Protein AF-A0A9W8AUU7-F1 (afdb_monomer)

Solvent-accessible surface area (backbone atoms only — not comparable to full-atom values): 25308 Å² total; per-residue (Å²): 134,84,80,78,79,75,76,74,76,64,77,56,66,84,78,35,48,76,50,93,86,50,81,85,31,72,42,48,84,41,70,71,51,47,53,54,48,45,44,41,57,58,44,52,44,33,52,52,49,55,52,49,29,63,77,68,70,48,90,59,62,90,70,55,75,66,54,53,50,50,42,45,54,51,42,51,56,50,45,54,54,47,34,32,55,14,23,34,55,66,25,66,43,73,52,14,54,52,19,18,53,49,17,28,51,51,48,50,58,51,54,68,36,79,66,50,70,65,59,78,93,51,56,92,74,55,48,72,69,32,50,53,52,53,52,50,51,50,53,52,54,52,54,51,48,52,54,42,51,52,52,30,49,74,72,62,41,34,69,64,58,48,51,49,50,50,50,60,57,49,39,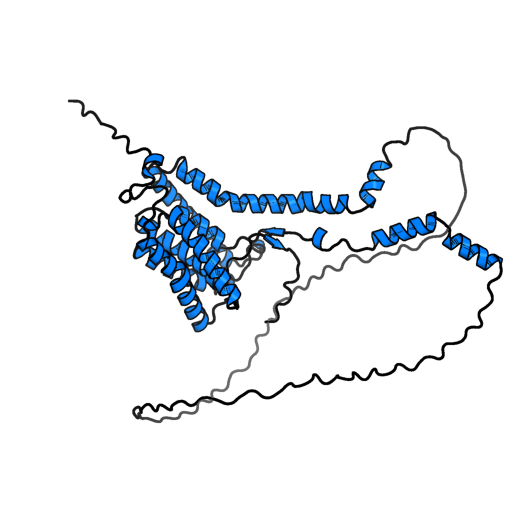61,61,53,50,48,51,50,50,36,49,45,39,67,71,48,47,38,58,47,52,51,46,72,69,39,73,61,59,63,55,63,73,69,65,75,83,78,73,75,91,74,87,78,82,91,84,78,85,88,77,92,80,80,90,75,78,81,82,75,77,80,76,83,80,79,86,74,84,77,80,74,82,85,85,77,90,86,78,82,85,82,84,90,80,82,82,91,78,87,83,89,86,89,84,86,90,80,84,88,85,88,80,82,88,85,83,90,80,85,86,83,73,93,78,76,84,77,81,78,76,73,79,74,79,74,73,77,80,70,78,79,75,79,68,75,78,74,77,67,50,74,67,54,53,51,51,52,50,48,64,71,62,36,64,65,60,53,48,51,47,55,46,53,53,62,71,66,53,75,76,62,66,81,64,70,61,40,56,40,76,47,84,53,66,34,63,56,28,53,46,53,27,46,63,25,34,44,83,44,70,69,32,14,26,50,24,11,24,32,49,12,40,23,36,37,32,43,54,33,76,35,82,73,68,55,66,39,68,58,76,66,69,75,68,74,71,84,123

Radius of gyration: 36.73 Å; Cα contacts (8 Å, |Δi|>4): 303; chains: 1; bounding box: 95×96×99 Å

Mean predicted aligned error: 15.59 Å

pLDDT: mean 75.3, std 21.4, range [33.34, 98.44]

Sequence (409 aa):
MATENTVTVGPDFPNACYFPNQDNVLVSFQLARFFLFVALVVVVGPLSYRFVSWVYDWERDHKSLVEHLQDTADGLVYSFVVFVLGNYSHTLSGWTVLGYFVGLFGWALLGELPYLKVSLPTWRTWTKGAWITHLLAVVIVVGLAVVHFVWASQEGILWPWYIVGLVLGTAFIWVGAVISTVERRYVIPWRIRKEHPLYRTQCRGNGRRGVHEGYLSSASEDGPSTSLVTYPPPIADRKRIDPLQGSDLPPAEDNTPVVNGNSPVKPGTLDTHSLNPESEPPSTVSPHESTTHLVGTPLQPMEILDEVNPSPWQKGRTMWQAIDPWRQFQHRRKVAYTKPLHPCLKQRYGVHLHHWQIFYILAFFTRFPNVVSQICGGLVLGIFTHGGAAYGFDSLLEVDGEPALDSGE

Organism: NCBI:txid1520584

Structure (mmCIF, N/CA/C/O backbone):
data_AF-A0A9W8AUU7-F1
#
_entry.id   AF-A0A9W8AUU7-F1
#
loop_
_atom_site.group_PDB
_atom_site.id
_atom_site.type_symbol
_atom_site.label_atom_id
_atom_site.label_alt_id
_atom_site.label_comp_id
_atom_site.label_asym_id
_atom_site.label_entity_id
_atom_site.label_seq_id
_atom_site.pdbx_PDB_ins_code
_atom_site.Cartn_x
_atom_site.Cartn_y
_atom_site.Cartn_z
_atom_site.occupancy
_atom_site.B_iso_or_equiv
_atom_site.auth_seq_id
_atom_site.auth_comp_id
_atom_site.auth_asym_id
_atom_site.auth_atom_id
_atom_site.pdbx_PDB_model_num
ATOM 1 N N . MET A 1 1 ? -26.532 27.852 44.168 1.00 54.97 1 MET A N 1
ATOM 2 C CA . MET A 1 1 ? -25.635 26.679 44.203 1.00 54.97 1 MET A CA 1
ATOM 3 C C . MET A 1 1 ? -24.994 26.568 42.836 1.00 54.97 1 MET A C 1
ATOM 5 O O . MET A 1 1 ? -25.667 26.171 41.898 1.00 54.97 1 MET A O 1
ATOM 9 N N . ALA A 1 2 ? -23.759 27.048 42.700 1.00 49.53 2 ALA A N 1
ATOM 10 C CA . ALA A 1 2 ? -22.983 26.865 41.482 1.00 49.53 2 ALA A CA 1
ATOM 11 C C . ALA A 1 2 ? -22.406 25.447 41.530 1.00 49.53 2 ALA A C 1
ATOM 13 O O . ALA A 1 2 ? -21.659 25.126 42.450 1.00 49.53 2 ALA A O 1
ATOM 14 N N . THR A 1 3 ? -22.817 24.584 40.605 1.00 60.31 3 THR A N 1
ATOM 15 C CA . THR A 1 3 ? -22.169 23.292 40.390 1.00 60.31 3 THR A CA 1
ATOM 16 C C . THR A 1 3 ? -20.786 23.572 39.827 1.00 60.31 3 THR A C 1
ATOM 18 O O . THR A 1 3 ? -20.642 24.025 38.693 1.00 60.31 3 THR A O 1
ATOM 21 N N . GLU A 1 4 ? -19.781 23.380 40.671 1.00 63.59 4 GLU A N 1
ATOM 22 C CA . GLU A 1 4 ? -18.378 23.395 40.300 1.00 63.59 4 GLU A CA 1
ATOM 23 C C . GLU A 1 4 ? -18.167 22.279 39.273 1.00 63.59 4 GLU A C 1
ATOM 25 O O . GLU A 1 4 ? -18.102 21.099 39.614 1.00 63.59 4 GLU A O 1
ATOM 30 N N . ASN A 1 5 ? -18.158 22.652 37.991 1.00 58.62 5 ASN A N 1
ATOM 31 C CA . ASN A 1 5 ? -17.772 21.765 36.905 1.00 58.62 5 ASN A CA 1
ATOM 32 C C . ASN A 1 5 ? -16.286 21.478 37.087 1.00 58.62 5 ASN A C 1
ATOM 34 O O . ASN A 1 5 ? -15.429 22.187 36.560 1.00 58.62 5 ASN A O 1
ATOM 38 N N . THR A 1 6 ? -15.988 20.461 37.889 1.00 63.28 6 THR A N 1
ATOM 39 C CA . THR A 1 6 ? -14.664 19.871 37.983 1.00 63.28 6 THR A CA 1
ATOM 40 C C . THR A 1 6 ? -14.376 19.310 36.602 1.00 63.28 6 THR A C 1
ATOM 42 O O . THR A 1 6 ? -14.836 18.231 36.234 1.00 63.28 6 THR A O 1
ATOM 45 N N . VAL A 1 7 ? -13.675 20.098 35.789 1.00 64.25 7 VAL A N 1
ATOM 46 C CA . VAL A 1 7 ? -13.058 19.618 34.562 1.00 64.25 7 VAL A CA 1
ATOM 47 C C . VAL A 1 7 ? -12.033 18.597 35.029 1.00 64.25 7 VAL A C 1
ATOM 49 O O . VAL A 1 7 ? -10.926 18.947 35.430 1.00 64.25 7 VAL A O 1
ATOM 52 N N . THR A 1 8 ? -12.435 17.329 35.071 1.00 57.00 8 THR A N 1
ATOM 53 C CA . THR A 1 8 ? -11.507 16.213 35.183 1.00 57.00 8 THR A CA 1
ATOM 54 C C . THR A 1 8 ? -10.644 16.286 33.942 1.00 57.00 8 THR A C 1
ATOM 56 O O . THR A 1 8 ? -11.054 15.852 32.865 1.00 57.00 8 THR A O 1
ATOM 59 N N . VAL A 1 9 ? -9.482 16.920 34.080 1.00 61.66 9 VAL A N 1
ATOM 60 C CA . VAL A 1 9 ? -8.405 16.827 33.106 1.00 61.66 9 VAL A CA 1
ATOM 61 C C . VAL A 1 9 ? -8.093 15.339 33.041 1.00 61.66 9 VAL A C 1
ATOM 63 O O . VAL A 1 9 ? -7.524 14.773 33.975 1.00 61.66 9 VAL A O 1
ATOM 66 N N . GLY A 1 10 ? -8.612 14.678 32.003 1.00 59.47 10 GLY A N 1
ATOM 67 C CA . GLY A 1 10 ? -8.289 13.288 31.729 1.00 59.47 10 GLY A CA 1
ATOM 68 C C . GLY A 1 10 ? -6.767 13.145 31.678 1.00 59.47 10 GLY A C 1
ATOM 69 O O . GLY A 1 10 ? -6.085 14.124 31.369 1.00 59.47 10 GLY A O 1
ATOM 70 N N . PRO A 1 11 ? -6.220 11.970 32.025 1.00 57.50 11 PRO A N 1
ATOM 71 C CA . PRO A 1 11 ? -4.779 11.764 32.007 1.00 57.50 11 PRO A CA 1
ATOM 72 C C . PRO A 1 11 ? -4.213 12.239 30.667 1.00 57.50 11 PRO A C 1
ATOM 74 O O . PRO A 1 11 ? -4.723 11.849 29.616 1.00 57.50 11 PRO A O 1
ATOM 77 N N . ASP A 1 12 ? -3.198 13.109 30.721 1.00 64.56 12 ASP A N 1
ATOM 78 C CA . ASP A 1 12 ? -2.539 13.648 29.533 1.00 64.56 12 ASP A CA 1
ATOM 79 C C . ASP A 1 12 ? -2.243 12.502 28.560 1.00 64.56 12 ASP A C 1
ATOM 81 O O . ASP A 1 12 ? -1.599 11.523 28.931 1.00 64.56 12 ASP A O 1
ATOM 85 N N . PHE A 1 13 ? -2.706 12.616 27.313 1.00 58.78 13 PHE A N 1
ATOM 86 C CA . PHE A 1 13 ? -2.539 11.605 26.263 1.00 58.78 13 PHE A CA 1
ATOM 87 C C . PHE A 1 13 ? -1.141 10.935 26.196 1.00 58.78 13 PHE A C 1
ATOM 89 O O . PHE A 1 13 ? -1.088 9.715 26.037 1.00 58.78 13 PHE A O 1
ATOM 96 N N . PRO A 1 14 ? 0.004 11.637 26.365 1.00 60.53 14 PRO A N 1
ATOM 97 C CA . PRO A 1 14 ? 1.313 10.971 26.423 1.00 60.53 14 PRO A CA 1
ATOM 98 C C . PRO A 1 14 ? 1.504 10.048 27.641 1.00 60.53 14 PRO A C 1
ATOM 100 O O . PRO A 1 14 ? 2.201 9.042 27.534 1.00 60.53 14 PRO A O 1
ATOM 103 N N . ASN A 1 15 ? 0.859 10.325 28.773 1.00 56.81 15 ASN A N 1
ATOM 104 C CA . ASN A 1 15 ? 0.895 9.475 29.968 1.00 56.81 15 ASN A CA 1
ATOM 105 C C . ASN A 1 15 ? -0.065 8.279 29.864 1.00 56.81 15 ASN A C 1
ATOM 107 O O . ASN A 1 15 ? 0.042 7.337 30.646 1.00 56.81 15 ASN A O 1
ATOM 111 N N . ALA A 1 16 ? -0.972 8.287 28.881 1.00 55.84 16 ALA A N 1
ATOM 112 C CA . ALA A 1 16 ? -1.909 7.201 28.630 1.00 55.84 16 ALA A CA 1
ATOM 113 C C . ALA A 1 16 ? -1.279 5.989 27.915 1.00 55.84 16 ALA A C 1
ATOM 115 O O . ALA A 1 16 ? -1.920 4.949 27.815 1.00 55.84 16 ALA A O 1
ATOM 116 N N . CYS A 1 17 ? -0.024 6.079 27.451 1.00 54.09 17 CYS A N 1
ATOM 117 C CA . CYS A 1 17 ? 0.633 5.109 26.556 1.00 54.09 17 CYS A CA 1
ATOM 118 C C . CYS A 1 17 ? 0.763 3.658 27.070 1.00 54.09 17 CYS A C 1
ATOM 120 O O . CYS A 1 17 ? 1.390 2.841 26.401 1.00 54.09 17 CYS A O 1
ATOM 122 N N . TYR A 1 18 ? 0.212 3.314 28.235 1.00 55.47 18 TYR A N 1
ATOM 123 C CA . TYR A 1 18 ? 0.317 1.971 28.800 1.00 55.47 18 TYR A CA 1
ATOM 124 C C . TYR A 1 18 ? -0.899 1.514 29.614 1.00 55.47 18 TYR A C 1
ATOM 126 O O . TYR A 1 18 ? -0.780 0.582 30.408 1.00 55.47 18 TYR A O 1
ATOM 134 N N . PHE A 1 19 ? -2.071 2.138 29.454 1.00 61.09 19 PHE A N 1
ATOM 135 C CA . PHE A 1 19 ? -3.275 1.636 30.118 1.00 61.09 19 PHE A CA 1
ATOM 136 C C . PHE A 1 19 ? -3.985 0.615 29.221 1.00 61.09 19 PHE A C 1
ATOM 138 O O . PHE A 1 19 ? -4.639 1.016 28.260 1.00 61.09 19 PHE A O 1
ATOM 145 N N . PRO A 1 20 ? -3.931 -0.696 29.535 1.00 62.09 20 PRO A N 1
ATOM 146 C CA . PRO A 1 20 ? -4.549 -1.741 28.709 1.00 62.09 20 PRO A CA 1
ATOM 147 C C . PRO A 1 20 ? -6.077 -1.622 28.608 1.00 62.09 20 PRO A C 1
ATOM 149 O O . PRO A 1 20 ? -6.684 -2.276 27.767 1.00 62.09 20 PRO A O 1
ATOM 152 N N . ASN A 1 21 ? -6.688 -0.791 29.456 1.00 71.75 21 ASN A N 1
ATOM 153 C CA . ASN A 1 21 ? -8.131 -0.583 29.532 1.00 71.75 21 ASN A CA 1
ATOM 154 C C . ASN A 1 21 ? -8.585 0.751 28.917 1.00 71.75 21 ASN A C 1
ATOM 156 O O . ASN A 1 21 ? -9.759 1.088 29.027 1.00 71.75 21 ASN A O 1
ATOM 160 N N . GLN A 1 22 ? -7.678 1.542 28.336 1.00 76.44 22 GLN A N 1
ATOM 161 C CA . GLN A 1 22 ? -8.043 2.770 27.634 1.00 76.44 22 GLN A CA 1
ATOM 162 C C . GLN A 1 22 ? -8.021 2.517 26.130 1.00 76.44 22 GLN A C 1
ATOM 164 O O . GLN A 1 22 ? -6.993 2.163 25.563 1.00 76.44 22 GLN A O 1
ATOM 169 N N . ASP A 1 23 ? -9.156 2.732 25.473 1.00 70.31 23 ASP A N 1
ATOM 170 C CA . ASP A 1 23 ? -9.287 2.428 24.046 1.00 70.31 23 ASP A CA 1
ATOM 171 C C . ASP A 1 23 ? -8.558 3.438 23.141 1.00 70.31 23 ASP A C 1
ATOM 173 O O . ASP A 1 23 ? -8.264 3.138 21.983 1.00 70.31 23 ASP A O 1
ATOM 177 N N . ASN A 1 24 ? -8.198 4.608 23.682 1.00 68.00 24 ASN A N 1
ATOM 178 C CA . ASN A 1 24 ? -7.621 5.736 22.943 1.00 68.00 24 ASN A CA 1
ATOM 179 C C . ASN A 1 24 ? -6.141 5.986 23.265 1.00 68.00 24 ASN A C 1
ATOM 181 O O . ASN A 1 24 ? -5.684 7.127 23.278 1.00 68.00 24 ASN A O 1
ATOM 185 N N . VAL A 1 25 ? -5.370 4.934 23.524 1.00 75.31 25 VAL A N 1
ATOM 186 C CA . VAL A 1 25 ? -3.920 5.053 23.738 1.00 75.31 25 VAL A CA 1
ATOM 187 C C . VAL A 1 25 ? -3.182 5.047 22.406 1.00 75.31 25 VAL A C 1
ATOM 189 O O . VAL A 1 25 ? -3.529 4.279 21.510 1.00 75.31 25 VAL A O 1
ATOM 192 N N . LEU A 1 26 ? -2.157 5.893 22.241 1.00 72.06 26 LEU A N 1
ATOM 193 C CA . LEU A 1 26 ? -1.415 6.004 20.975 1.00 72.06 26 LEU A CA 1
ATOM 194 C C . LEU A 1 26 ? -0.871 4.648 20.509 1.00 72.06 26 LEU A C 1
ATOM 196 O O . LEU A 1 26 ? -0.982 4.330 19.325 1.00 72.06 26 LEU A O 1
ATOM 200 N N . VAL A 1 27 ? -0.340 3.885 21.465 1.00 79.31 27 VAL A N 1
ATOM 201 C CA . VAL A 1 27 ? 0.263 2.564 21.309 1.00 79.31 27 VAL A CA 1
ATOM 202 C C . VAL A 1 27 ? -0.319 1.641 22.378 1.00 79.31 27 VAL A C 1
ATOM 204 O O . VAL A 1 27 ? -0.254 1.945 23.565 1.00 79.31 27 VAL A O 1
ATOM 207 N N . SER A 1 28 ? -0.868 0.507 21.953 1.00 83.56 28 SER A N 1
ATOM 208 C CA . SER A 1 28 ? -1.325 -0.585 22.814 1.00 83.56 28 SER A CA 1
ATOM 209 C C . SER A 1 28 ? -0.821 -1.906 22.247 1.00 83.56 28 SER A C 1
ATOM 211 O O . SER A 1 28 ? -0.779 -2.100 21.028 1.00 83.56 28 SER A O 1
ATOM 213 N N . PHE A 1 29 ? -0.460 -2.845 23.120 1.00 89.62 29 PHE A N 1
ATOM 214 C CA . PHE A 1 29 ? 0.012 -4.151 22.678 1.00 89.62 29 PHE A CA 1
ATOM 215 C C . PHE A 1 29 ? -0.581 -5.278 23.520 1.00 89.62 29 PHE A C 1
ATOM 217 O O . PHE A 1 29 ? -0.241 -5.449 24.689 1.00 89.62 29 PHE A O 1
ATOM 224 N N . GLN A 1 30 ? -1.457 -6.073 22.907 1.00 92.56 30 GLN A N 1
ATOM 225 C CA . GLN A 1 30 ? -1.968 -7.316 23.481 1.00 92.56 30 GLN A CA 1
ATOM 226 C C . GLN A 1 30 ? -1.427 -8.508 22.692 1.00 92.56 30 GLN A C 1
ATOM 228 O O . GLN A 1 30 ? -1.843 -8.749 21.560 1.00 92.56 30 GLN A O 1
ATOM 233 N N . LEU A 1 31 ? -0.534 -9.286 23.308 1.00 94.31 31 LEU A N 1
ATOM 234 C CA . LEU A 1 31 ? 0.204 -10.361 22.634 1.00 94.31 31 LEU A CA 1
ATOM 235 C C . LEU A 1 31 ? -0.708 -11.406 21.965 1.00 94.31 31 LEU A C 1
ATOM 237 O O . LEU A 1 31 ? -0.464 -11.803 20.831 1.00 94.31 31 LEU A O 1
ATOM 241 N N . ALA A 1 32 ? -1.788 -11.823 22.632 1.00 96.50 32 ALA A N 1
ATOM 242 C CA . ALA A 1 32 ? -2.728 -12.794 22.066 1.00 96.50 32 ALA A CA 1
ATOM 243 C C . ALA A 1 32 ? -3.438 -12.256 20.809 1.00 96.50 32 ALA A C 1
ATOM 245 O O . ALA A 1 32 ? -3.561 -12.965 19.811 1.00 96.50 32 ALA A O 1
ATOM 246 N N . ARG A 1 33 ? -3.858 -10.981 20.829 1.00 96.56 33 ARG A N 1
ATOM 247 C CA . ARG A 1 33 ? -4.455 -10.321 19.658 1.00 96.56 33 ARG A CA 1
ATOM 248 C C . ARG A 1 33 ? -3.431 -10.098 18.555 1.00 96.56 33 ARG A C 1
ATOM 250 O O . ARG A 1 33 ? -3.788 -10.221 17.391 1.00 96.56 33 ARG A O 1
ATOM 257 N N . PHE A 1 34 ? -2.176 -9.833 18.905 1.00 96.56 34 PHE A N 1
ATOM 258 C CA . PHE A 1 34 ? -1.094 -9.731 17.933 1.00 96.56 34 PHE A CA 1
ATOM 259 C C . PHE A 1 34 ? -0.870 -11.055 17.193 1.00 96.56 34 PHE A C 1
ATOM 261 O O . PHE A 1 34 ? -0.813 -11.057 15.968 1.00 96.56 34 PHE A O 1
ATOM 268 N N . PHE A 1 35 ? -0.832 -12.194 17.895 1.00 97.94 35 PHE A N 1
ATOM 269 C CA . PHE A 1 35 ? -0.724 -13.497 17.229 1.00 97.94 35 PHE A CA 1
ATOM 270 C C . PHE A 1 35 ? -1.924 -13.798 16.329 1.00 97.94 35 PHE A C 1
ATOM 272 O O . PHE A 1 35 ? -1.735 -14.284 15.217 1.00 97.94 35 PHE A O 1
ATOM 279 N N . LEU A 1 36 ? -3.144 -13.468 16.768 1.00 98.06 36 LEU A N 1
ATOM 280 C CA . LEU A 1 36 ? -4.338 -13.599 15.929 1.00 98.06 36 LEU A CA 1
ATOM 281 C C . LEU A 1 36 ? -4.253 -12.707 14.681 1.00 98.06 36 LEU A C 1
ATOM 283 O O . LEU A 1 36 ? -4.578 -13.149 13.584 1.00 98.06 36 LEU A O 1
ATOM 287 N N . PHE A 1 37 ? -3.793 -11.467 14.848 1.00 97.69 37 PHE A N 1
ATOM 288 C CA . PHE A 1 37 ? -3.593 -10.514 13.763 1.00 97.69 37 PHE A CA 1
ATOM 289 C C . PHE A 1 37 ? -2.568 -11.020 12.744 1.00 97.69 37 PHE A C 1
ATOM 291 O O . PHE A 1 37 ? -2.849 -11.039 11.551 1.00 97.69 37 PHE A O 1
ATOM 298 N N . VAL A 1 38 ? -1.404 -11.482 13.205 1.00 97.94 38 VAL A N 1
ATOM 299 C CA . VAL A 1 38 ? -0.358 -12.045 12.342 1.00 97.94 38 VAL A CA 1
ATOM 300 C C . VAL A 1 38 ? -0.862 -13.292 11.623 1.00 97.94 38 VAL A C 1
ATOM 302 O O . VAL A 1 38 ? -0.692 -13.402 10.412 1.00 97.94 38 VAL A O 1
ATOM 305 N N . ALA A 1 39 ? -1.530 -14.206 12.331 1.00 98.25 39 ALA A N 1
ATOM 306 C CA . ALA A 1 39 ? -2.120 -15.387 11.711 1.00 98.25 39 ALA A CA 1
ATOM 307 C C . ALA A 1 39 ? -3.122 -15.000 10.613 1.00 98.25 39 ALA A C 1
ATOM 309 O O . ALA A 1 39 ? -3.102 -15.592 9.539 1.00 98.25 39 ALA A O 1
ATOM 310 N N . LEU A 1 40 ? -3.950 -13.976 10.844 1.00 98.12 40 LEU A N 1
ATOM 311 C CA . LEU A 1 40 ? -4.886 -13.466 9.845 1.00 98.12 40 LEU A CA 1
ATOM 312 C C . LEU A 1 40 ? -4.163 -12.875 8.623 1.00 98.12 40 LEU A C 1
ATOM 314 O O . LEU A 1 40 ? -4.456 -13.274 7.503 1.00 98.12 40 LEU A O 1
ATOM 318 N N . VAL A 1 41 ? -3.230 -11.944 8.832 1.00 97.19 41 VAL A N 1
ATOM 319 C CA . VAL A 1 41 ? -2.647 -11.102 7.768 1.00 97.19 41 VAL A CA 1
ATOM 320 C C . VAL A 1 41 ? -1.530 -11.796 6.992 1.00 97.19 41 VAL A C 1
ATOM 322 O O . VAL A 1 41 ? -1.383 -11.546 5.799 1.00 97.19 41 VAL A O 1
ATOM 325 N N . VAL A 1 42 ? -0.747 -12.651 7.651 1.00 97.25 42 VAL A N 1
ATOM 326 C CA . VAL A 1 42 ? 0.451 -13.286 7.073 1.00 97.25 42 VAL A CA 1
ATOM 327 C C . VAL A 1 42 ? 0.171 -14.715 6.610 1.00 97.25 42 VAL A C 1
ATOM 329 O O . VAL A 1 42 ? 0.800 -15.182 5.667 1.00 97.25 42 VAL A O 1
ATOM 332 N N . VAL A 1 43 ? -0.782 -15.414 7.235 1.00 97.19 43 VAL A N 1
ATOM 333 C CA . VAL A 1 43 ? -1.052 -16.828 6.930 1.00 97.19 43 VAL A CA 1
ATOM 334 C C . VAL A 1 43 ? -2.416 -17.001 6.270 1.00 97.19 43 VAL A C 1
ATOM 336 O O . VAL A 1 43 ? -2.496 -17.314 5.085 1.00 97.19 43 VAL A O 1
ATOM 339 N N . VAL A 1 44 ? -3.503 -16.784 7.011 1.00 98.19 44 VAL A N 1
ATOM 340 C CA . VAL A 1 44 ? -4.867 -17.105 6.564 1.00 98.19 44 VAL A CA 1
ATOM 341 C C . VAL A 1 44 ? -5.252 -16.292 5.331 1.00 98.19 44 VAL A C 1
ATOM 343 O O . VAL A 1 44 ? -5.720 -16.858 4.348 1.00 98.19 44 VAL A O 1
ATOM 346 N N . GLY A 1 45 ? -5.030 -14.981 5.359 1.00 97.75 45 GLY A N 1
ATOM 347 C CA . GLY A 1 45 ? -5.337 -14.068 4.268 1.00 97.75 45 GLY A CA 1
ATOM 348 C C . GLY A 1 45 ? -4.628 -14.425 2.966 1.00 97.75 45 GLY A C 1
ATOM 349 O O . GLY A 1 45 ? -5.315 -14.779 2.007 1.00 97.75 45 GLY A O 1
ATOM 350 N N . PRO A 1 46 ? -3.282 -14.406 2.916 1.00 97.25 46 PRO A N 1
ATOM 351 C CA . PRO A 1 46 ? -2.534 -14.725 1.703 1.00 97.25 46 PRO A CA 1
ATOM 352 C C . PRO A 1 46 ? -2.853 -16.113 1.147 1.00 97.25 46 PRO A C 1
ATOM 354 O O . PRO A 1 46 ? -3.048 -16.244 -0.060 1.00 97.25 46 PRO A O 1
ATOM 357 N N . LEU A 1 47 ? -2.981 -17.134 2.007 1.00 97.06 47 LEU A N 1
ATOM 358 C CA . LEU A 1 47 ? -3.353 -18.485 1.574 1.00 97.06 47 LEU A CA 1
ATOM 359 C C . LEU A 1 47 ? -4.776 -18.535 1.016 1.00 97.06 47 LEU A C 1
ATOM 361 O O . LEU A 1 47 ? -4.998 -19.147 -0.026 1.00 97.06 47 LEU A O 1
ATOM 365 N N . SER A 1 48 ? -5.735 -17.870 1.667 1.00 98.19 48 SER A N 1
ATOM 366 C CA . SER A 1 48 ? -7.116 -17.807 1.180 1.00 98.19 48 SER A CA 1
ATOM 367 C C . SER A 1 48 ? -7.208 -17.092 -0.168 1.00 98.19 48 SER A C 1
ATOM 369 O O . SER A 1 48 ? -7.869 -17.594 -1.073 1.00 98.19 48 SER A O 1
ATOM 371 N N . TYR A 1 49 ? -6.489 -15.979 -0.340 1.00 97.75 49 TYR A N 1
ATOM 372 C CA . TYR A 1 49 ? -6.410 -15.275 -1.613 1.00 97.75 49 TYR A CA 1
ATOM 373 C C . TYR A 1 49 ? -5.773 -16.150 -2.690 1.00 97.75 49 TYR A C 1
ATOM 375 O O . TYR A 1 49 ? -6.373 -16.308 -3.742 1.00 97.75 49 TYR A O 1
ATOM 383 N N . ARG A 1 50 ? -4.612 -16.766 -2.424 1.00 95.94 50 ARG A N 1
ATOM 384 C CA . ARG A 1 50 ? -3.907 -17.643 -3.378 1.00 95.94 50 ARG A CA 1
ATOM 385 C C . ARG A 1 50 ? -4.752 -18.849 -3.793 1.00 95.94 50 ARG A C 1
ATOM 387 O O . ARG A 1 50 ? -4.728 -19.240 -4.954 1.00 95.94 50 ARG A O 1
ATOM 394 N N . PHE A 1 51 ? -5.508 -19.428 -2.863 1.00 97.44 51 PHE A N 1
ATOM 395 C CA . PHE A 1 51 ? -6.433 -20.516 -3.168 1.00 97.44 51 PHE A CA 1
ATOM 396 C C . PHE A 1 51 ? -7.577 -20.047 -4.073 1.00 97.44 51 PHE A C 1
ATOM 398 O O . PHE A 1 51 ? -7.847 -20.670 -5.094 1.00 97.44 51 PHE A O 1
ATOM 405 N N . VAL A 1 52 ? -8.232 -18.935 -3.729 1.00 98.06 52 VAL A N 1
ATOM 406 C CA . VAL A 1 52 ? -9.343 -18.392 -4.522 1.00 98.06 52 VAL A CA 1
ATOM 407 C C . VAL A 1 52 ? -8.861 -17.927 -5.898 1.00 98.06 52 VAL A C 1
ATOM 409 O O . VAL A 1 52 ? -9.489 -18.268 -6.894 1.00 98.06 52 VAL A O 1
ATOM 412 N N . SER A 1 53 ? -7.729 -17.228 -5.986 1.00 97.31 53 SER A N 1
ATOM 413 C CA . SER A 1 53 ? -7.159 -16.799 -7.266 1.00 97.31 53 SER A CA 1
ATOM 414 C C . SER A 1 53 ? -6.754 -17.976 -8.143 1.00 97.31 53 SER A C 1
ATOM 416 O O . SER A 1 53 ? -6.930 -17.906 -9.350 1.00 97.31 53 SER A O 1
ATOM 418 N N . TRP A 1 54 ? -6.295 -19.088 -7.564 1.00 96.81 54 TRP A N 1
ATOM 419 C CA . TRP A 1 54 ? -6.084 -20.328 -8.311 1.00 96.81 54 TRP A CA 1
ATOM 420 C C . TRP A 1 54 ? -7.395 -20.939 -8.832 1.00 96.81 54 TRP A C 1
ATOM 422 O O . TRP A 1 54 ? -7.443 -21.369 -9.979 1.00 96.81 54 TRP A O 1
ATOM 432 N N . VAL A 1 55 ? -8.464 -20.955 -8.027 1.00 97.81 55 VAL A N 1
ATOM 433 C CA . VAL A 1 55 ? -9.773 -21.500 -8.440 1.00 97.81 55 VAL A CA 1
ATOM 434 C C . VAL A 1 55 ? -10.414 -20.682 -9.567 1.00 97.81 55 VAL A C 1
ATOM 436 O O . VAL A 1 55 ? -11.044 -21.259 -10.450 1.00 97.81 55 VAL A O 1
ATOM 439 N N . TYR A 1 56 ? -10.281 -19.356 -9.528 1.00 97.19 56 TYR A N 1
ATOM 440 C CA . TYR A 1 56 ? -10.919 -18.442 -10.483 1.00 97.19 56 TYR A CA 1
ATOM 441 C C . TYR A 1 56 ? -9.974 -17.895 -11.559 1.00 97.19 56 TYR A C 1
ATOM 443 O O . TYR A 1 56 ? -10.395 -17.036 -12.329 1.00 97.19 56 TYR A O 1
ATOM 451 N N . ASP A 1 57 ? -8.732 -18.380 -11.601 1.00 96.56 57 ASP A N 1
ATOM 452 C CA . ASP A 1 57 ? -7.682 -17.921 -12.518 1.00 96.56 57 ASP A CA 1
ATOM 453 C C . ASP A 1 57 ? -7.498 -16.390 -12.506 1.00 96.56 57 ASP A C 1
ATOM 455 O O . ASP A 1 57 ? -7.446 -15.729 -13.541 1.00 96.56 57 ASP A O 1
ATOM 459 N N . TRP A 1 58 ? -7.469 -15.804 -11.303 1.00 96.94 58 TRP A N 1
ATOM 460 C CA . TRP A 1 58 ? -7.180 -14.377 -11.136 1.00 96.94 58 TRP A CA 1
ATOM 461 C C . TRP A 1 58 ? -5.700 -14.090 -11.377 1.00 96.94 58 TRP A C 1
ATOM 463 O O . TRP A 1 58 ? -4.828 -14.908 -11.062 1.00 96.94 58 TRP A O 1
ATOM 473 N N . GLU A 1 59 ? -5.428 -12.887 -11.869 1.00 92.88 59 GLU A N 1
ATOM 474 C CA . GLU A 1 59 ? -4.093 -12.379 -12.138 1.00 92.88 59 GLU A CA 1
ATOM 475 C C . GLU A 1 59 ? -3.264 -12.353 -10.848 1.00 92.88 59 GLU A C 1
ATOM 477 O O . GLU A 1 59 ? -3.659 -11.783 -9.826 1.00 92.88 59 GLU A O 1
ATOM 482 N N . ARG A 1 60 ? -2.112 -13.023 -10.885 1.00 93.62 60 ARG A N 1
ATOM 483 C CA . ARG A 1 60 ? -1.192 -13.154 -9.755 1.00 93.62 60 ARG A CA 1
ATOM 484 C C . ARG A 1 60 ? 0.205 -13.467 -10.260 1.00 93.62 60 ARG A C 1
ATOM 486 O O . ARG A 1 60 ? 0.351 -14.259 -11.190 1.00 93.62 60 ARG A O 1
ATOM 493 N N . ASP A 1 61 ? 1.210 -12.978 -9.549 1.00 93.25 61 ASP A N 1
ATOM 494 C CA . ASP A 1 61 ? 2.590 -13.284 -9.902 1.00 93.25 61 ASP A CA 1
ATOM 495 C C . ASP A 1 61 ? 2.943 -14.705 -9.456 1.00 93.25 61 ASP A C 1
ATOM 497 O O . ASP A 1 61 ? 2.606 -15.159 -8.337 1.00 93.25 61 ASP A O 1
ATOM 501 N N . HIS A 1 62 ? 3.623 -15.432 -10.345 1.00 93.50 62 HIS A N 1
ATOM 502 C CA . HIS A 1 62 ? 4.263 -16.678 -9.977 1.00 93.50 62 HIS A CA 1
ATOM 503 C C . HIS A 1 62 ? 5.430 -16.357 -9.044 1.00 93.50 62 HIS A C 1
ATOM 505 O O . HIS A 1 62 ? 6.253 -15.496 -9.326 1.00 93.50 62 HIS A O 1
ATOM 511 N N . LYS A 1 63 ? 5.487 -17.040 -7.901 1.00 93.19 63 LYS A N 1
ATOM 512 C CA . LYS A 1 63 ? 6.502 -16.781 -6.881 1.00 93.19 63 LYS A CA 1
ATOM 513 C C . LYS A 1 63 ? 7.218 -18.063 -6.529 1.00 93.19 63 LYS A C 1
ATOM 515 O O . LYS A 1 63 ? 6.600 -19.106 -6.301 1.00 93.19 63 LYS A O 1
ATOM 520 N N . SER A 1 64 ? 8.535 -17.982 -6.481 1.00 93.56 64 SER A N 1
ATOM 521 C CA . SER A 1 64 ? 9.380 -19.015 -5.910 1.00 93.56 64 SER A CA 1
ATOM 522 C C . SER A 1 64 ? 9.145 -19.133 -4.399 1.00 93.56 64 SER A C 1
ATOM 524 O O . SER A 1 64 ? 8.632 -18.231 -3.734 1.00 93.56 64 SER A O 1
ATOM 526 N N . LEU A 1 65 ? 9.564 -20.257 -3.815 1.00 92.94 65 LEU A N 1
ATOM 527 C CA . LEU A 1 65 ? 9.478 -20.459 -2.365 1.00 92.94 65 LEU A CA 1
ATOM 528 C C . LEU A 1 65 ? 10.318 -19.432 -1.584 1.00 92.94 65 LEU A C 1
ATOM 530 O O . LEU A 1 65 ? 9.951 -19.053 -0.474 1.00 92.94 65 LEU A O 1
ATOM 534 N N . VAL A 1 66 ? 11.428 -18.972 -2.170 1.00 94.44 66 VAL A N 1
ATOM 535 C CA . VAL A 1 66 ? 12.301 -17.956 -1.568 1.00 94.44 66 VAL A CA 1
ATOM 536 C C . VAL A 1 66 ? 11.598 -16.601 -1.525 1.00 94.44 66 VAL A C 1
ATOM 538 O O . VAL A 1 66 ? 11.590 -15.965 -0.475 1.00 94.44 66 VAL A O 1
ATOM 541 N N . GLU A 1 67 ? 10.945 -16.193 -2.614 1.00 91.62 67 GLU A N 1
ATOM 542 C CA . GLU A 1 67 ? 10.145 -14.960 -2.652 1.00 91.62 67 GLU A CA 1
ATOM 543 C C . GLU A 1 67 ? 8.962 -15.030 -1.687 1.00 91.62 67 GLU A C 1
ATOM 545 O O . GLU A 1 67 ? 8.715 -14.082 -0.951 1.00 91.62 67 GLU A O 1
ATOM 550 N N . HIS A 1 68 ? 8.291 -16.181 -1.585 1.00 93.19 68 HIS A N 1
ATOM 551 C CA . HIS A 1 68 ? 7.243 -16.380 -0.584 1.00 93.19 68 HIS A CA 1
ATOM 552 C C . HIS A 1 68 ? 7.748 -16.227 0.856 1.00 93.19 68 HIS A C 1
ATOM 554 O O . HIS A 1 68 ? 7.050 -15.657 1.700 1.00 93.19 68 HIS A O 1
ATOM 560 N N . LEU A 1 69 ? 8.949 -16.729 1.159 1.00 94.56 69 LEU A N 1
ATOM 561 C CA . LEU A 1 69 ? 9.558 -16.562 2.476 1.00 94.56 69 LEU A CA 1
ATOM 562 C C . LEU A 1 69 ? 9.922 -15.095 2.742 1.00 94.56 69 LEU A C 1
ATOM 564 O O . LEU A 1 69 ? 9.685 -14.607 3.848 1.00 94.56 69 LEU A O 1
ATOM 568 N N . GLN A 1 70 ? 10.449 -14.396 1.734 1.00 94.62 70 GLN A N 1
ATOM 569 C CA . GLN A 1 70 ? 10.759 -12.969 1.802 1.00 94.62 70 GLN A CA 1
ATOM 570 C C . GLN A 1 70 ? 9.490 -12.140 2.053 1.00 94.62 70 GLN A C 1
ATOM 572 O O . GLN A 1 70 ? 9.435 -11.397 3.030 1.00 94.62 70 GLN A O 1
ATOM 577 N N . ASP A 1 71 ? 8.429 -12.362 1.273 1.00 93.75 71 ASP A N 1
ATOM 578 C CA . ASP A 1 71 ? 7.133 -11.700 1.455 1.00 93.75 71 ASP A CA 1
ATOM 579 C C . ASP A 1 71 ? 6.529 -11.978 2.838 1.00 93.75 71 ASP A C 1
ATOM 581 O O . ASP A 1 71 ? 5.891 -11.113 3.436 1.00 93.75 71 ASP A O 1
ATOM 585 N N . THR A 1 72 ? 6.728 -13.187 3.370 1.00 95.00 72 THR A N 1
ATOM 586 C CA . THR A 1 72 ? 6.282 -13.551 4.722 1.00 95.00 72 THR A CA 1
ATOM 587 C C . THR A 1 72 ? 7.046 -12.756 5.780 1.00 95.00 72 THR A C 1
ATOM 589 O O . THR A 1 72 ? 6.441 -12.251 6.728 1.00 95.00 72 THR A O 1
ATOM 592 N N . ALA A 1 73 ? 8.367 -12.623 5.631 1.00 95.50 73 ALA A N 1
ATOM 593 C CA . ALA A 1 73 ? 9.204 -11.849 6.543 1.00 95.50 73 ALA A CA 1
ATOM 594 C C . ALA A 1 73 ? 8.846 -10.355 6.507 1.00 95.50 73 ALA A C 1
ATOM 596 O O . ALA A 1 73 ? 8.628 -9.749 7.559 1.00 95.50 73 ALA A O 1
ATOM 597 N N . ASP A 1 74 ? 8.697 -9.785 5.313 1.00 93.31 74 ASP A N 1
ATOM 598 C CA . ASP A 1 74 ? 8.278 -8.395 5.124 1.00 93.31 74 ASP A CA 1
ATOM 599 C C . ASP A 1 74 ? 6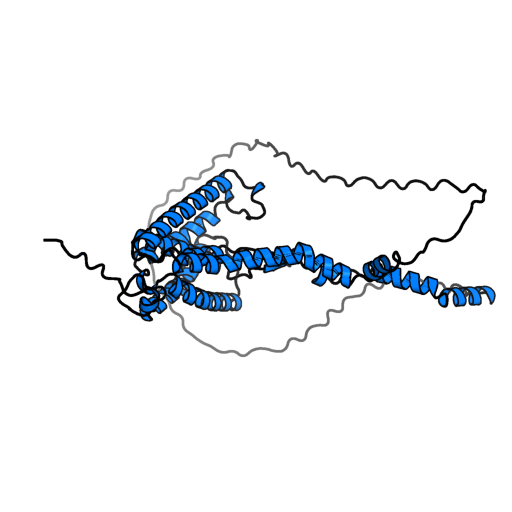.857 -8.179 5.666 1.00 93.31 74 ASP A C 1
ATOM 601 O O . ASP A 1 74 ? 6.605 -7.253 6.443 1.00 93.31 74 ASP A O 1
ATOM 605 N N . GLY A 1 75 ? 5.943 -9.109 5.383 1.00 94.00 75 GLY A N 1
ATOM 606 C CA . GLY A 1 75 ? 4.589 -9.136 5.925 1.00 94.00 75 GLY A CA 1
ATOM 607 C C . GLY A 1 75 ? 4.550 -9.154 7.454 1.00 94.00 75 GLY A C 1
ATOM 608 O O . GLY A 1 75 ? 3.715 -8.463 8.040 1.00 94.00 75 GLY A O 1
ATOM 609 N N . LEU A 1 76 ? 5.460 -9.869 8.126 1.00 95.56 76 LEU A N 1
ATOM 610 C CA . LEU A 1 76 ? 5.590 -9.857 9.590 1.00 95.56 76 LEU A CA 1
ATOM 611 C C . LEU A 1 76 ? 6.041 -8.491 10.118 1.00 95.56 76 LEU A C 1
ATOM 613 O O . LEU A 1 76 ? 5.455 -7.987 11.082 1.00 95.56 76 LEU A O 1
ATOM 617 N N . VAL A 1 77 ? 7.046 -7.878 9.485 1.00 93.38 77 VAL A N 1
ATOM 618 C CA . VAL A 1 77 ? 7.548 -6.547 9.861 1.00 93.38 77 VAL A CA 1
ATOM 619 C C . VAL A 1 77 ? 6.442 -5.506 9.708 1.00 93.38 77 VAL A C 1
ATOM 621 O O . VAL A 1 77 ? 6.146 -4.774 10.657 1.00 93.38 77 VAL A O 1
ATOM 624 N N . TYR A 1 78 ? 5.764 -5.475 8.560 1.00 91.69 78 TYR A N 1
ATOM 625 C CA . TYR A 1 78 ? 4.653 -4.552 8.338 1.00 91.69 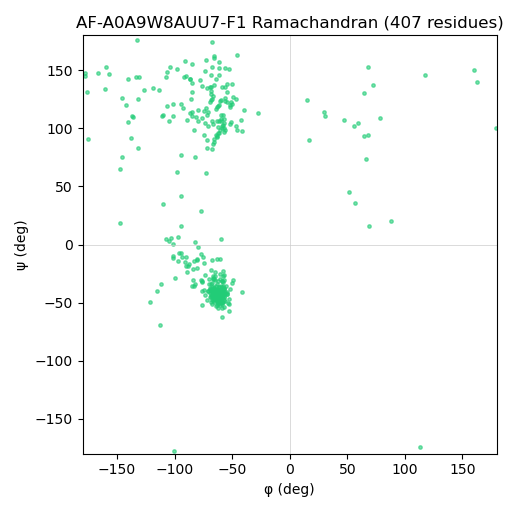78 TYR A CA 1
ATOM 626 C C . TYR A 1 78 ? 3.483 -4.832 9.278 1.00 91.69 78 TYR A C 1
ATOM 628 O O . TYR A 1 78 ? 2.920 -3.887 9.828 1.00 91.69 78 TYR A O 1
ATOM 636 N N . SER A 1 79 ? 3.160 -6.103 9.534 1.00 94.00 79 SER A N 1
ATOM 637 C CA . SER A 1 79 ? 2.091 -6.482 10.463 1.00 94.00 79 SER A CA 1
ATOM 638 C C . SER A 1 79 ? 2.340 -5.949 11.867 1.00 94.00 79 SER A C 1
ATOM 640 O O . SER A 1 79 ? 1.411 -5.448 12.493 1.00 94.00 79 SER A O 1
ATOM 642 N N . PHE A 1 80 ? 3.581 -5.995 12.358 1.00 93.81 80 PHE A N 1
ATOM 643 C CA . PHE A 1 80 ? 3.925 -5.400 13.649 1.00 93.81 80 PHE A CA 1
ATOM 644 C C . PHE A 1 80 ? 3.632 -3.900 13.676 1.00 93.81 80 PHE A C 1
ATOM 646 O O . PHE A 1 80 ? 2.956 -3.419 14.590 1.00 93.81 80 PHE A O 1
ATOM 653 N N . VAL A 1 81 ? 4.083 -3.159 12.661 1.00 90.62 81 VAL A N 1
ATOM 654 C CA . VAL A 1 81 ? 3.892 -1.708 12.651 1.00 90.62 81 VAL A CA 1
ATOM 655 C C . VAL A 1 81 ? 2.418 -1.334 12.475 1.00 90.62 81 VAL A C 1
ATOM 657 O O . VAL A 1 81 ? 1.923 -0.481 13.210 1.00 90.62 81 VAL A O 1
ATOM 660 N N . VAL A 1 82 ? 1.691 -2.001 11.573 1.00 91.69 82 VAL A N 1
ATOM 661 C CA . VAL A 1 82 ? 0.248 -1.783 11.380 1.00 91.69 82 VAL A CA 1
ATOM 662 C C . VAL A 1 82 ? -0.526 -2.119 12.650 1.00 91.69 82 VAL A C 1
ATOM 664 O O . VAL A 1 82 ? -1.388 -1.341 13.048 1.00 91.69 82 VAL A O 1
ATOM 667 N N . PHE A 1 83 ? -0.209 -3.232 13.316 1.00 94.00 83 PHE A N 1
ATOM 668 C CA . PHE A 1 83 ? -0.883 -3.644 14.545 1.00 94.00 83 PHE A CA 1
ATOM 669 C C . PHE A 1 83 ? -0.765 -2.579 15.640 1.00 94.00 83 PHE A C 1
ATOM 671 O O . PHE A 1 83 ? -1.769 -2.182 16.238 1.00 94.00 83 PHE A O 1
ATOM 678 N N . VAL A 1 84 ? 0.462 -2.099 15.863 1.00 90.19 84 VAL A N 1
ATOM 679 C CA . VAL A 1 84 ? 0.783 -1.099 16.884 1.00 90.19 84 VAL A CA 1
ATOM 680 C C . VAL A 1 84 ? 0.163 0.256 16.548 1.00 90.19 84 VAL A C 1
ATOM 682 O O . VAL A 1 84 ? -0.528 0.840 17.381 1.00 90.19 84 VAL A O 1
ATOM 685 N N . LEU A 1 85 ? 0.383 0.758 15.331 1.00 87.06 85 LEU A N 1
ATOM 686 C CA . LEU A 1 85 ? -0.039 2.104 14.940 1.00 87.06 85 LEU A CA 1
ATOM 687 C C . LEU A 1 85 ? -1.549 2.198 14.661 1.00 87.06 85 LEU A C 1
ATOM 689 O O . LEU A 1 85 ? -2.159 3.229 14.946 1.00 87.06 85 LEU A O 1
ATOM 693 N N . GLY A 1 86 ? -2.159 1.126 14.154 1.00 90.81 86 GLY A N 1
ATOM 694 C CA . GLY A 1 86 ? -3.599 1.016 13.894 1.00 90.81 86 GLY A CA 1
ATOM 695 C C . GLY A 1 86 ? -4.440 0.649 15.120 1.00 90.81 86 GLY A C 1
ATOM 696 O O . GLY A 1 86 ? -5.655 0.504 15.001 1.00 90.81 86 GLY A O 1
ATOM 697 N N . ASN A 1 87 ? -3.819 0.505 16.301 1.00 92.25 87 ASN A N 1
ATOM 698 C CA . ASN A 1 87 ? -4.491 0.156 17.557 1.00 92.25 87 ASN A CA 1
ATOM 699 C C . ASN A 1 87 ? -5.288 -1.165 17.476 1.00 92.25 87 ASN A C 1
ATOM 701 O O . ASN A 1 87 ? -6.344 -1.315 18.098 1.00 92.25 87 ASN A O 1
ATOM 705 N N . TYR A 1 88 ? -4.785 -2.154 16.728 1.00 94.69 88 TYR A N 1
ATOM 706 C CA . TYR A 1 88 ? -5.475 -3.438 16.533 1.00 94.69 88 TYR A CA 1
ATOM 707 C C . TYR A 1 88 ? -5.564 -4.279 17.809 1.00 94.69 88 TYR A C 1
ATOM 709 O O . TYR A 1 88 ? -6.400 -5.177 17.898 1.00 94.69 88 TYR A O 1
ATOM 717 N N . SER A 1 89 ? -4.818 -3.929 18.859 1.00 94.69 89 SER A N 1
ATOM 718 C CA . SER A 1 89 ? -5.080 -4.456 20.200 1.00 94.69 89 SER A CA 1
ATOM 719 C C . SER A 1 89 ? -6.495 -4.138 20.693 1.00 94.69 89 SER A C 1
ATOM 721 O O . SER A 1 89 ? -7.023 -4.919 21.470 1.00 94.69 89 SER A O 1
ATOM 723 N N . HIS A 1 90 ? -7.144 -3.064 20.233 1.00 92.38 90 HIS A N 1
ATOM 724 C CA . HIS A 1 90 ? -8.523 -2.712 20.604 1.00 92.38 90 HIS A CA 1
ATOM 725 C C . HIS A 1 90 ? -9.492 -2.856 19.430 1.00 92.38 90 HIS A C 1
ATOM 727 O O . HIS A 1 90 ? -10.630 -3.282 19.627 1.00 92.38 90 HIS A O 1
ATOM 733 N N . THR A 1 91 ? -9.037 -2.586 18.205 1.00 95.12 91 THR A N 1
ATOM 734 C CA . THR A 1 91 ? -9.892 -2.594 17.013 1.00 95.12 91 THR A CA 1
ATOM 735 C C . THR A 1 91 ? -9.980 -3.942 16.305 1.00 95.12 91 THR A C 1
ATOM 737 O O . THR A 1 91 ? -10.858 -4.102 15.465 1.00 95.12 91 THR A O 1
ATOM 740 N N . LEU A 1 92 ? -9.158 -4.949 16.628 1.00 96.62 92 LEU A N 1
ATOM 741 C CA . LEU A 1 92 ? -9.325 -6.290 16.055 1.00 96.62 92 LEU A CA 1
ATOM 742 C C . LEU A 1 92 ? -10.571 -6.975 16.640 1.00 96.62 92 LEU A C 1
ATOM 744 O O . LEU A 1 92 ? -10.557 -7.484 17.762 1.00 96.62 92 LEU A O 1
ATOM 748 N N . SER A 1 93 ? -11.650 -6.985 15.862 1.00 96.81 93 SER A N 1
ATOM 749 C CA . SER A 1 93 ? -12.942 -7.579 16.203 1.00 96.81 93 SER A CA 1
ATOM 750 C C . SER A 1 93 ? -13.468 -8.438 15.048 1.00 96.81 93 SER A C 1
ATOM 752 O O . SER A 1 93 ? -12.887 -8.464 13.962 1.00 96.81 93 SER A O 1
ATOM 754 N N . GLY A 1 94 ? -14.609 -9.107 15.245 1.00 98.06 94 GLY A N 1
ATOM 755 C CA . GLY A 1 94 ? -15.297 -9.806 14.154 1.00 98.06 94 GLY A CA 1
ATOM 756 C C . GLY A 1 94 ? -15.684 -8.885 12.986 1.00 98.06 94 GLY A C 1
ATOM 757 O O . GLY A 1 94 ? -15.634 -9.313 11.837 1.00 98.06 94 GLY A O 1
ATOM 758 N N . TRP A 1 95 ? -15.986 -7.608 13.251 1.00 98.19 95 TRP A N 1
ATOM 759 C CA . TRP A 1 95 ? -16.272 -6.616 12.205 1.00 98.19 95 TRP A CA 1
ATOM 760 C C . TRP A 1 95 ? -15.041 -6.292 11.365 1.00 98.19 95 TRP A C 1
ATOM 762 O O . TRP A 1 95 ? -15.142 -6.168 10.146 1.00 98.19 95 TRP A O 1
ATOM 772 N N . THR A 1 96 ? -13.877 -6.221 12.006 1.00 97.69 96 THR A N 1
ATOM 773 C CA . THR A 1 96 ? -12.590 -6.046 11.327 1.00 97.69 96 THR A CA 1
ATOM 774 C C . THR A 1 96 ? -12.269 -7.250 10.455 1.00 97.69 96 THR A C 1
ATOM 776 O O . THR A 1 96 ? -11.883 -7.072 9.308 1.00 97.69 96 THR A O 1
ATOM 779 N N . VAL A 1 97 ? -12.499 -8.475 10.943 1.00 98.25 97 VAL A N 1
ATOM 780 C CA . VAL A 1 97 ? -12.312 -9.706 10.149 1.00 98.25 97 VAL A CA 1
ATOM 781 C C . VAL A 1 97 ? -13.282 -9.765 8.961 1.00 98.25 97 VAL A C 1
ATOM 783 O O . VAL A 1 97 ? -12.888 -10.144 7.861 1.00 98.25 97 VAL A O 1
ATOM 786 N N . LEU A 1 98 ? -14.538 -9.351 9.144 1.00 98.12 98 LEU A N 1
ATOM 787 C CA . LEU A 1 98 ? -15.503 -9.262 8.047 1.00 98.12 98 LEU A CA 1
ATOM 788 C C . LEU A 1 98 ? -15.054 -8.241 6.993 1.00 98.12 98 LEU A C 1
ATOM 790 O O . LEU A 1 98 ? -14.970 -8.573 5.812 1.00 98.12 98 LEU A O 1
ATOM 794 N N . GLY A 1 99 ? -14.727 -7.017 7.421 1.00 98.00 99 GLY A N 1
ATOM 795 C CA . GLY A 1 99 ? -14.203 -5.974 6.539 1.00 98.00 99 GLY A CA 1
ATOM 796 C C . GLY 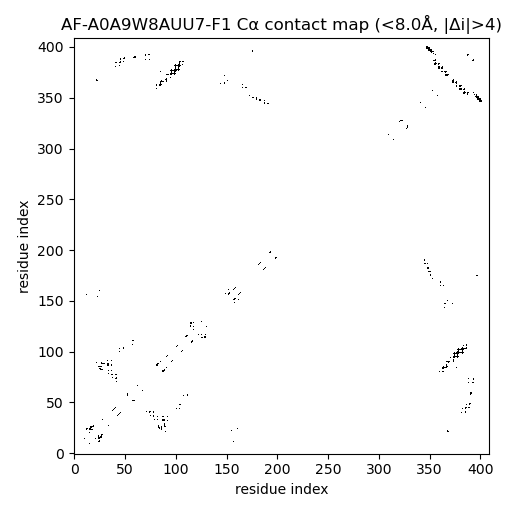A 1 99 ? -12.930 -6.422 5.822 1.00 98.00 99 GLY A C 1
ATOM 797 O O . GLY A 1 99 ? -12.773 -6.156 4.638 1.00 98.00 99 GLY A O 1
ATOM 798 N N . TYR A 1 100 ? -12.067 -7.174 6.505 1.00 98.12 100 TYR A N 1
ATOM 799 C CA . TYR A 1 100 ? -10.842 -7.743 5.954 1.00 98.12 100 TYR A CA 1
ATOM 800 C C . TYR A 1 100 ? -11.092 -8.632 4.742 1.00 98.12 100 TYR A C 1
ATOM 802 O O . TYR A 1 100 ? -10.537 -8.372 3.677 1.00 98.12 100 TYR A O 1
ATOM 810 N N . PHE A 1 101 ? -11.971 -9.627 4.849 1.00 98.44 101 PHE A N 1
ATOM 811 C CA . PHE A 1 101 ? -12.254 -10.501 3.710 1.00 98.44 101 PHE A CA 1
ATOM 812 C C . PHE A 1 101 ? -13.028 -9.792 2.594 1.00 98.44 101 PHE A C 1
ATOM 814 O O . PHE A 1 101 ? -12.771 -10.057 1.419 1.00 98.44 101 PHE A O 1
ATOM 821 N N . VAL A 1 102 ? -13.917 -8.849 2.930 1.00 98.19 102 VAL A N 1
ATOM 822 C CA . VAL A 1 102 ? -14.574 -8.001 1.920 1.00 98.19 102 VAL A CA 1
ATOM 823 C C . VAL A 1 102 ? -13.543 -7.160 1.166 1.00 98.19 102 VAL A C 1
ATOM 825 O O . VAL A 1 102 ? -13.630 -7.049 -0.051 1.00 98.19 102 VAL A O 1
ATOM 828 N N . GLY A 1 103 ? -12.548 -6.603 1.857 1.00 97.00 103 GLY A N 1
ATOM 829 C CA . GLY A 1 103 ? -11.475 -5.822 1.243 1.00 97.00 103 GLY A CA 1
ATOM 830 C C . GLY A 1 103 ? -10.571 -6.687 0.373 1.00 97.00 103 GLY A C 1
ATOM 831 O O . GLY A 1 103 ? -10.320 -6.338 -0.775 1.00 97.00 103 GLY A O 1
ATOM 832 N N . LEU A 1 104 ? -10.144 -7.840 0.896 1.00 97.62 104 LEU A N 1
ATOM 833 C CA . LEU A 1 104 ? -9.257 -8.783 0.215 1.00 97.62 104 LEU A CA 1
ATOM 834 C C . LEU A 1 104 ? -9.853 -9.270 -1.112 1.00 97.62 104 LEU A C 1
ATOM 836 O O . LEU A 1 104 ? -9.227 -9.131 -2.160 1.00 97.62 104 LEU A O 1
ATOM 840 N N . PHE A 1 105 ? -11.074 -9.810 -1.081 1.00 98.12 105 PHE A N 1
ATOM 841 C CA . PHE A 1 105 ? -11.707 -10.380 -2.273 1.00 98.12 105 PHE A CA 1
ATOM 842 C C . PHE A 1 105 ? -12.427 -9.337 -3.124 1.00 98.12 105 PHE A C 1
ATOM 844 O O . PHE A 1 105 ? -12.411 -9.430 -4.347 1.00 98.12 105 PHE A O 1
ATOM 851 N N . GLY A 1 106 ? -13.043 -8.328 -2.507 1.00 97.25 106 GLY A N 1
ATOM 852 C CA . GLY A 1 106 ? -13.717 -7.258 -3.239 1.00 97.25 106 GLY A CA 1
ATOM 853 C C . GLY A 1 106 ? -12.742 -6.450 -4.088 1.00 97.25 106 GLY A C 1
ATOM 854 O O . GLY A 1 106 ? -13.055 -6.119 -5.228 1.00 97.25 106 GLY A O 1
ATOM 855 N N . TRP A 1 107 ? -11.539 -6.182 -3.575 1.00 95.88 107 TRP A N 1
ATOM 856 C CA . TRP A 1 107 ? -10.504 -5.502 -4.349 1.00 95.88 107 TRP A CA 1
ATOM 857 C C . TRP A 1 107 ? -9.913 -6.378 -5.451 1.00 95.88 107 TRP A C 1
ATOM 859 O O . TRP A 1 107 ? -9.730 -5.885 -6.561 1.00 95.88 107 TRP A O 1
ATOM 869 N N . ALA A 1 108 ? -9.695 -7.670 -5.187 1.00 96.38 108 ALA A N 1
ATOM 870 C CA . ALA A 1 108 ? -9.278 -8.625 -6.215 1.00 96.38 108 ALA A CA 1
ATOM 871 C C . ALA A 1 108 ? -10.264 -8.657 -7.393 1.00 96.38 108 ALA A C 1
ATOM 873 O O . ALA A 1 108 ? -9.877 -8.489 -8.545 1.00 96.38 108 ALA A O 1
ATOM 874 N N . LEU A 1 109 ? -11.563 -8.759 -7.093 1.00 96.88 109 LEU A N 1
ATOM 875 C CA . LEU A 1 109 ? -12.625 -8.747 -8.100 1.00 96.88 109 LEU A CA 1
ATOM 876 C C . LEU A 1 109 ? -12.664 -7.447 -8.910 1.00 96.88 109 LEU A C 1
ATOM 878 O O . LEU A 1 109 ? -12.952 -7.483 -10.104 1.00 96.88 109 LEU A O 1
ATOM 882 N N . LEU A 1 110 ? -12.384 -6.299 -8.283 1.00 95.94 110 LEU A N 1
ATOM 883 C CA . LEU A 1 110 ? -12.252 -5.035 -9.009 1.00 95.94 110 LEU A CA 1
ATOM 884 C C . LEU A 1 110 ? -11.031 -5.051 -9.939 1.00 95.94 110 LEU A C 1
ATOM 886 O O . LEU A 1 110 ? -11.142 -4.592 -11.073 1.00 95.94 110 LEU A O 1
ATOM 890 N N . GLY A 1 111 ? -9.899 -5.603 -9.495 1.00 94.81 111 GLY A N 1
ATOM 891 C CA . GLY A 1 111 ? -8.687 -5.747 -10.309 1.00 94.81 111 GLY A CA 1
ATOM 892 C C . GLY A 1 111 ? -8.900 -6.570 -11.583 1.00 94.81 111 GLY A C 1
ATOM 893 O O . GLY A 1 111 ? -8.320 -6.256 -12.620 1.00 94.81 111 GLY A O 1
ATOM 894 N N . GLU A 1 112 ? -9.807 -7.548 -11.550 1.00 96.06 112 GLU A N 1
ATOM 895 C CA . GLU A 1 112 ? -10.116 -8.382 -12.717 1.00 96.06 112 GLU A CA 1
ATOM 896 C C . GLU A 1 112 ? -10.977 -7.703 -13.786 1.00 96.06 112 GLU A C 1
ATOM 898 O O . GLU A 1 112 ? -11.105 -8.210 -14.904 1.00 96.06 112 GLU A O 1
ATOM 903 N N . LEU A 1 113 ? -11.561 -6.536 -13.501 1.00 96.44 113 LEU A N 1
ATOM 904 C CA . LEU A 1 113 ? -12.368 -5.834 -14.493 1.00 96.44 113 LEU A CA 1
ATOM 905 C C . LEU A 1 113 ? -11.466 -5.313 -15.629 1.00 96.44 113 LEU A C 1
ATOM 907 O O . LEU A 1 113 ? -10.572 -4.507 -15.367 1.00 96.44 113 LEU A O 1
ATOM 911 N N . PRO A 1 114 ? -11.723 -5.658 -16.912 1.00 95.62 114 PRO A N 1
ATOM 912 C CA . PRO A 1 114 ? -10.816 -5.326 -18.019 1.00 95.62 114 PRO A CA 1
ATOM 913 C C . PRO A 1 114 ? -10.519 -3.831 -18.161 1.00 95.62 114 PRO A C 1
ATOM 915 O O . PRO A 1 114 ? -9.443 -3.434 -18.593 1.00 95.62 114 PRO A O 1
ATOM 918 N N . TYR A 1 115 ? -11.475 -2.979 -17.787 1.00 96.06 115 TYR A N 1
ATOM 919 C CA . TYR A 1 115 ? -11.306 -1.531 -17.854 1.00 96.06 115 TYR A CA 1
ATOM 920 C C . TYR A 1 115 ? -10.523 -0.948 -16.667 1.00 96.06 115 TYR A C 1
ATOM 922 O O . TYR A 1 115 ? -10.139 0.217 -16.743 1.00 96.06 115 TYR A O 1
ATOM 930 N N . LEU A 1 116 ? -10.308 -1.711 -15.589 1.00 95.50 116 LEU A N 1
ATOM 931 C CA . LEU A 1 116 ? -9.491 -1.337 -14.428 1.00 95.50 116 LEU A CA 1
ATOM 932 C C . LEU A 1 116 ? -8.061 -1.877 -14.497 1.00 95.50 116 LEU A C 1
ATOM 934 O O . LEU A 1 116 ? -7.234 -1.423 -13.709 1.00 95.50 116 LEU A O 1
ATOM 938 N N . LYS A 1 117 ? -7.739 -2.729 -15.481 1.00 93.81 117 LYS A N 1
ATOM 939 C CA . LYS A 1 117 ? -6.367 -3.147 -15.817 1.00 93.81 117 LYS A CA 1
ATOM 940 C C . LYS A 1 117 ? -5.592 -2.010 -16.497 1.00 93.81 117 LYS A C 1
ATOM 942 O O . LYS A 1 117 ? -5.221 -2.074 -17.667 1.00 93.81 117 LYS A O 1
ATOM 947 N N . VAL A 1 118 ? -5.424 -0.904 -15.778 1.00 92.62 118 VAL A N 1
ATOM 948 C CA . VAL A 1 118 ? -4.776 0.323 -16.247 1.00 92.62 118 VAL A CA 1
ATOM 949 C C . VAL A 1 118 ? -3.742 0.799 -15.235 1.00 92.62 118 VAL A C 1
ATOM 951 O O . VAL A 1 118 ? -3.942 0.714 -14.028 1.00 92.62 118 VAL A O 1
ATOM 954 N N . SER A 1 119 ? -2.635 1.353 -15.723 1.00 87.75 119 SER A N 1
ATOM 955 C CA . SER A 1 119 ? -1.570 1.869 -14.862 1.00 87.75 119 SER A CA 1
ATOM 956 C C . SER A 1 119 ? -1.786 3.348 -14.522 1.00 87.75 119 SER A C 1
ATOM 958 O O . SER A 1 119 ? -2.238 4.136 -15.358 1.00 87.75 119 SER A O 1
ATOM 960 N N . LEU A 1 120 ? -1.420 3.772 -13.308 1.00 86.31 120 LEU A N 1
ATOM 961 C CA . LEU A 1 120 ? -1.504 5.180 -12.883 1.00 86.31 120 LEU A CA 1
ATOM 962 C C . LEU A 1 120 ? -0.781 6.167 -13.823 1.00 86.31 120 LEU A C 1
ATOM 964 O O . LEU A 1 120 ? -1.352 7.219 -14.119 1.00 86.31 120 LEU A O 1
ATOM 968 N N . PRO A 1 121 ? 0.420 5.877 -14.366 1.00 84.44 121 PRO A N 1
ATOM 969 C CA . PRO A 1 121 ? 1.092 6.792 -15.293 1.00 84.44 121 PRO A CA 1
ATOM 970 C C . PRO A 1 121 ? 0.296 7.073 -16.576 1.00 84.44 121 PRO A C 1
ATOM 972 O O . PRO A 1 121 ? 0.453 8.134 -17.184 1.00 84.44 121 PRO A O 1
ATOM 975 N N . THR A 1 122 ? -0.587 6.154 -16.975 1.00 89.94 122 THR A N 1
ATOM 976 C CA . THR A 1 122 ? -1.398 6.249 -18.195 1.00 89.94 122 THR A CA 1
ATOM 977 C C . THR A 1 122 ? -2.785 6.851 -17.951 1.00 89.94 122 THR A C 1
ATOM 979 O O . THR A 1 122 ? -3.638 6.794 -18.837 1.00 89.94 122 THR A O 1
ATOM 982 N N . TRP A 1 123 ? -3.011 7.514 -16.806 1.00 95.12 123 TRP A N 1
ATOM 983 C CA . TRP A 1 123 ? -4.314 8.059 -16.382 1.00 95.12 123 TRP A CA 1
ATOM 984 C C . TRP A 1 123 ? -5.052 8.908 -17.425 1.00 95.12 123 TRP A C 1
ATOM 986 O O . TRP A 1 123 ? -6.278 8.912 -17.500 1.00 95.12 123 TRP A O 1
ATOM 996 N N . ARG A 1 124 ? -4.316 9.599 -18.300 1.00 96.31 124 ARG A N 1
ATOM 997 C CA . ARG A 1 124 ? -4.899 10.402 -19.390 1.00 96.31 124 ARG A CA 1
ATOM 998 C C . ARG A 1 124 ? -5.577 9.568 -20.477 1.00 96.31 124 ARG A C 1
ATOM 1000 O O . ARG A 1 124 ? -6.401 10.095 -21.214 1.00 96.31 124 ARG A O 1
ATOM 1007 N N . THR A 1 125 ? -5.203 8.300 -20.592 1.00 96.62 125 THR A N 1
ATOM 1008 C CA . THR A 1 125 ? -5.713 7.348 -21.590 1.00 96.62 125 THR A CA 1
ATOM 1009 C C . THR A 1 125 ? -6.754 6.389 -21.019 1.00 96.62 125 THR A C 1
ATOM 1011 O O . THR A 1 125 ? -7.274 5.545 -21.741 1.00 96.62 125 THR A O 1
ATOM 1014 N N . TRP A 1 126 ? -7.083 6.523 -19.733 1.00 97.62 126 TRP A N 1
ATOM 1015 C CA . TRP A 1 126 ? -8.064 5.676 -19.071 1.00 97.62 126 TRP A CA 1
ATOM 1016 C C . TRP A 1 126 ? -9.453 5.793 -19.697 1.00 97.62 126 TRP A C 1
ATOM 1018 O O . TRP A 1 126 ? -9.897 6.862 -20.125 1.00 97.62 126 TRP A O 1
ATOM 1028 N N . THR A 1 127 ? -10.173 4.674 -19.688 1.00 97.56 127 THR A N 1
ATOM 1029 C CA . THR A 1 127 ? -11.574 4.633 -20.106 1.00 97.56 127 THR A CA 1
ATOM 1030 C C . THR A 1 127 ? -12.457 5.442 -19.146 1.00 97.56 127 THR A C 1
ATOM 1032 O O . THR A 1 127 ? -12.106 5.684 -17.989 1.00 97.56 127 THR A O 1
ATOM 1035 N N . LYS A 1 128 ? -13.656 5.836 -19.595 1.00 98.06 128 LYS A N 1
ATOM 1036 C CA . LYS A 1 128 ? -14.629 6.534 -18.731 1.00 98.06 128 LYS A CA 1
ATOM 1037 C C . LYS A 1 128 ? -15.009 5.704 -17.495 1.00 98.06 128 LYS A C 1
ATOM 1039 O O . LYS A 1 128 ? -15.156 6.268 -16.417 1.00 98.06 128 LYS A O 1
ATOM 1044 N N . GLY A 1 129 ? -15.136 4.380 -17.644 1.00 97.00 129 GLY A N 1
ATOM 1045 C CA . GLY A 1 129 ? -15.445 3.469 -16.535 1.00 97.00 129 GLY A CA 1
ATOM 1046 C C . GLY A 1 129 ? -14.341 3.437 -15.476 1.00 97.00 129 GLY A C 1
ATOM 1047 O O . GLY A 1 129 ? -14.629 3.526 -14.280 1.00 97.00 129 GLY A O 1
ATOM 1048 N N . ALA A 1 130 ? -13.077 3.413 -15.910 1.00 96.38 130 ALA A N 1
ATOM 1049 C CA . ALA A 1 130 ? -11.929 3.494 -15.011 1.00 96.38 130 ALA A CA 1
ATOM 1050 C C . ALA A 1 130 ? -11.931 4.801 -14.215 1.00 96.38 130 ALA A C 1
ATOM 1052 O O . ALA A 1 130 ? -11.812 4.782 -12.990 1.00 96.38 130 ALA A O 1
ATOM 1053 N N . TRP A 1 131 ? -12.148 5.927 -14.898 1.00 97.56 131 TRP A N 1
ATOM 1054 C CA . TRP A 1 131 ? -12.251 7.241 -14.272 1.00 97.56 131 TRP A CA 1
ATOM 1055 C C . TRP A 1 131 ? -13.349 7.323 -13.218 1.00 97.56 131 TRP A C 1
ATOM 1057 O O . TRP A 1 131 ? -13.086 7.771 -12.106 1.00 97.56 131 TRP A O 1
ATOM 1067 N N . ILE A 1 132 ? -14.566 6.882 -13.548 1.00 97.25 132 ILE A N 1
ATOM 1068 C CA . ILE A 1 132 ? -15.700 6.903 -12.615 1.00 97.25 132 ILE A CA 1
ATOM 1069 C C . ILE A 1 132 ? -15.376 6.079 -11.368 1.00 97.25 132 ILE A C 1
ATOM 1071 O O . ILE A 1 132 ? -15.595 6.551 -10.255 1.00 97.25 132 ILE A O 1
ATOM 1075 N N . THR A 1 133 ? -14.808 4.885 -11.548 1.00 96.00 133 THR A N 1
ATOM 1076 C CA . THR A 1 133 ? -14.468 3.993 -10.433 1.00 96.00 133 THR A CA 1
ATOM 1077 C C . THR A 1 133 ? -13.426 4.623 -9.510 1.00 96.00 133 THR A C 1
ATOM 1079 O O . THR A 1 133 ? -13.622 4.665 -8.298 1.00 96.00 133 THR A O 1
ATOM 1082 N N . HIS A 1 134 ? -12.349 5.182 -10.069 1.00 95.12 134 HIS A N 1
ATOM 1083 C CA . HIS A 1 134 ? -11.299 5.820 -9.274 1.00 95.12 134 HIS A CA 1
ATOM 1084 C C . HIS A 1 134 ? -11.787 7.100 -8.586 1.00 95.12 134 HIS A C 1
ATOM 1086 O O . HIS A 1 134 ? -11.473 7.320 -7.420 1.00 95.12 134 HIS A O 1
ATOM 1092 N N . LEU A 1 135 ? -12.590 7.929 -9.262 1.00 96.44 135 LEU A N 1
ATOM 1093 C CA . LEU A 1 135 ? -13.185 9.120 -8.647 1.00 96.44 135 LEU A CA 1
ATOM 1094 C C . LEU A 1 135 ? -14.122 8.744 -7.498 1.00 96.44 135 LEU A C 1
ATOM 1096 O O . LEU A 1 135 ? -14.068 9.371 -6.442 1.00 96.44 135 LEU A O 1
ATOM 1100 N N . LEU A 1 136 ? -14.938 7.703 -7.673 1.00 97.00 136 LEU A N 1
ATOM 1101 C CA . LEU A 1 136 ? -15.799 7.188 -6.613 1.00 97.00 136 LEU A CA 1
ATOM 1102 C C . LEU A 1 136 ? -14.972 6.684 -5.423 1.00 97.00 136 LEU A C 1
ATOM 1104 O O . LEU A 1 136 ? -15.269 7.044 -4.286 1.00 97.00 136 LEU A O 1
ATOM 1108 N N . ALA A 1 137 ? -13.906 5.921 -5.676 1.00 93.31 137 ALA A N 1
ATOM 1109 C CA . ALA A 1 137 ? -12.995 5.459 -4.633 1.00 93.31 137 ALA A CA 1
ATOM 1110 C C . ALA A 1 137 ? -12.364 6.634 -3.866 1.00 93.31 137 ALA A C 1
ATOM 1112 O O . ALA A 1 137 ? -12.365 6.631 -2.636 1.00 93.31 137 ALA A O 1
ATOM 1113 N N . VAL A 1 138 ? -11.905 7.679 -4.566 1.00 94.00 138 VAL A N 1
ATOM 1114 C CA . VAL A 1 138 ? -11.363 8.900 -3.943 1.00 94.00 138 VAL A CA 1
ATOM 1115 C C . VAL A 1 138 ? -12.410 9.590 -3.069 1.00 94.00 138 VAL A C 1
ATOM 1117 O O . VAL A 1 138 ? -12.105 9.946 -1.933 1.00 94.00 138 VAL A O 1
ATOM 1120 N N . VAL A 1 139 ? -13.645 9.752 -3.552 1.00 96.75 139 VAL A N 1
ATOM 1121 C CA . VAL A 1 139 ? -14.734 10.368 -2.773 1.00 96.75 139 VAL A CA 1
ATOM 1122 C C . VAL A 1 139 ? -15.023 9.568 -1.501 1.00 96.75 139 VAL A C 1
ATOM 1124 O O . VAL A 1 139 ? -15.150 10.164 -0.431 1.00 96.75 139 VAL A O 1
ATOM 1127 N N . ILE A 1 140 ? -15.076 8.236 -1.591 1.00 94.56 140 ILE A N 1
ATOM 1128 C CA . ILE A 1 140 ? -15.297 7.355 -0.435 1.00 94.56 140 ILE A CA 1
ATOM 1129 C C . ILE A 1 140 ? -14.153 7.495 0.574 1.00 94.56 140 ILE A C 1
ATOM 1131 O O . ILE A 1 140 ? -14.408 7.731 1.754 1.00 94.56 140 ILE A O 1
ATOM 1135 N N . VAL A 1 141 ? -12.898 7.401 0.124 1.00 92.69 141 VAL A N 1
ATOM 1136 C CA . VAL A 1 141 ? -11.718 7.496 1.000 1.00 92.69 141 VAL A CA 1
ATOM 1137 C C . VAL A 1 141 ? -11.648 8.861 1.685 1.00 92.69 141 VAL A C 1
ATOM 1139 O O . VAL A 1 141 ? -11.443 8.921 2.894 1.00 92.69 141 VAL A O 1
ATOM 1142 N N . VAL A 1 142 ? -11.871 9.956 0.953 1.00 93.50 142 VAL A N 1
ATOM 1143 C CA . VAL A 1 142 ? -11.872 11.314 1.522 1.00 93.50 142 VAL A CA 1
ATOM 1144 C C . VAL A 1 142 ? -13.021 11.494 2.513 1.00 93.50 142 VAL A C 1
ATOM 1146 O O . VAL A 1 142 ? -12.804 12.018 3.605 1.00 93.50 142 VAL A O 1
ATOM 1149 N N . GLY A 1 143 ? -14.228 11.032 2.177 1.00 95.31 143 GLY A N 1
ATOM 1150 C CA . GLY A 1 143 ? -15.383 11.099 3.072 1.00 95.31 143 GLY A CA 1
ATOM 1151 C C . GLY A 1 143 ? -15.141 10.347 4.382 1.00 95.31 143 GLY A C 1
ATOM 1152 O O . GLY A 1 143 ? -15.352 10.898 5.463 1.00 95.31 143 GLY A O 1
ATOM 1153 N N . LEU A 1 144 ? -14.617 9.121 4.301 1.00 94.44 144 LEU A N 1
ATOM 1154 C CA . LEU A 1 144 ? -14.244 8.337 5.477 1.00 94.44 144 LEU A CA 1
ATOM 1155 C C . LEU A 1 144 ? -13.114 9.000 6.267 1.00 94.44 144 LEU A C 1
ATOM 1157 O O . LEU A 1 144 ? -13.187 9.033 7.493 1.00 94.44 144 LEU A O 1
ATOM 1161 N N . ALA A 1 145 ? -12.106 9.571 5.606 1.00 92.62 145 ALA A N 1
ATOM 1162 C CA . ALA A 1 145 ? -11.032 10.291 6.284 1.00 92.62 145 ALA A CA 1
ATOM 1163 C C . ALA A 1 145 ? -11.578 11.467 7.108 1.00 92.62 145 ALA A C 1
ATOM 1165 O O . ALA A 1 145 ? -11.213 11.605 8.274 1.00 92.62 145 ALA A O 1
ATOM 1166 N N . VAL A 1 146 ? -12.502 12.266 6.556 1.00 94.88 146 VAL A N 1
ATOM 1167 C CA . VAL A 1 146 ? -13.162 13.369 7.281 1.00 94.88 146 VAL A CA 1
ATOM 1168 C C . VAL A 1 146 ? -13.893 12.860 8.524 1.00 94.88 146 VAL A C 1
ATOM 1170 O O . VAL A 1 146 ? -13.734 13.439 9.597 1.00 94.88 146 VAL A O 1
ATOM 1173 N N . VAL A 1 147 ? -14.640 11.758 8.419 1.00 95.75 147 VAL A N 1
ATOM 1174 C CA . VAL A 1 147 ? -15.318 11.147 9.576 1.00 95.75 147 VAL A CA 1
ATOM 1175 C C . VAL A 1 147 ? -14.310 10.746 10.661 1.00 95.75 147 VAL A C 1
ATOM 1177 O O . VAL A 1 147 ? -14.513 11.053 11.834 1.00 95.75 147 VAL A O 1
ATOM 1180 N N . HIS A 1 148 ? -13.184 10.141 10.279 1.00 94.25 148 HIS A N 1
ATOM 1181 C CA . HIS A 1 148 ? -12.134 9.761 11.225 1.00 94.25 148 HIS A CA 1
ATOM 1182 C C . HIS A 1 148 ? -11.426 10.975 11.850 1.00 94.25 148 HIS A C 1
ATOM 1184 O O . HIS A 1 148 ? -11.067 10.928 13.023 1.00 94.25 148 HIS A O 1
ATOM 1190 N N . PHE A 1 149 ? -11.277 12.089 11.125 1.00 94.88 149 PHE A N 1
ATOM 1191 C CA . PHE A 1 149 ? -10.802 13.353 11.702 1.00 94.88 149 PHE A CA 1
ATOM 1192 C C . PHE A 1 149 ? -11.775 13.925 12.736 1.00 94.88 149 PHE A C 1
ATOM 1194 O O . PHE A 1 149 ? -11.337 14.430 13.770 1.00 94.88 149 PHE A O 1
ATOM 1201 N N . VAL A 1 150 ? -13.085 13.831 12.488 1.00 95.75 150 VAL A N 1
ATOM 1202 C CA . VAL A 1 150 ? -14.107 14.248 13.458 1.00 95.75 150 VAL A CA 1
ATOM 1203 C C . VAL A 1 150 ? -14.017 13.395 14.723 1.00 95.75 150 VAL A C 1
ATOM 1205 O O . VAL A 1 150 ? -13.982 13.959 15.814 1.00 95.75 150 VAL A O 1
ATOM 1208 N N . TRP A 1 151 ? -13.883 12.070 14.601 1.00 94.94 151 TRP A N 1
ATOM 1209 C CA . TRP A 1 151 ? -13.661 11.198 15.762 1.00 94.94 151 TRP A CA 1
ATOM 1210 C C . TRP A 1 151 ? -12.353 11.520 16.486 1.00 94.94 151 TRP A C 1
ATOM 1212 O O . TRP A 1 151 ? -12.361 11.683 17.701 1.00 94.94 151 TRP A O 1
ATOM 1222 N N . ALA A 1 152 ? -11.250 11.730 15.762 1.00 92.31 152 ALA A N 1
ATOM 1223 C CA . ALA A 1 152 ? -9.984 12.148 16.365 1.00 92.31 152 ALA A CA 1
ATOM 1224 C C . ALA A 1 152 ? -10.129 13.457 17.160 1.00 92.31 152 ALA A C 1
ATOM 1226 O O . ALA A 1 152 ? -9.517 13.621 18.216 1.00 92.31 152 ALA A O 1
ATOM 1227 N N . SER A 1 153 ? -10.933 14.399 16.655 1.00 94.44 153 SER A N 1
ATOM 1228 C CA . SER A 1 153 ? -11.208 15.667 17.332 1.00 94.44 153 SER A CA 1
ATOM 1229 C C . SER A 1 153 ? -12.058 15.478 18.584 1.00 94.44 153 SER A C 1
ATOM 1231 O O . SER A 1 153 ? -11.788 16.129 19.589 1.00 94.44 153 SER A O 1
ATOM 1233 N N . GLN A 1 154 ? -13.078 14.620 18.526 1.00 93.25 154 GLN A N 1
ATOM 1234 C CA . GLN A 1 154 ? -13.969 14.331 19.654 1.00 93.25 154 GLN A CA 1
ATOM 1235 C C . GLN A 1 154 ? -13.229 13.632 20.797 1.00 93.25 154 GLN A C 1
ATOM 1237 O O . GLN A 1 154 ? -13.464 13.953 21.956 1.00 93.25 154 GLN A O 1
ATOM 1242 N N . GLU A 1 155 ? -12.284 12.753 20.466 1.00 88.75 155 GLU A N 1
ATOM 1243 C CA . GLU A 1 155 ? -11.430 12.060 21.438 1.00 88.75 155 GLU A CA 1
ATOM 1244 C C . GLU A 1 155 ? -10.266 12.928 21.952 1.00 88.75 155 GLU A C 1
ATOM 1246 O O . GLU A 1 155 ? -9.472 12.484 22.777 1.00 88.75 155 GLU A O 1
ATOM 1251 N N . GLY A 1 156 ? -10.116 14.163 21.455 1.00 89.81 156 GLY A N 1
ATOM 1252 C CA . GLY A 1 156 ? -9.036 15.068 21.862 1.00 89.81 156 GLY A CA 1
ATOM 1253 C C . GLY A 1 156 ? -7.638 14.637 21.398 1.00 89.81 156 GLY A C 1
ATOM 1254 O O . GLY A 1 156 ? -6.642 15.153 21.897 1.00 89.81 156 GLY A O 1
ATOM 1255 N N . ILE A 1 157 ? -7.545 13.713 20.435 1.00 89.50 157 ILE A N 1
ATOM 1256 C CA . ILE A 1 157 ? -6.274 13.148 19.944 1.00 89.50 157 ILE A CA 1
ATOM 1257 C C . ILE A 1 157 ? -5.817 13.759 18.615 1.00 89.50 157 ILE A C 1
ATOM 1259 O O . ILE A 1 157 ? -4.695 13.504 18.170 1.00 89.50 157 ILE A O 1
ATOM 1263 N N . LEU A 1 158 ? -6.681 14.555 17.968 1.00 91.19 158 LEU A N 1
ATOM 1264 C CA . LEU A 1 158 ? -6.424 15.147 16.655 1.00 91.19 158 LEU A CA 1
ATOM 1265 C C . LEU A 1 158 ? -5.092 15.911 16.622 1.00 91.19 158 LEU A C 1
ATOM 1267 O O . LEU A 1 158 ? -4.253 15.676 15.753 1.00 91.19 158 LEU A O 1
ATOM 1271 N N . TRP A 1 159 ? -4.880 16.807 17.583 1.00 92.00 159 TRP A N 1
ATOM 1272 C CA . TRP A 1 159 ? -3.656 17.591 17.698 1.00 92.00 159 TRP A CA 1
ATOM 1273 C C . TRP A 1 159 ? -2.950 17.307 19.030 1.00 92.00 159 TRP A C 1
ATOM 1275 O O . TRP A 1 159 ? -3.614 17.328 20.065 1.00 92.00 159 TRP A O 1
ATOM 1285 N N . PRO A 1 160 ? -1.618 17.098 19.047 1.00 89.50 160 PRO A N 1
ATOM 1286 C CA . PRO A 1 160 ? -0.704 17.030 17.898 1.00 89.50 160 PRO A CA 1
ATOM 1287 C C . PRO A 1 160 ? -0.581 15.627 17.281 1.00 89.50 160 PRO A C 1
ATOM 1289 O O . PRO A 1 160 ? -0.096 15.485 16.162 1.00 89.50 160 PRO A O 1
ATOM 1292 N N . TRP A 1 161 ? -0.996 14.586 17.997 1.00 86.19 161 TRP A N 1
ATOM 1293 C CA . TRP A 1 161 ? -0.551 13.214 17.743 1.00 86.19 161 TRP A CA 1
ATOM 1294 C C . TRP A 1 161 ? -1.070 12.625 16.439 1.00 86.19 161 TRP A C 1
ATOM 1296 O O . TRP A 1 161 ? -0.292 12.054 15.677 1.00 86.19 161 TRP A O 1
ATOM 1306 N N . TYR A 1 162 ? -2.359 12.798 16.150 1.00 87.94 162 TYR A N 1
ATOM 1307 C CA . TYR A 1 162 ? -2.958 12.267 14.929 1.00 87.94 162 TYR A CA 1
ATOM 1308 C C . TYR A 1 162 ? -2.400 12.955 13.676 1.00 87.94 162 TYR A C 1
ATOM 1310 O O . TYR A 1 162 ? -2.025 12.287 12.714 1.00 87.94 162 TYR A O 1
ATOM 1318 N N . ILE A 1 163 ? -2.274 14.288 13.702 1.00 91.25 163 ILE A N 1
ATOM 1319 C CA . ILE A 1 163 ? -1.703 15.063 12.589 1.00 91.25 163 ILE A CA 1
ATOM 1320 C C . ILE A 1 163 ? -0.215 14.761 12.396 1.00 91.25 163 ILE A C 1
ATOM 1322 O O . ILE A 1 163 ? 0.214 14.552 11.265 1.00 91.25 163 ILE A O 1
ATOM 1326 N N . VAL A 1 164 ? 0.579 14.694 13.468 1.00 89.88 164 VAL A N 1
ATOM 1327 C CA . VAL A 1 164 ? 2.002 14.337 13.364 1.00 89.88 164 VAL A CA 1
ATOM 1328 C C . VAL A 1 164 ? 2.160 12.911 12.838 1.00 89.88 164 VAL A C 1
ATOM 1330 O O . VAL A 1 164 ? 2.968 12.693 11.939 1.00 89.88 164 VAL A O 1
ATOM 1333 N N . GLY A 1 165 ? 1.354 11.962 13.323 1.00 85.88 165 GLY A N 1
ATOM 1334 C CA . GLY A 1 165 ? 1.320 10.593 12.808 1.00 85.88 165 GLY A CA 1
ATOM 1335 C C . GLY A 1 165 ? 0.990 10.536 11.314 1.00 85.88 165 GLY A C 1
ATOM 1336 O O . GLY A 1 165 ? 1.673 9.840 10.571 1.00 85.88 165 GLY A O 1
ATOM 1337 N N . LEU A 1 166 ? 0.029 11.338 10.844 1.00 87.81 166 LEU A N 1
ATOM 1338 C CA . LEU A 1 166 ? -0.294 11.472 9.420 1.00 87.81 166 LEU A CA 1
ATOM 1339 C C . LEU A 1 166 ? 0.847 12.073 8.601 1.00 87.81 166 LEU A C 1
ATOM 1341 O O . LEU A 1 166 ? 1.152 11.583 7.514 1.00 87.81 166 LEU A O 1
ATOM 1345 N N . VAL A 1 167 ? 1.477 13.135 9.100 1.00 90.19 167 VAL A N 1
ATOM 1346 C CA . VAL A 1 167 ? 2.604 13.772 8.414 1.00 90.19 167 VAL A CA 1
ATOM 1347 C C . VAL A 1 167 ? 3.766 12.793 8.310 1.00 90.19 167 VAL A C 1
ATOM 1349 O O . VAL A 1 167 ? 4.295 12.615 7.221 1.00 90.19 167 VAL A O 1
ATOM 1352 N N . LEU A 1 168 ? 4.125 12.103 9.395 1.00 87.12 168 LEU A N 1
ATOM 1353 C CA . LEU A 1 168 ? 5.188 11.096 9.391 1.00 87.12 168 LEU A CA 1
ATOM 1354 C C . LEU A 1 168 ? 4.837 9.897 8.506 1.00 87.12 168 LEU A C 1
ATOM 1356 O O . LEU A 1 168 ? 5.659 9.471 7.698 1.00 87.12 168 LEU A O 1
ATOM 1360 N N . GLY A 1 169 ? 3.604 9.401 8.610 1.00 83.62 169 GLY A N 1
ATOM 1361 C CA . GLY A 1 169 ? 3.096 8.303 7.799 1.00 83.62 169 GLY A CA 1
ATOM 1362 C C . GLY A 1 169 ? 3.086 8.639 6.312 1.00 83.62 169 GLY A C 1
ATOM 1363 O O . GLY A 1 169 ? 3.408 7.793 5.503 1.00 83.62 169 GLY A O 1
ATOM 1364 N N . THR A 1 170 ? 2.800 9.875 5.912 1.00 88.25 170 THR A N 1
ATOM 1365 C CA . THR A 1 170 ? 2.843 10.262 4.490 1.00 88.25 170 THR A CA 1
ATOM 1366 C C . THR A 1 170 ? 4.217 10.749 4.035 1.00 88.25 170 THR A C 1
ATOM 1368 O O . THR A 1 170 ? 4.498 10.747 2.836 1.00 88.25 170 THR A O 1
ATOM 1371 N N . ALA A 1 171 ? 5.104 11.138 4.957 1.00 88.69 171 ALA A N 1
ATOM 1372 C CA . ALA A 1 171 ? 6.408 11.712 4.636 1.00 88.69 171 ALA A CA 1
ATOM 1373 C C . ALA A 1 171 ? 7.264 10.789 3.767 1.00 88.69 171 ALA A C 1
ATOM 1375 O O . ALA A 1 171 ? 7.961 11.292 2.892 1.00 88.69 171 ALA A O 1
ATOM 1376 N N . PHE A 1 172 ? 7.201 9.465 3.940 1.00 81.69 172 PHE A N 1
ATOM 1377 C CA . PHE A 1 172 ? 8.022 8.552 3.138 1.00 81.69 172 PHE A CA 1
ATOM 1378 C C . PHE A 1 172 ? 7.670 8.598 1.640 1.00 81.69 172 PHE A C 1
ATOM 1380 O O . PHE A 1 172 ? 8.572 8.569 0.802 1.00 81.69 172 PHE A O 1
ATOM 1387 N N . ILE A 1 173 ? 6.385 8.772 1.299 1.00 85.31 173 ILE A N 1
ATOM 1388 C CA . ILE A 1 173 ? 5.925 8.953 -0.087 1.00 85.31 173 ILE A CA 1
ATOM 1389 C C . ILE A 1 173 ? 6.512 10.244 -0.656 1.00 85.31 173 ILE A C 1
ATOM 1391 O O . ILE A 1 173 ? 7.088 10.263 -1.747 1.00 85.31 173 ILE A O 1
ATOM 1395 N N . TRP A 1 174 ? 6.402 11.333 0.106 1.00 88.12 174 TRP A N 1
ATOM 1396 C CA . TRP A 1 174 ? 6.879 12.644 -0.321 1.00 88.12 174 TRP A CA 1
ATOM 1397 C C . TRP A 1 174 ? 8.400 12.693 -0.450 1.00 88.12 174 TRP A C 1
ATOM 1399 O O . TRP A 1 174 ? 8.912 13.247 -1.420 1.00 88.12 174 TRP A O 1
ATOM 1409 N N . VAL A 1 175 ? 9.129 12.079 0.481 1.00 89.75 175 VAL A N 1
ATOM 1410 C CA . VAL A 1 175 ? 10.591 11.984 0.443 1.00 89.75 175 VAL A CA 1
ATOM 1411 C C . VAL A 1 175 ? 11.040 11.201 -0.787 1.00 89.75 175 VAL A C 1
ATOM 1413 O O . VAL A 1 175 ? 11.902 11.693 -1.512 1.00 89.75 175 VAL A O 1
ATOM 1416 N N . GLY A 1 176 ? 10.420 10.055 -1.088 1.00 86.62 176 GLY A N 1
ATOM 1417 C CA . GLY A 1 176 ? 10.704 9.294 -2.310 1.00 86.62 176 GLY A CA 1
ATOM 1418 C C . GLY A 1 176 ? 10.488 10.127 -3.578 1.00 86.62 176 GLY A C 1
ATOM 1419 O O . GLY A 1 176 ? 11.377 10.219 -4.427 1.00 86.62 176 GLY A O 1
ATOM 1420 N N . ALA A 1 177 ? 9.351 10.825 -3.673 1.00 87.94 177 ALA A N 1
ATOM 1421 C CA . ALA A 1 177 ? 9.035 11.704 -4.802 1.00 87.94 177 ALA A CA 1
ATOM 1422 C C . ALA A 1 177 ? 10.026 12.873 -4.950 1.00 87.94 177 ALA A C 1
ATOM 1424 O O . ALA A 1 177 ? 10.444 13.207 -6.067 1.00 87.94 177 ALA A O 1
ATOM 1425 N N . VAL A 1 178 ? 10.436 13.487 -3.836 1.00 91.75 178 VAL A N 1
ATOM 1426 C CA . VAL A 1 178 ? 11.436 14.562 -3.820 1.00 91.75 178 VAL A CA 1
ATOM 1427 C C . VAL A 1 178 ? 12.797 14.030 -4.257 1.00 91.75 178 VAL A C 1
ATOM 1429 O O . VAL A 1 178 ? 13.411 14.638 -5.133 1.00 91.75 178 VAL A O 1
ATOM 1432 N N . ILE A 1 179 ? 13.251 12.896 -3.718 1.00 91.00 179 ILE A N 1
ATOM 1433 C CA . ILE A 1 179 ? 14.532 12.275 -4.082 1.00 91.00 179 ILE A CA 1
ATOM 1434 C C . ILE A 1 179 ? 14.554 11.937 -5.574 1.00 91.00 179 ILE A C 1
ATOM 1436 O O . ILE A 1 179 ? 15.469 12.379 -6.267 1.00 91.00 179 ILE A O 1
ATOM 1440 N N . SER A 1 180 ? 13.526 11.262 -6.096 1.00 87.62 180 SER A N 1
ATOM 1441 C CA . SER A 1 180 ? 13.431 10.937 -7.527 1.00 87.62 180 SER A CA 1
ATOM 1442 C C . SER A 1 180 ? 13.435 12.198 -8.401 1.00 87.62 180 SER A C 1
ATOM 1444 O O . SER A 1 180 ? 14.154 12.284 -9.402 1.00 87.62 180 SER A O 1
ATOM 1446 N N . THR A 1 181 ? 12.719 13.249 -7.986 1.00 90.75 181 THR A N 1
ATOM 1447 C CA . THR A 1 181 ? 12.718 14.536 -8.698 1.00 90.75 181 THR A CA 1
ATOM 1448 C C . THR A 1 181 ? 14.099 15.191 -8.691 1.00 90.75 181 THR A C 1
ATOM 1450 O O . THR A 1 181 ? 14.555 15.680 -9.731 1.00 90.75 181 THR A O 1
ATOM 1453 N N . VAL A 1 182 ? 14.775 15.212 -7.541 1.00 93.44 182 VAL A N 1
ATOM 1454 C CA . VAL A 1 182 ? 16.116 15.789 -7.382 1.00 93.44 182 VAL A CA 1
ATOM 1455 C C . VAL A 1 182 ? 17.137 15.005 -8.197 1.00 93.44 182 VAL A C 1
ATOM 1457 O O . VAL A 1 182 ? 17.963 15.603 -8.894 1.00 93.44 182 VAL A O 1
ATOM 1460 N N . GLU A 1 183 ? 17.055 13.679 -8.175 1.00 90.56 183 GLU A N 1
ATOM 1461 C CA . GLU A 1 183 ? 17.946 12.817 -8.932 1.00 90.56 183 GLU A CA 1
ATOM 1462 C C . GLU A 1 183 ? 17.799 13.053 -10.437 1.00 90.56 183 GLU A C 1
ATOM 1464 O O . GLU A 1 183 ? 18.790 13.318 -11.128 1.00 90.56 183 GLU A O 1
ATOM 1469 N N . ARG A 1 184 ? 16.557 13.064 -10.934 1.00 88.75 184 ARG A N 1
ATOM 1470 C CA . ARG A 1 184 ? 16.250 13.269 -12.353 1.00 88.75 184 ARG A CA 1
ATOM 1471 C C . ARG A 1 184 ? 16.624 14.668 -12.839 1.00 88.75 184 ARG A C 1
ATOM 1473 O O . ARG A 1 184 ? 17.160 14.803 -13.938 1.00 88.75 184 ARG A O 1
ATOM 1480 N N . ARG A 1 185 ? 16.334 15.712 -12.054 1.00 93.31 185 ARG A N 1
ATOM 1481 C CA . ARG A 1 185 ? 16.550 17.111 -12.469 1.00 93.31 185 ARG A CA 1
ATOM 1482 C C . ARG A 1 185 ? 17.979 17.596 -12.268 1.00 93.31 185 ARG A C 1
ATOM 1484 O O . ARG A 1 185 ? 18.451 18.384 -13.084 1.00 93.31 185 ARG A O 1
ATOM 1491 N N . TYR A 1 186 ? 18.656 17.165 -11.205 1.00 94.25 186 TYR A N 1
ATOM 1492 C CA . TYR A 1 186 ? 19.932 17.758 -10.797 1.00 94.25 186 TYR A CA 1
ATOM 1493 C C . TYR A 1 186 ? 21.079 16.748 -10.766 1.00 94.25 186 TYR A C 1
ATOM 1495 O O . TYR A 1 186 ? 22.123 17.016 -11.362 1.00 94.25 186 TYR A O 1
ATOM 1503 N N . VAL A 1 187 ? 20.905 15.587 -10.127 1.00 92.19 187 VAL A N 1
ATOM 1504 C CA . VAL A 1 187 ? 22.019 14.649 -9.885 1.00 92.19 187 VAL A CA 1
ATOM 1505 C C . VAL A 1 187 ? 22.475 13.962 -11.168 1.00 92.19 187 VAL A C 1
ATOM 1507 O O . VAL A 1 187 ? 23.671 13.959 -11.450 1.00 92.19 187 VAL A O 1
ATOM 1510 N N . ILE A 1 188 ? 21.560 13.421 -11.979 1.00 87.56 188 ILE A N 1
ATOM 1511 C CA . ILE A 1 188 ? 21.911 12.750 -13.241 1.00 87.56 188 ILE A CA 1
ATOM 1512 C C . ILE A 1 188 ? 22.617 13.722 -14.204 1.00 87.56 188 ILE A C 1
ATOM 1514 O O . ILE A 1 188 ? 23.735 13.413 -14.627 1.00 87.56 188 ILE A O 1
ATOM 1518 N N . PRO A 1 189 ? 22.077 14.924 -14.505 1.00 88.62 189 PRO A N 1
ATOM 1519 C CA . PRO A 1 189 ? 22.790 15.895 -15.334 1.00 88.62 189 PRO A CA 1
ATOM 1520 C C . PRO A 1 189 ? 24.145 16.307 -14.753 1.00 88.62 189 PRO A C 1
ATOM 1522 O O . PRO A 1 189 ? 25.100 16.505 -15.505 1.00 88.62 189 PRO A O 1
ATOM 1525 N N . TRP A 1 190 ? 24.255 16.425 -13.426 1.00 90.88 190 TRP A N 1
ATOM 1526 C CA . TRP A 1 190 ? 25.516 16.745 -12.762 1.00 90.88 190 TRP A CA 1
ATOM 1527 C C . TRP A 1 190 ? 26.553 15.618 -12.888 1.00 90.88 190 TRP A C 1
ATOM 1529 O O . TRP A 1 190 ? 27.696 15.911 -13.240 1.00 90.88 190 TRP A O 1
ATOM 1539 N N . ARG A 1 191 ? 26.169 14.346 -12.687 1.00 88.31 191 ARG A N 1
ATOM 1540 C CA . ARG A 1 191 ? 27.037 13.169 -12.894 1.00 88.31 191 ARG A CA 1
ATOM 1541 C C . ARG A 1 191 ? 27.538 13.116 -14.335 1.00 88.31 191 ARG A C 1
ATOM 1543 O O . ARG A 1 191 ? 28.746 13.080 -14.560 1.00 88.31 191 ARG A O 1
ATOM 1550 N N . ILE A 1 192 ? 26.624 13.247 -15.300 1.00 84.25 192 ILE A N 1
ATOM 1551 C CA . ILE A 1 192 ? 26.959 13.299 -16.729 1.00 84.25 192 ILE A CA 1
ATOM 1552 C C . ILE A 1 192 ? 27.939 14.447 -17.003 1.00 84.25 192 ILE A C 1
ATOM 1554 O O . ILE A 1 192 ? 28.948 14.241 -17.670 1.00 84.25 192 ILE A O 1
ATOM 1558 N N . ARG A 1 193 ? 27.706 15.646 -16.451 1.00 83.88 193 ARG A N 1
ATOM 1559 C CA . ARG A 1 193 ? 28.592 16.810 -16.627 1.00 83.88 193 ARG A CA 1
ATOM 1560 C C . ARG A 1 193 ? 29.982 16.602 -16.021 1.00 83.88 193 ARG A C 1
ATOM 1562 O O . ARG A 1 193 ? 30.963 17.055 -16.606 1.00 83.88 193 ARG A O 1
ATOM 1569 N N . LYS A 1 194 ? 30.065 15.981 -14.842 1.00 83.75 194 LYS A N 1
ATOM 1570 C CA . LYS A 1 194 ? 31.322 15.745 -14.118 1.00 83.75 194 LYS A CA 1
ATOM 1571 C C . LYS A 1 194 ? 32.195 14.716 -14.834 1.00 83.75 194 LYS A C 1
ATOM 1573 O O . LYS A 1 194 ? 33.411 14.896 -14.881 1.00 83.75 194 LYS A O 1
ATOM 1578 N N . GLU A 1 195 ? 31.580 13.676 -15.387 1.00 79.38 195 GLU A N 1
ATOM 1579 C CA . GLU A 1 195 ? 32.291 12.574 -16.035 1.00 79.38 195 GLU A CA 1
ATOM 1580 C C . GLU A 1 195 ? 32.552 12.803 -17.523 1.00 79.38 195 GLU A C 1
ATOM 1582 O O . GLU A 1 195 ? 33.530 12.270 -18.044 1.00 79.38 195 GLU A O 1
ATOM 1587 N N . HIS A 1 196 ? 31.775 13.651 -18.209 1.00 72.50 196 HIS A N 1
ATOM 1588 C CA . HIS A 1 196 ? 32.117 14.037 -19.575 1.00 72.50 196 HIS A CA 1
ATOM 1589 C C . HIS A 1 196 ? 33.295 15.031 -19.575 1.00 72.50 196 HIS A C 1
ATOM 1591 O O . HIS A 1 196 ? 33.127 16.189 -19.173 1.00 72.50 196 HIS A O 1
ATOM 1597 N N . PRO A 1 197 ? 34.473 14.669 -20.122 1.00 65.62 197 PRO A N 1
ATOM 1598 C CA . PRO A 1 197 ? 35.656 15.540 -20.133 1.00 65.62 197 PRO A CA 1
ATOM 1599 C C . PRO A 1 197 ? 35.454 16.878 -20.878 1.00 65.62 197 PRO A C 1
ATOM 1601 O O . PRO A 1 197 ? 36.255 17.799 -20.735 1.00 65.62 197 PRO A O 1
ATOM 1604 N N . LEU A 1 198 ? 34.362 17.022 -21.635 1.00 58.81 198 LEU A N 1
ATOM 1605 C CA . LEU A 1 198 ? 34.043 18.187 -22.464 1.00 58.81 198 LEU A CA 1
ATOM 1606 C C . LEU A 1 198 ? 33.549 19.404 -21.702 1.00 58.81 198 LEU A C 1
ATOM 1608 O O . LEU A 1 198 ? 33.968 20.523 -22.006 1.00 58.81 198 LEU A O 1
ATOM 1612 N N . TYR A 1 199 ? 32.708 19.198 -20.690 1.00 55.22 199 TYR A N 1
ATOM 1613 C CA . TYR A 1 199 ? 32.200 20.306 -19.884 1.00 55.22 199 TYR A CA 1
ATOM 1614 C C . TYR A 1 199 ? 33.317 20.966 -19.074 1.00 55.22 199 TYR A C 1
ATOM 1616 O O . TYR A 1 199 ? 33.280 22.169 -18.820 1.00 55.22 199 TYR A O 1
ATOM 1624 N N . ARG A 1 200 ? 34.368 20.206 -18.744 1.00 55.56 200 ARG A N 1
ATOM 1625 C CA . ARG A 1 200 ? 35.546 20.724 -18.045 1.00 55.56 200 ARG A CA 1
ATOM 1626 C C . ARG A 1 200 ? 36.381 21.671 -18.905 1.00 55.56 200 ARG A C 1
ATOM 1628 O O . ARG A 1 200 ? 36.901 22.654 -18.384 1.00 55.56 200 ARG A O 1
ATOM 1635 N N . THR A 1 201 ? 36.509 21.403 -20.205 1.00 54.81 201 THR A N 1
ATOM 1636 C CA . THR A 1 201 ? 37.321 22.237 -21.109 1.00 54.81 201 THR A CA 1
ATOM 1637 C C . THR A 1 201 ? 36.574 23.453 -21.652 1.00 54.81 201 THR A C 1
ATOM 1639 O O . THR A 1 201 ? 37.195 24.491 -21.858 1.00 54.81 201 THR A O 1
ATOM 1642 N N . GLN A 1 202 ? 35.251 23.375 -21.828 1.00 52.69 202 GLN A N 1
ATOM 1643 C CA . GLN A 1 202 ? 34.478 24.473 -22.419 1.00 52.69 202 GLN A CA 1
ATOM 1644 C C . GLN A 1 202 ? 34.221 25.632 -21.434 1.00 52.69 202 GLN A C 1
ATOM 1646 O O . GLN A 1 202 ? 34.222 26.786 -21.848 1.00 52.69 202 GLN A O 1
ATOM 1651 N N . CYS A 1 203 ? 34.121 25.372 -20.123 1.00 46.91 203 CYS A N 1
ATOM 1652 C CA . CYS A 1 203 ? 33.959 26.434 -19.116 1.00 46.91 203 CYS A CA 1
ATOM 1653 C C . CYS A 1 203 ? 35.275 27.104 -18.678 1.00 46.91 203 CYS A C 1
ATOM 1655 O O . CYS A 1 203 ? 35.237 28.167 -18.065 1.00 46.91 203 CYS A O 1
ATOM 1657 N N . ARG A 1 204 ? 36.443 26.525 -18.992 1.00 51.28 204 ARG A N 1
ATOM 1658 C CA . ARG A 1 204 ? 37.750 27.104 -18.621 1.00 51.28 204 ARG A CA 1
ATOM 1659 C C . ARG A 1 204 ? 38.365 27.988 -19.715 1.00 51.28 204 ARG A C 1
ATOM 1661 O O . ARG A 1 204 ? 39.332 28.689 -19.441 1.00 51.28 204 ARG A O 1
ATOM 1668 N N . GLY A 1 205 ? 37.807 27.969 -20.929 1.00 49.81 205 GLY A N 1
ATOM 1669 C CA . GLY A 1 205 ? 38.376 28.639 -22.105 1.00 49.81 205 GLY A CA 1
ATOM 1670 C C . GLY A 1 205 ? 37.922 30.080 -22.366 1.00 49.81 205 GLY A C 1
ATOM 1671 O O . GLY A 1 205 ? 38.590 30.764 -23.131 1.00 49.81 205 GLY A O 1
ATOM 1672 N N . ASN A 1 206 ? 36.843 30.569 -21.740 1.00 50.41 206 ASN A N 1
ATOM 1673 C CA . ASN A 1 206 ? 36.239 31.867 -22.105 1.00 50.41 206 ASN A CA 1
ATOM 1674 C C . ASN A 1 206 ? 36.453 33.013 -21.096 1.00 50.41 206 ASN A C 1
ATOM 1676 O O . ASN A 1 206 ? 35.919 34.098 -21.288 1.00 50.41 206 ASN A O 1
ATOM 1680 N N . GLY A 1 207 ? 37.236 32.805 -20.031 1.00 49.31 207 GLY A N 1
ATOM 1681 C CA . GLY A 1 207 ? 37.454 33.820 -18.986 1.00 49.31 207 GLY A CA 1
ATOM 1682 C C . GLY A 1 207 ? 38.694 34.711 -19.152 1.00 49.31 207 GLY A C 1
ATOM 1683 O O . GLY A 1 207 ? 38.877 35.635 -18.367 1.00 49.31 207 GLY A O 1
ATOM 1684 N N . ARG A 1 208 ? 39.576 34.441 -20.127 1.00 50.25 208 ARG A N 1
ATOM 1685 C CA . ARG A 1 208 ? 40.824 35.206 -20.348 1.00 50.25 208 ARG A CA 1
ATOM 1686 C C . ARG A 1 208 ? 41.219 35.278 -21.832 1.00 50.25 208 ARG A C 1
ATOM 1688 O O . ARG A 1 208 ? 42.250 34.765 -22.245 1.00 50.25 208 ARG A O 1
ATOM 1695 N N . ARG A 1 209 ? 40.394 35.946 -22.631 1.00 51.16 209 ARG A N 1
ATOM 1696 C CA . ARG A 1 209 ? 40.845 36.829 -23.722 1.00 51.16 209 ARG A CA 1
ATOM 1697 C C . ARG A 1 209 ? 39.922 38.042 -23.619 1.00 51.16 209 ARG A C 1
ATOM 1699 O O . ARG A 1 209 ? 38.774 37.971 -24.018 1.00 51.16 209 ARG A O 1
ATOM 1706 N N . GLY A 1 210 ? 40.279 39.084 -22.877 1.00 46.72 210 GLY A N 1
ATOM 1707 C CA . GLY A 1 210 ? 41.551 39.770 -23.050 1.00 46.72 210 GLY A CA 1
ATOM 1708 C C . GLY A 1 210 ? 41.510 40.436 -24.416 1.00 46.72 210 GLY A C 1
ATOM 1709 O O . GLY A 1 210 ? 42.067 39.917 -25.373 1.00 46.72 210 GLY A O 1
ATOM 1710 N N . VAL A 1 211 ? 40.725 41.510 -24.468 1.00 51.94 211 VAL A N 1
ATOM 1711 C CA . VAL A 1 211 ? 40.872 42.661 -25.354 1.00 51.94 211 VAL A CA 1
ATOM 1712 C C . VAL A 1 211 ? 42.343 42.832 -25.731 1.00 51.94 211 VAL A C 1
ATOM 1714 O O . VAL A 1 211 ? 43.138 43.102 -24.842 1.00 51.94 211 VAL A O 1
ATOM 1717 N N . HIS A 1 212 ? 42.700 42.625 -26.997 1.00 44.69 212 HIS A N 1
ATOM 1718 C CA . HIS A 1 212 ? 43.715 43.398 -27.720 1.00 44.69 212 HIS A CA 1
ATOM 1719 C C . HIS A 1 212 ? 43.779 42.932 -29.184 1.00 44.69 212 HIS A C 1
ATOM 1721 O O . HIS A 1 212 ? 43.876 41.736 -29.439 1.00 44.69 212 HIS A O 1
ATOM 1727 N N . GLU A 1 213 ? 43.747 43.928 -30.080 1.00 43.25 213 GLU A N 1
ATOM 1728 C CA . GLU A 1 213 ? 44.292 43.950 -31.453 1.00 43.25 213 GLU A CA 1
ATOM 1729 C C . GLU A 1 213 ? 43.692 42.985 -32.494 1.00 43.25 213 GLU A C 1
ATOM 1731 O O . GLU A 1 213 ? 43.578 41.789 -32.291 1.00 43.25 213 GLU A O 1
ATOM 1736 N N . GLY A 1 214 ? 43.306 43.399 -33.698 1.00 41.97 214 GLY A N 1
ATOM 1737 C CA . GLY A 1 214 ? 43.462 44.662 -34.403 1.00 41.97 214 GLY A CA 1
ATOM 1738 C C . GLY A 1 214 ? 43.197 44.401 -35.894 1.00 41.97 214 GLY A C 1
ATOM 1739 O O . GLY A 1 214 ? 43.578 43.360 -36.411 1.00 41.97 214 GLY A O 1
ATOM 1740 N N . TYR A 1 215 ? 42.501 45.338 -36.535 1.00 42.97 215 TYR A N 1
ATOM 1741 C CA . TYR A 1 215 ? 42.590 45.703 -37.955 1.00 42.97 215 TYR A CA 1
ATOM 1742 C C . TYR A 1 215 ? 42.596 44.619 -39.059 1.00 42.97 215 TYR A C 1
ATOM 1744 O O . TYR A 1 215 ? 43.600 43.993 -39.366 1.00 42.97 215 TYR A O 1
ATOM 1752 N N . LEU A 1 216 ? 41.454 44.556 -39.757 1.00 47.41 216 LEU A N 1
ATOM 1753 C CA . LEU A 1 216 ? 41.303 44.787 -41.206 1.00 47.41 216 LEU A CA 1
ATOM 1754 C C . LEU A 1 216 ? 42.477 44.431 -42.140 1.00 47.41 216 LEU A C 1
ATOM 1756 O O . LEU A 1 216 ? 43.435 45.193 -42.250 1.00 47.41 216 LEU A O 1
ATOM 1760 N N . SER A 1 217 ? 42.275 43.386 -42.945 1.00 40.97 217 SER A N 1
ATOM 1761 C CA . SER A 1 217 ? 42.584 43.257 -44.390 1.00 40.97 217 SER A CA 1
ATOM 1762 C C . SER A 1 217 ? 42.640 41.766 -44.733 1.00 40.97 217 SER A C 1
ATOM 1764 O O . SER A 1 217 ? 43.058 40.974 -43.901 1.00 40.97 217 SER A O 1
ATOM 1766 N N . SER A 1 218 ? 42.326 41.258 -45.913 1.00 44.16 218 SER A N 1
ATOM 1767 C CA . SER A 1 218 ? 41.564 41.660 -47.091 1.00 44.16 218 SER A CA 1
ATOM 1768 C C . SER A 1 218 ? 41.653 40.441 -48.032 1.00 44.16 218 SER A C 1
ATOM 1770 O O . SER A 1 218 ? 42.678 39.768 -48.053 1.00 44.16 218 SER A O 1
ATOM 1772 N N . ALA A 1 219 ? 40.594 40.211 -48.812 1.00 44.53 219 ALA A N 1
ATOM 1773 C CA . ALA A 1 219 ? 40.590 39.544 -50.123 1.00 44.53 219 ALA A CA 1
ATOM 1774 C C . ALA A 1 219 ? 40.908 38.032 -50.290 1.00 44.53 219 ALA A C 1
ATOM 1776 O O . ALA A 1 219 ? 41.700 37.429 -49.575 1.00 44.53 219 ALA A O 1
ATOM 1777 N N . SER A 1 220 ? 40.297 37.521 -51.374 1.00 41.06 220 SER A N 1
ATOM 1778 C CA . SER A 1 220 ? 40.461 36.238 -52.082 1.00 41.06 220 SER A CA 1
ATOM 1779 C C . SER A 1 220 ? 39.941 34.980 -51.395 1.00 41.06 220 SER A C 1
ATOM 1781 O O . SER A 1 220 ? 40.208 34.740 -50.228 1.00 41.06 220 SER A O 1
ATOM 1783 N N . GLU A 1 221 ? 39.272 34.044 -52.058 1.00 40.75 221 GLU A N 1
ATOM 1784 C CA . GLU A 1 221 ? 38.663 33.906 -53.391 1.00 40.75 221 GLU A CA 1
ATOM 1785 C C . GLU A 1 221 ? 38.018 32.506 -53.352 1.00 40.75 221 GLU A C 1
ATOM 1787 O O . GLU A 1 221 ? 38.533 31.605 -52.688 1.00 40.75 221 GLU A O 1
ATOM 1792 N N . ASP A 1 222 ? 36.873 32.360 -54.010 1.00 48.34 222 ASP A N 1
ATOM 1793 C CA . ASP A 1 222 ? 36.368 31.173 -54.708 1.00 48.34 222 ASP A CA 1
ATOM 1794 C C . ASP A 1 222 ? 36.764 29.757 -54.231 1.00 48.34 222 ASP A C 1
ATOM 1796 O O . ASP A 1 222 ? 37.877 29.266 -54.418 1.00 48.34 222 ASP A O 1
ATOM 1800 N N . GLY A 1 223 ? 35.762 29.014 -53.745 1.00 38.75 223 GLY A N 1
ATOM 1801 C CA . GLY A 1 223 ? 35.832 27.563 -53.551 1.00 38.75 223 GLY A CA 1
ATOM 1802 C C . GLY A 1 223 ? 34.452 26.935 -53.307 1.00 38.75 223 GLY A C 1
ATOM 1803 O O . GLY A 1 223 ? 33.575 27.597 -52.759 1.00 38.75 223 GLY A O 1
ATOM 1804 N N . PRO A 1 224 ? 34.219 25.684 -53.748 1.00 48.38 224 PRO A N 1
ATOM 1805 C CA . PRO A 1 224 ? 32.983 25.282 -54.414 1.00 48.38 224 PRO A CA 1
ATOM 1806 C C . PRO A 1 224 ? 31.840 24.888 -53.477 1.00 48.38 224 PRO A C 1
ATOM 1808 O O . PRO A 1 224 ? 32.031 24.409 -52.361 1.00 48.38 224 PRO A O 1
ATOM 1811 N N . SER A 1 225 ? 30.635 25.034 -54.024 1.00 46.94 225 SER A N 1
ATOM 1812 C CA . SER A 1 225 ? 29.330 24.647 -53.498 1.00 46.94 225 SER A CA 1
ATOM 1813 C C . SER A 1 225 ? 29.332 23.222 -52.934 1.00 46.94 225 SER A C 1
ATOM 1815 O O . SER A 1 225 ? 29.244 22.238 -53.670 1.00 46.94 225 SER A O 1
ATOM 1817 N N . THR A 1 226 ? 29.387 23.098 -51.610 1.00 43.09 226 THR A N 1
ATOM 1818 C CA . THR A 1 226 ? 29.048 21.859 -50.913 1.00 43.09 226 THR A CA 1
ATOM 1819 C C . THR A 1 226 ? 27.538 21.671 -50.962 1.00 43.09 226 THR A C 1
ATOM 1821 O O . THR A 1 226 ? 26.762 22.477 -50.448 1.00 43.09 226 THR A O 1
ATOM 1824 N N . SER A 1 227 ? 27.128 20.589 -51.615 1.00 39.59 227 SER A N 1
ATOM 1825 C CA . SER A 1 227 ? 25.765 20.085 -51.652 1.00 39.59 227 SER A CA 1
ATOM 1826 C C . SER A 1 227 ? 25.203 19.937 -50.237 1.00 39.59 227 SER A C 1
ATOM 1828 O O . SER A 1 227 ? 25.731 19.205 -49.398 1.00 39.59 227 SER A O 1
ATOM 1830 N N . LEU A 1 228 ? 24.107 20.654 -49.982 1.00 37.25 228 LEU A N 1
ATOM 1831 C CA . LEU A 1 228 ? 23.266 20.479 -48.807 1.00 37.25 228 LEU A CA 1
ATOM 1832 C C . LEU A 1 228 ? 22.780 19.022 -48.765 1.00 37.25 228 LEU A C 1
ATOM 1834 O O . LEU A 1 228 ? 21.920 18.621 -49.546 1.00 37.25 228 LEU A O 1
ATOM 1838 N N . VAL A 1 229 ? 23.305 18.235 -47.829 1.00 41.88 229 VAL A N 1
ATOM 1839 C CA . VAL A 1 229 ? 22.662 16.991 -47.400 1.00 41.88 229 VAL A CA 1
ATOM 1840 C C . VAL A 1 229 ? 21.473 17.396 -46.534 1.00 41.88 229 VAL A C 1
ATOM 1842 O O . VAL A 1 229 ? 21.608 17.692 -45.347 1.00 41.88 229 VAL A O 1
ATOM 1845 N N . THR A 1 230 ? 20.305 17.492 -47.162 1.00 40.16 230 THR A N 1
ATOM 1846 C CA . THR A 1 230 ? 19.026 17.659 -46.475 1.00 40.16 230 THR A CA 1
ATOM 1847 C C . THR A 1 230 ? 18.682 16.333 -45.803 1.00 40.16 230 THR A C 1
ATOM 1849 O O . THR A 1 230 ? 18.416 15.340 -46.475 1.00 40.16 230 THR A O 1
ATOM 1852 N N . TYR A 1 231 ? 18.711 16.293 -44.472 1.00 45.94 231 TYR A N 1
ATOM 1853 C CA . TYR A 1 231 ? 18.135 15.173 -43.733 1.00 45.94 231 TYR A CA 1
ATOM 1854 C C . TYR A 1 231 ? 16.609 15.212 -43.899 1.00 45.94 231 TYR A C 1
ATOM 1856 O O . TYR A 1 231 ? 16.023 16.284 -43.715 1.00 45.94 231 TYR A O 1
ATOM 1864 N N . PRO A 1 232 ? 15.944 14.092 -44.234 1.00 55.44 232 PRO A N 1
ATOM 1865 C CA . PRO A 1 232 ? 14.492 14.052 -44.205 1.00 55.44 232 PRO A CA 1
ATOM 1866 C C . PRO A 1 232 ? 14.005 14.242 -42.757 1.00 55.44 232 PRO A C 1
ATOM 1868 O O . PRO A 1 232 ? 14.645 13.747 -41.823 1.00 55.44 232 PRO A O 1
ATOM 1871 N N . PRO A 1 233 ? 12.891 14.963 -42.540 1.00 51.34 233 PRO A N 1
ATOM 1872 C CA . PRO A 1 233 ? 12.291 15.069 -41.219 1.00 51.34 233 PRO A CA 1
ATOM 1873 C C . PRO A 1 233 ? 11.852 13.681 -40.720 1.00 51.34 233 PRO A C 1
ATOM 1875 O O . PRO A 1 233 ? 11.522 12.811 -41.532 1.00 51.34 233 PRO A O 1
ATOM 1878 N N . PRO A 1 234 ? 11.830 13.457 -39.395 1.00 42.94 234 PRO A N 1
ATOM 1879 C CA . PRO A 1 234 ? 11.388 12.192 -38.833 1.00 42.94 234 PRO A CA 1
ATOM 1880 C C . PRO A 1 234 ? 9.934 11.929 -39.234 1.00 42.94 234 PRO A C 1
ATOM 1882 O O . PRO A 1 234 ? 9.041 12.739 -38.977 1.00 42.94 234 PRO A O 1
ATOM 1885 N N . ILE A 1 235 ? 9.721 10.783 -39.879 1.00 41.84 235 ILE A N 1
ATOM 1886 C CA . ILE A 1 235 ? 8.402 10.236 -40.179 1.00 41.84 235 ILE A CA 1
ATOM 1887 C C . ILE A 1 235 ? 7.694 10.031 -38.839 1.00 41.84 235 ILE A C 1
ATOM 1889 O O . ILE A 1 235 ? 8.101 9.208 -38.021 1.00 41.84 235 ILE A O 1
ATOM 1893 N N . ALA A 1 236 ? 6.655 10.829 -38.598 1.00 39.72 236 ALA A N 1
ATOM 1894 C CA . ALA A 1 236 ? 5.712 10.590 -37.523 1.00 39.72 236 ALA A CA 1
ATOM 1895 C C . ALA A 1 236 ? 4.945 9.309 -37.864 1.00 39.72 236 ALA A C 1
ATOM 1897 O O . ALA A 1 236 ? 4.076 9.309 -38.737 1.00 39.72 236 ALA A O 1
ATOM 1898 N N . ASP A 1 237 ? 5.303 8.219 -37.194 1.00 38.34 237 ASP A N 1
ATOM 1899 C CA . ASP A 1 237 ? 4.656 6.922 -37.338 1.00 38.34 237 ASP A CA 1
ATOM 1900 C C . ASP A 1 237 ? 3.264 6.985 -36.688 1.00 38.34 237 ASP A C 1
ATOM 1902 O O . ASP A 1 237 ? 3.049 6.696 -35.511 1.00 38.34 237 ASP A O 1
ATOM 1906 N N . ARG A 1 238 ? 2.298 7.497 -37.454 1.00 37.56 238 ARG A N 1
ATOM 1907 C CA . ARG A 1 238 ? 0.884 7.559 -37.096 1.00 37.56 238 ARG A CA 1
ATOM 1908 C C . ARG A 1 238 ? 0.198 6.326 -37.674 1.00 37.56 238 ARG A C 1
ATOM 1910 O O . ARG A 1 238 ? -0.531 6.426 -38.658 1.00 37.56 238 ARG A O 1
ATOM 1917 N N . LYS A 1 239 ? 0.380 5.165 -37.040 1.00 33.94 239 LYS A N 1
ATOM 1918 C CA . LYS A 1 239 ? -0.538 4.033 -37.233 1.00 33.94 239 LYS A CA 1
ATOM 1919 C C . LYS A 1 239 ? -1.864 4.350 -36.544 1.00 33.94 239 LYS A C 1
ATOM 1921 O O . LYS A 1 239 ? -2.075 4.087 -35.365 1.00 33.94 239 LYS A O 1
ATOM 1926 N N . ARG A 1 240 ? -2.757 4.969 -37.313 1.00 36.34 240 ARG A N 1
ATOM 1927 C CA . ARG A 1 240 ? -4.194 4.986 -37.064 1.00 36.34 240 ARG A CA 1
ATOM 1928 C C . ARG A 1 240 ? -4.713 3.593 -37.419 1.00 36.34 240 ARG A C 1
ATOM 1930 O O . ARG A 1 240 ? -4.760 3.242 -38.592 1.00 36.34 240 ARG A O 1
ATOM 1937 N N . ILE A 1 241 ? -5.020 2.786 -36.410 1.00 42.50 241 ILE A N 1
ATOM 1938 C CA . ILE A 1 241 ? -5.802 1.565 -36.597 1.00 42.50 241 ILE A CA 1
ATOM 1939 C C . ILE A 1 241 ? -7.260 2.023 -36.595 1.00 42.50 241 ILE A C 1
ATOM 1941 O O . ILE A 1 241 ? -7.817 2.315 -35.538 1.00 42.50 241 ILE A O 1
ATOM 1945 N N . ASP A 1 242 ? -7.840 2.181 -37.783 1.00 42.19 242 ASP A N 1
ATOM 1946 C CA . ASP A 1 242 ? -9.292 2.261 -37.920 1.00 42.19 242 ASP A CA 1
ATOM 1947 C C . ASP A 1 242 ? -9.859 0.845 -37.661 1.00 42.19 242 ASP A C 1
ATOM 1949 O O . ASP A 1 242 ? -9.291 -0.136 -38.154 1.00 42.19 242 ASP A O 1
ATOM 1953 N N . PRO A 1 243 ? -10.929 0.690 -36.861 1.00 45.22 243 PRO A N 1
ATOM 1954 C CA . PRO A 1 243 ? -11.517 -0.616 -36.604 1.00 45.22 243 PRO A CA 1
ATOM 1955 C C . PRO A 1 243 ? -12.200 -1.135 -37.871 1.00 45.22 243 PRO A C 1
ATOM 1957 O O . PRO A 1 243 ? -13.095 -0.493 -38.423 1.00 45.22 243 PRO A O 1
ATOM 1960 N N . LEU A 1 244 ? -11.762 -2.314 -38.315 1.00 41.66 244 LEU A N 1
ATOM 1961 C CA . LEU A 1 244 ? -12.413 -3.094 -39.358 1.00 41.66 244 LEU A CA 1
ATOM 1962 C C . LEU A 1 244 ? -13.855 -3.392 -38.942 1.00 41.66 244 LEU A C 1
ATOM 1964 O O . LEU A 1 244 ? -14.127 -4.150 -38.014 1.00 41.66 244 LEU A O 1
ATOM 1968 N N . GLN A 1 245 ? -14.767 -2.767 -39.671 1.00 44.41 245 GLN A N 1
ATOM 1969 C CA . GLN A 1 245 ? -16.171 -3.110 -39.741 1.00 44.41 245 GLN A CA 1
ATOM 1970 C C . GLN A 1 245 ? -16.287 -4.303 -40.697 1.00 44.41 245 GLN A C 1
ATOM 1972 O O . GLN A 1 245 ? -16.087 -4.162 -41.900 1.00 44.41 245 GLN A O 1
ATOM 1977 N N . GLY A 1 246 ? -16.531 -5.486 -40.138 1.00 35.81 246 GLY A N 1
ATOM 1978 C CA . GLY A 1 246 ? -16.697 -6.739 -40.872 1.00 35.81 246 GLY A CA 1
ATOM 1979 C C . GLY A 1 246 ? -17.726 -7.616 -40.171 1.00 35.81 246 GLY A C 1
ATOM 1980 O O . GLY A 1 246 ? -17.379 -8.549 -39.457 1.00 35.81 246 GLY A O 1
ATOM 1981 N N . SER A 1 247 ? -18.994 -7.251 -40.327 1.00 46.34 247 SER A N 1
ATOM 1982 C CA . SER A 1 247 ? -20.148 -8.118 -40.115 1.00 46.34 247 SER A CA 1
ATOM 1983 C C . SER A 1 247 ? -20.382 -8.886 -41.403 1.00 46.34 247 SER A C 1
ATOM 1985 O O . SER A 1 247 ? -20.748 -8.237 -42.371 1.00 46.34 247 SER A O 1
ATOM 1987 N N . ASP A 1 248 ? -20.138 -10.196 -41.402 1.00 43.03 248 ASP A N 1
ATOM 1988 C CA . ASP A 1 248 ? -20.745 -11.189 -42.300 1.00 43.03 248 ASP A CA 1
ATOM 1989 C C . ASP A 1 248 ? -20.253 -12.581 -41.862 1.00 43.03 248 ASP A C 1
ATOM 1991 O O . ASP A 1 248 ? -19.201 -13.063 -42.281 1.00 43.03 248 ASP A O 1
ATOM 1995 N N . LEU A 1 249 ? -21.008 -13.218 -40.962 1.00 48.31 249 LEU A N 1
ATOM 1996 C CA . LEU A 1 249 ? -20.935 -14.658 -40.709 1.00 48.31 249 LEU A CA 1
ATOM 1997 C C . LEU A 1 249 ? -22.266 -15.280 -41.164 1.00 48.31 249 LEU A C 1
ATOM 1999 O O . LEU A 1 249 ? -23.323 -14.737 -40.829 1.00 48.31 249 LEU A O 1
ATOM 2003 N N . PRO A 1 250 ? -22.241 -16.389 -41.924 1.00 53.34 250 PRO A N 1
ATOM 2004 C CA . PRO A 1 250 ? -23.445 -17.083 -42.368 1.00 53.34 250 PRO A CA 1
ATOM 2005 C C . PRO A 1 250 ? -24.113 -17.845 -41.207 1.00 53.34 250 PRO A C 1
ATOM 2007 O O . PRO A 1 250 ? -23.459 -18.132 -40.200 1.00 53.34 250 PRO A O 1
ATOM 2010 N N . PRO A 1 251 ? -25.416 -18.170 -41.316 1.00 49.34 251 PRO A N 1
ATOM 2011 C CA . PRO A 1 251 ? -26.162 -18.785 -40.226 1.00 49.34 251 PRO A CA 1
ATOM 2012 C C . PRO A 1 251 ? -25.677 -20.214 -39.962 1.00 49.34 251 PRO A C 1
ATOM 2014 O O . PRO A 1 251 ? -25.478 -20.999 -40.887 1.00 49.34 251 PRO A O 1
ATOM 2017 N N . ALA A 1 252 ? -25.504 -20.530 -38.679 1.00 43.44 252 ALA A N 1
ATOM 2018 C CA . ALA A 1 252 ? -25.190 -21.866 -38.200 1.00 43.44 252 ALA A CA 1
ATOM 2019 C C . ALA A 1 252 ? -26.369 -22.818 -38.458 1.00 43.44 252 ALA A C 1
ATOM 2021 O O . ALA A 1 252 ? -27.505 -22.527 -38.080 1.00 43.44 252 ALA A O 1
ATOM 2022 N N . GLU A 1 253 ? -26.075 -23.950 -39.097 1.00 46.00 253 GLU A N 1
ATOM 2023 C CA . GLU A 1 253 ? -26.976 -25.093 -39.203 1.00 46.00 253 GLU A CA 1
ATOM 2024 C C . GLU A 1 253 ? -27.171 -25.740 -37.826 1.00 46.00 253 GLU A C 1
ATOM 2026 O O . GLU A 1 253 ? -26.219 -26.116 -37.140 1.00 46.00 253 GLU A O 1
ATOM 2031 N N . ASP A 1 254 ? -28.439 -25.856 -37.450 1.00 44.44 254 ASP A N 1
ATOM 2032 C CA . ASP A 1 254 ? -28.943 -26.567 -36.285 1.00 44.44 254 ASP A CA 1
ATOM 2033 C C . ASP A 1 254 ? -28.925 -28.075 -36.570 1.00 44.44 254 ASP A C 1
ATOM 2035 O O . ASP A 1 254 ? -29.696 -28.573 -37.388 1.00 44.44 254 ASP A O 1
ATOM 2039 N N . ASN A 1 255 ? -28.017 -28.800 -35.917 1.00 44.19 255 ASN A N 1
ATOM 2040 C CA . ASN A 1 255 ? -27.998 -30.260 -35.902 1.00 44.19 255 ASN A CA 1
ATOM 2041 C C . ASN A 1 255 ? -27.828 -30.739 -34.459 1.00 44.19 255 ASN A C 1
ATOM 2043 O O . ASN A 1 255 ? -26.732 -31.059 -33.998 1.00 44.19 255 ASN A O 1
ATOM 2047 N N . THR A 1 256 ? -28.945 -30.792 -33.741 1.00 44.94 256 THR A N 1
ATOM 2048 C CA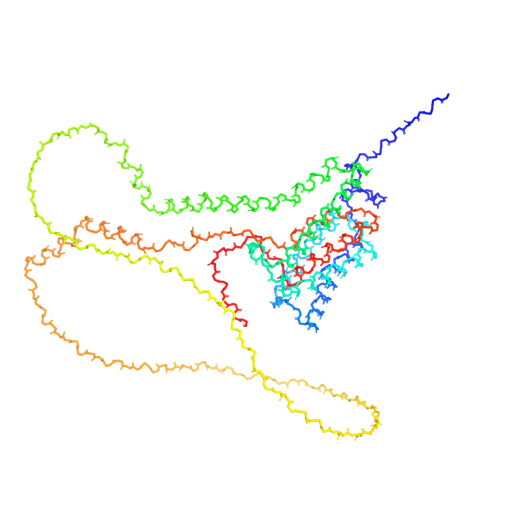 . THR A 1 256 ? -29.074 -31.530 -32.484 1.00 44.94 256 THR A CA 1
ATOM 2049 C C . THR A 1 256 ? -29.428 -32.994 -32.768 1.00 44.94 256 THR A C 1
ATOM 2051 O O . THR A 1 256 ? -30.449 -33.268 -33.400 1.00 44.94 256 THR A O 1
ATOM 2054 N N . PRO A 1 257 ? -28.662 -33.979 -32.265 1.00 50.31 257 PRO A N 1
ATOM 2055 C CA . PRO A 1 257 ? -29.172 -35.327 -32.104 1.00 50.31 257 PRO A CA 1
ATOM 2056 C C . PRO A 1 257 ? -29.753 -35.499 -30.698 1.00 50.31 257 PRO A C 1
ATOM 2058 O O . PRO A 1 257 ? -29.067 -35.425 -29.679 1.00 50.31 257 PRO A O 1
ATOM 2061 N N . VAL A 1 258 ? -31.054 -35.767 -30.681 1.00 46.53 258 VAL A N 1
ATOM 2062 C CA . VAL A 1 258 ? -31.812 -36.309 -29.555 1.00 46.53 258 VAL A CA 1
ATOM 2063 C C . VAL A 1 258 ? -31.261 -37.690 -29.193 1.00 46.53 258 VAL A C 1
ATOM 2065 O O . VAL A 1 258 ? -31.357 -38.611 -30.001 1.00 46.53 258 VAL A O 1
ATOM 2068 N N . VAL A 1 259 ? -30.772 -37.874 -27.963 1.00 49.38 259 VAL A N 1
ATOM 2069 C CA . VAL A 1 259 ? -30.674 -39.202 -27.335 1.00 49.38 259 VAL A CA 1
ATOM 2070 C C . VAL A 1 259 ? -31.154 -39.124 -25.886 1.00 49.38 259 VAL A C 1
ATOM 2072 O O . VAL A 1 259 ? -30.511 -38.554 -25.011 1.00 49.38 259 VAL A O 1
ATOM 2075 N N . ASN A 1 260 ? -32.321 -39.733 -25.672 1.00 38.72 260 ASN A N 1
ATOM 2076 C CA . ASN A 1 260 ? -32.862 -40.149 -24.382 1.00 38.72 260 ASN A CA 1
ATOM 2077 C C . ASN A 1 260 ? -32.038 -41.305 -23.796 1.00 38.72 260 ASN A C 1
ATOM 2079 O O . ASN A 1 260 ? -31.663 -42.219 -24.529 1.00 38.72 260 ASN A O 1
ATOM 2083 N N . GLY A 1 261 ? -31.886 -41.356 -22.471 1.00 36.09 261 GLY A N 1
ATOM 2084 C CA . GLY A 1 261 ? -31.390 -42.559 -21.799 1.00 36.09 261 GLY A CA 1
ATOM 2085 C C . GLY A 1 261 ? -31.272 -42.425 -20.286 1.00 36.09 261 GLY A C 1
ATOM 2086 O O . GLY A 1 261 ? -30.314 -41.857 -19.781 1.00 36.09 261 GLY A O 1
ATOM 2087 N N . ASN A 1 262 ? -32.258 -42.971 -19.579 1.00 39.38 262 ASN A N 1
ATOM 2088 C CA . ASN A 1 262 ? -32.364 -43.024 -18.124 1.00 39.38 262 ASN A CA 1
ATOM 2089 C C . ASN A 1 262 ? -31.309 -43.920 -17.439 1.00 39.38 262 ASN A C 1
ATOM 2091 O O . ASN A 1 262 ? -30.958 -44.978 -17.955 1.00 39.38 262 ASN A O 1
ATOM 2095 N N . SER A 1 263 ? -31.020 -43.551 -16.185 1.00 35.88 263 SER A N 1
ATOM 2096 C CA . SER A 1 263 ? -30.958 -44.396 -14.973 1.00 35.88 263 SER A CA 1
ATOM 2097 C C . SER A 1 263 ? -29.620 -44.530 -14.219 1.00 35.88 263 SER A C 1
ATOM 2099 O O . SER A 1 263 ? -28.553 -44.527 -14.825 1.00 35.88 263 SER A O 1
ATOM 2101 N N . PRO A 1 264 ? -29.685 -44.654 -12.870 1.00 55.03 264 PRO A N 1
ATOM 2102 C CA . PRO A 1 264 ? -28.571 -44.422 -11.950 1.00 55.03 264 PRO A CA 1
ATOM 2103 C C . PRO A 1 264 ? -27.988 -45.721 -11.366 1.00 55.03 264 PRO A C 1
ATOM 2105 O O . PRO A 1 264 ? -28.733 -46.658 -11.080 1.00 55.03 264 PRO A O 1
ATOM 2108 N N . VAL A 1 265 ? -26.682 -45.755 -11.072 1.00 39.72 265 VAL A N 1
ATOM 2109 C CA . VAL A 1 265 ? -26.070 -46.790 -10.215 1.00 39.72 265 VAL A CA 1
ATOM 2110 C C . VAL A 1 265 ? -24.999 -46.185 -9.291 1.00 39.72 265 VAL A C 1
ATOM 2112 O O . VAL A 1 265 ? -24.290 -45.248 -9.637 1.00 39.72 265 VAL A O 1
ATOM 2115 N N . LYS A 1 266 ? -24.997 -46.741 -8.077 1.00 37.59 266 LYS A N 1
ATOM 2116 C CA . LYS A 1 266 ? -24.338 -46.423 -6.800 1.00 37.59 266 LYS A CA 1
ATOM 2117 C C . LYS A 1 266 ? -22.792 -46.572 -6.754 1.00 37.59 266 LYS A C 1
ATOM 2119 O O . LYS A 1 266 ? -22.211 -47.093 -7.698 1.00 37.59 266 LYS A O 1
ATOM 2124 N N . PRO A 1 267 ? -22.151 -46.164 -5.629 1.00 51.66 267 PRO A N 1
ATOM 2125 C CA . PRO A 1 267 ? -20.702 -46.000 -5.478 1.00 51.66 267 PRO A CA 1
ATOM 2126 C C . PRO A 1 267 ? -19.979 -47.263 -4.971 1.00 51.66 267 PRO A C 1
ATOM 2128 O O . PRO A 1 267 ? -20.579 -48.083 -4.276 1.00 51.66 267 PRO A O 1
ATOM 2131 N N . GLY A 1 268 ? -18.671 -47.357 -5.240 1.00 35.03 268 GLY A N 1
ATOM 2132 C CA . GLY A 1 268 ? -17.722 -48.256 -4.562 1.00 35.03 268 GLY A CA 1
ATOM 2133 C C . GLY A 1 268 ? -16.371 -47.541 -4.385 1.00 35.03 268 GLY A C 1
ATOM 2134 O O . GLY A 1 268 ? -15.915 -46.896 -5.322 1.00 35.03 268 GLY A O 1
ATOM 2135 N N . THR A 1 269 ? -15.880 -47.355 -3.152 1.00 33.34 269 THR A N 1
ATOM 2136 C CA . THR A 1 269 ? -14.922 -48.234 -2.428 1.00 33.34 269 THR A CA 1
ATOM 2137 C C . THR A 1 269 ? -13.563 -48.256 -3.142 1.00 33.34 269 THR A C 1
ATOM 2139 O O . THR A 1 269 ? -13.445 -48.833 -4.212 1.00 33.34 269 THR A O 1
ATOM 2142 N N . LEU A 1 270 ? -12.613 -47.398 -2.755 1.00 39.94 270 LEU A N 1
ATOM 2143 C CA . LEU A 1 270 ? -11.588 -47.616 -1.718 1.00 39.94 270 LEU A CA 1
ATOM 2144 C C . LEU A 1 270 ? -10.755 -48.874 -1.988 1.00 39.94 270 LEU A C 1
ATOM 2146 O O . LEU A 1 270 ? -11.211 -49.961 -1.671 1.00 39.94 270 LEU A O 1
ATOM 2150 N N . ASP A 1 271 ? -9.535 -48.687 -2.498 1.00 34.94 271 ASP A N 1
ATOM 2151 C CA . ASP A 1 271 ? -8.440 -49.620 -2.249 1.00 34.94 271 ASP A CA 1
ATOM 2152 C C . ASP A 1 271 ? -7.094 -48.895 -2.155 1.00 34.94 271 ASP A C 1
ATOM 2154 O O . ASP A 1 271 ? -6.680 -48.096 -2.996 1.00 34.94 271 ASP A O 1
ATOM 2158 N N . THR A 1 272 ? -6.455 -49.191 -1.035 1.00 38.31 272 THR A N 1
ATOM 2159 C CA . THR A 1 272 ? -5.118 -48.850 -0.575 1.00 38.31 272 THR A CA 1
ATOM 2160 C C . THR A 1 272 ? -4.092 -49.846 -1.116 1.00 38.31 272 THR A C 1
ATOM 2162 O O . THR A 1 272 ? -4.243 -51.042 -0.898 1.00 38.31 272 THR A O 1
ATOM 2165 N N . HIS A 1 273 ? -2.984 -49.363 -1.680 1.00 40.44 273 HIS A N 1
ATOM 2166 C CA . HIS A 1 273 ? -1.702 -50.083 -1.749 1.00 40.44 273 HIS A CA 1
ATOM 2167 C C . HIS A 1 273 ? -0.597 -49.045 -1.487 1.00 40.44 273 HIS A C 1
ATOM 2169 O O . HIS A 1 273 ? -0.490 -48.062 -2.207 1.00 40.44 273 HIS A O 1
ATOM 2175 N N . SER A 1 274 ? 0.030 -49.023 -0.308 1.00 34.66 274 SER A N 1
ATOM 2176 C CA . SER A 1 274 ? 1.093 -49.913 0.193 1.00 34.66 274 SER A CA 1
ATOM 2177 C C . SER A 1 274 ? 2.426 -49.756 -0.549 1.00 34.66 274 SER A C 1
ATOM 2179 O O . SER A 1 274 ? 2.658 -50.382 -1.575 1.00 34.66 274 SER A O 1
ATOM 2181 N N . LEU A 1 275 ? 3.270 -48.902 0.041 1.00 38.72 275 LEU A N 1
ATOM 2182 C CA . LEU A 1 275 ? 4.713 -49.036 0.298 1.00 38.72 275 LEU A CA 1
ATOM 2183 C C . LEU A 1 275 ? 5.480 -50.142 -0.457 1.00 38.72 275 LEU A C 1
ATOM 2185 O O . LEU A 1 275 ? 5.240 -51.324 -0.224 1.00 38.72 275 LEU A O 1
ATOM 2189 N N . ASN A 1 276 ? 6.541 -49.749 -1.173 1.00 33.53 276 ASN A N 1
ATOM 2190 C CA . ASN A 1 276 ? 7.903 -50.087 -0.736 1.00 33.53 276 ASN A CA 1
ATOM 2191 C C . ASN A 1 276 ? 8.978 -49.162 -1.359 1.00 33.53 276 ASN A C 1
ATOM 2193 O O . ASN A 1 276 ? 8.741 -48.613 -2.437 1.00 33.53 276 ASN A O 1
ATOM 2197 N N . PRO A 1 277 ? 10.123 -48.965 -0.674 1.00 51.94 277 PRO A N 1
ATOM 2198 C CA . PRO A 1 277 ? 11.196 -48.049 -1.055 1.00 51.94 277 PRO A CA 1
ATOM 2199 C C . PRO A 1 277 ? 12.379 -48.765 -1.740 1.00 51.94 277 PRO A C 1
ATOM 2201 O O . PRO A 1 277 ? 12.373 -49.981 -1.897 1.00 51.94 277 PRO A O 1
ATOM 2204 N N . GLU A 1 278 ? 13.406 -47.967 -2.055 1.00 36.97 278 GLU A N 1
ATOM 2205 C CA . GLU A 1 278 ? 14.775 -48.338 -2.459 1.00 36.97 278 GLU A CA 1
ATOM 2206 C C . GLU A 1 278 ? 15.000 -48.804 -3.905 1.00 36.97 278 GLU A C 1
ATOM 2208 O O . GLU A 1 278 ? 14.744 -49.944 -4.274 1.00 36.97 278 GLU A O 1
ATOM 2213 N N . SER A 1 279 ? 15.664 -47.941 -4.682 1.00 37.78 279 SER A N 1
ATOM 2214 C CA . SER A 1 279 ? 16.864 -48.350 -5.421 1.00 37.78 279 SER A CA 1
ATOM 2215 C C . SER A 1 279 ? 17.695 -47.132 -5.834 1.00 37.78 279 SER A C 1
ATOM 2217 O O . SER A 1 279 ? 17.167 -46.135 -6.322 1.00 37.78 279 SER A O 1
ATOM 2219 N N . GLU A 1 280 ? 18.992 -47.271 -5.593 1.00 39.19 280 GLU A N 1
ATOM 2220 C CA . GLU A 1 280 ? 20.140 -46.389 -5.807 1.00 39.19 280 GLU A CA 1
ATOM 2221 C C . GLU A 1 280 ? 20.253 -45.675 -7.175 1.00 39.19 280 GLU A C 1
ATOM 2223 O O . GLU A 1 280 ? 19.633 -46.083 -8.160 1.00 39.19 280 GLU A O 1
ATOM 2228 N N . PRO A 1 281 ? 21.090 -44.616 -7.259 1.00 52.62 281 PRO A N 1
ATOM 2229 C CA . PRO A 1 281 ? 21.236 -43.801 -8.458 1.00 52.62 281 PRO A CA 1
ATOM 2230 C C . PRO A 1 281 ? 22.272 -44.382 -9.434 1.00 52.62 281 PRO A C 1
ATOM 2232 O O . PRO A 1 281 ? 23.353 -44.796 -9.006 1.00 52.62 281 PRO A O 1
ATOM 2235 N N . PRO A 1 282 ? 22.048 -44.308 -10.756 1.00 49.56 282 PRO A N 1
ATOM 2236 C CA . PRO A 1 282 ? 23.117 -44.495 -11.712 1.00 49.56 282 PRO A CA 1
ATOM 2237 C C . PRO A 1 282 ? 23.730 -43.151 -12.133 1.00 49.56 282 PRO A C 1
ATOM 2239 O O . PRO A 1 282 ? 23.076 -42.265 -12.675 1.00 49.56 282 PRO A O 1
ATOM 2242 N N . SER A 1 283 ? 25.033 -43.063 -11.871 1.00 39.72 283 SER A N 1
ATOM 2243 C CA . SER A 1 283 ? 26.063 -42.787 -12.881 1.00 39.72 283 SER A CA 1
ATOM 2244 C C . SER A 1 283 ? 25.966 -41.478 -13.679 1.00 39.72 283 SER A C 1
ATOM 2246 O O . SER A 1 283 ? 25.248 -41.347 -14.662 1.00 39.72 283 SER A O 1
ATOM 2248 N N . THR A 1 284 ? 26.842 -40.549 -13.297 1.00 42.84 284 THR A N 1
ATOM 2249 C CA . THR A 1 284 ? 27.862 -39.926 -14.161 1.00 42.84 284 THR A CA 1
ATOM 2250 C C . THR A 1 284 ? 27.652 -40.098 -15.675 1.00 42.84 284 THR A C 1
ATOM 2252 O O . THR A 1 284 ? 28.176 -41.024 -16.291 1.00 42.84 284 THR A O 1
ATOM 2255 N N . VAL A 1 285 ? 26.937 -39.152 -16.287 1.00 42.81 285 VAL A N 1
ATOM 2256 C CA . VAL A 1 285 ? 26.946 -38.942 -17.739 1.00 42.81 285 VAL A CA 1
ATOM 2257 C C . VAL A 1 285 ? 27.842 -37.744 -18.033 1.00 42.81 285 VAL A C 1
ATOM 2259 O O . VAL A 1 285 ? 27.535 -36.607 -17.678 1.00 42.81 285 VAL A O 1
ATOM 2262 N N . SER A 1 286 ? 28.983 -38.033 -18.656 1.00 46.41 286 SER A N 1
ATOM 2263 C CA . SER A 1 286 ? 29.879 -37.060 -19.276 1.00 46.41 286 SER A CA 1
ATOM 2264 C C . SER A 1 286 ? 29.124 -36.196 -20.291 1.00 46.41 286 SER A C 1
ATOM 2266 O O . SER A 1 286 ? 28.366 -36.746 -21.096 1.00 46.41 286 SER A O 1
ATOM 2268 N N . PRO A 1 287 ? 29.354 -34.875 -20.350 1.00 52.56 287 PRO A N 1
ATOM 2269 C CA . PRO A 1 287 ? 28.868 -34.091 -21.469 1.00 52.56 287 PRO A CA 1
ATOM 2270 C C . PRO A 1 287 ? 29.689 -34.451 -22.710 1.00 52.56 287 PRO A C 1
ATOM 2272 O O . PRO A 1 287 ? 30.892 -34.204 -22.782 1.00 52.56 287 PRO A O 1
ATOM 2275 N N . HIS A 1 288 ? 29.010 -35.065 -23.678 1.00 39.38 288 HIS A N 1
ATOM 2276 C CA . HIS A 1 288 ? 29.458 -35.152 -25.059 1.00 39.38 288 HIS A CA 1
ATOM 2277 C C . HIS A 1 288 ? 29.848 -33.753 -25.552 1.00 39.38 288 HIS A C 1
ATOM 2279 O O . HIS A 1 288 ? 29.024 -32.836 -25.572 1.00 39.38 288 HIS A O 1
ATOM 2285 N N . GLU A 1 289 ? 31.105 -33.607 -25.970 1.00 40.47 289 GLU A N 1
ATOM 2286 C CA . GLU A 1 289 ? 31.557 -32.523 -26.834 1.00 40.47 289 GLU A CA 1
ATOM 2287 C C . GLU A 1 289 ? 30.717 -32.542 -28.116 1.00 40.47 289 GLU A C 1
ATOM 2289 O O . GLU A 1 289 ? 30.964 -33.314 -29.047 1.00 40.47 289 GLU A O 1
ATOM 2294 N N . SER A 1 290 ? 29.706 -31.675 -28.168 1.00 43.22 290 SER A N 1
ATOM 2295 C CA . SER A 1 290 ? 29.081 -31.262 -29.419 1.00 43.22 290 SER A CA 1
ATOM 2296 C C . SER A 1 290 ? 30.136 -30.546 -30.249 1.00 43.22 290 SER A C 1
ATOM 2298 O O . SER A 1 290 ? 30.373 -29.348 -30.114 1.00 43.22 290 SER A O 1
ATOM 2300 N N . THR A 1 291 ? 30.793 -31.329 -31.098 1.00 42.59 291 THR A N 1
ATOM 2301 C CA . THR A 1 291 ? 31.669 -30.865 -32.164 1.00 42.59 291 THR A CA 1
ATOM 2302 C C . THR A 1 291 ? 30.796 -30.126 -33.172 1.00 42.59 291 THR A C 1
ATOM 2304 O O . THR A 1 291 ? 30.215 -30.718 -34.081 1.00 42.59 291 THR A O 1
ATOM 2307 N N . THR A 1 292 ? 30.642 -28.817 -32.989 1.00 45.22 292 THR A N 1
ATOM 2308 C CA . THR A 1 292 ? 30.077 -27.936 -34.005 1.00 45.22 292 THR A CA 1
ATOM 2309 C C . THR A 1 292 ? 31.023 -27.974 -35.197 1.00 45.22 292 THR A C 1
ATOM 2311 O O . THR A 1 292 ? 32.127 -27.431 -35.154 1.00 45.22 292 THR A O 1
ATOM 2314 N N . HIS A 1 293 ? 30.599 -28.652 -36.262 1.00 42.47 293 HIS A N 1
ATOM 2315 C CA . HIS A 1 293 ? 31.230 -28.573 -37.569 1.00 42.47 293 HIS A CA 1
ATOM 2316 C C . HIS A 1 293 ? 31.241 -27.104 -38.013 1.00 42.47 293 HIS A C 1
ATOM 2318 O O . HIS A 1 293 ? 30.255 -26.582 -38.533 1.00 42.47 293 HIS A O 1
ATOM 2324 N N . LEU A 1 294 ? 32.371 -26.432 -37.786 1.00 44.47 294 LEU A N 1
ATOM 2325 C CA . LEU A 1 294 ? 32.739 -25.207 -38.478 1.00 44.47 294 LEU A CA 1
ATOM 2326 C C . LEU A 1 294 ? 32.763 -25.544 -39.968 1.00 44.47 294 LEU A C 1
ATOM 2328 O O . LEU A 1 294 ? 33.687 -26.189 -40.462 1.00 44.47 294 LEU A O 1
ATOM 2332 N N . VAL A 1 295 ? 31.707 -25.135 -40.669 1.00 49.75 295 VAL A N 1
ATOM 2333 C CA . VAL A 1 295 ? 31.698 -25.025 -42.124 1.00 49.75 295 VAL A CA 1
ATOM 2334 C C . VAL A 1 295 ? 32.841 -24.080 -42.472 1.00 49.75 295 VAL A C 1
ATOM 2336 O O . VAL A 1 295 ? 32.743 -22.869 -42.286 1.00 49.75 295 VAL A O 1
ATOM 2339 N N . GLY A 1 296 ? 33.963 -24.669 -42.882 1.00 44.12 296 GLY A N 1
ATOM 2340 C CA . GLY A 1 296 ? 35.141 -23.946 -43.319 1.00 44.12 296 GLY A CA 1
ATOM 2341 C C . GLY A 1 296 ? 34.768 -23.076 -44.505 1.00 44.12 296 GLY A C 1
ATOM 2342 O O . GLY A 1 296 ? 34.529 -23.574 -45.604 1.00 44.12 296 GLY A O 1
ATOM 2343 N N . THR A 1 297 ? 34.717 -21.767 -44.283 1.00 52.91 297 THR A N 1
ATOM 2344 C CA . THR A 1 297 ? 34.807 -20.794 -45.361 1.00 52.91 297 THR A CA 1
ATOM 2345 C C . THR A 1 297 ? 36.110 -21.086 -46.108 1.00 52.91 297 THR A C 1
ATOM 2347 O O . THR A 1 297 ? 37.159 -21.181 -45.463 1.00 52.91 297 THR A O 1
ATOM 2350 N N . PRO A 1 298 ? 36.082 -21.280 -47.437 1.00 53.09 298 PRO A N 1
ATOM 2351 C CA . PRO A 1 298 ? 37.295 -21.520 -48.199 1.00 53.09 298 PRO A CA 1
ATOM 2352 C C . PRO A 1 298 ? 38.259 -20.361 -47.949 1.00 53.09 298 PRO A C 1
ATOM 2354 O O . PRO A 1 298 ? 37.891 -19.199 -48.133 1.00 53.09 298 PRO A O 1
ATOM 2357 N N . LEU A 1 299 ? 39.469 -20.691 -47.485 1.00 48.59 299 LEU A N 1
ATOM 2358 C CA . LEU A 1 299 ? 40.589 -19.761 -47.401 1.00 48.59 299 LEU A CA 1
ATOM 2359 C C . LEU A 1 299 ? 40.723 -19.109 -48.774 1.00 48.59 299 LEU A C 1
ATOM 2361 O O . LEU A 1 299 ? 41.150 -19.756 -49.733 1.00 48.59 299 LEU A O 1
ATOM 2365 N N . GLN A 1 300 ? 40.305 -17.846 -48.879 1.00 60.19 300 GLN A N 1
ATOM 2366 C CA . GLN A 1 300 ? 40.660 -17.061 -50.045 1.00 60.19 300 GLN A CA 1
ATOM 2367 C C . GLN A 1 300 ? 42.190 -17.070 -50.131 1.00 60.19 300 GLN A C 1
ATOM 2369 O O . GLN A 1 300 ? 42.846 -16.941 -49.089 1.00 60.19 300 GLN A O 1
ATOM 2374 N N . PRO A 1 301 ? 42.765 -17.269 -51.330 1.00 52.59 301 PRO A N 1
ATOM 2375 C CA . PRO A 1 301 ? 44.198 -17.152 -51.512 1.00 52.59 301 PRO A CA 1
ATOM 2376 C C . PRO A 1 301 ? 44.602 -15.799 -50.941 1.00 52.59 301 PRO A C 1
ATOM 2378 O O . PRO A 1 301 ? 44.084 -14.770 -51.373 1.00 52.59 301 PRO A O 1
ATOM 2381 N N . MET A 1 302 ? 45.458 -15.810 -49.919 1.00 48.28 302 MET A N 1
ATOM 2382 C CA . MET A 1 302 ? 46.097 -14.598 -49.440 1.00 48.28 302 MET A CA 1
ATOM 2383 C C . MET A 1 302 ? 46.954 -14.129 -50.608 1.00 48.28 302 MET A C 1
ATOM 2385 O O . MET A 1 302 ? 48.030 -14.668 -50.856 1.00 48.28 302 MET A O 1
ATOM 2389 N N . GLU A 1 303 ? 46.385 -13.233 -51.408 1.00 57.78 303 GLU A N 1
ATOM 2390 C CA . GLU A 1 303 ? 47.053 -12.577 -52.511 1.00 57.78 303 GLU A CA 1
ATOM 2391 C C . GLU A 1 303 ? 48.268 -11.900 -51.881 1.00 57.78 303 GLU A C 1
ATOM 2393 O O . GLU A 1 303 ? 48.137 -10.953 -51.100 1.00 57.78 303 GLU A O 1
ATOM 2398 N N . ILE A 1 304 ? 49.444 -12.492 -52.107 1.00 55.94 304 ILE A N 1
ATOM 2399 C CA . ILE A 1 304 ? 50.732 -11.925 -51.729 1.00 55.94 304 ILE A CA 1
ATOM 2400 C C . ILE A 1 304 ? 50.872 -10.704 -52.627 1.00 55.94 304 ILE A C 1
ATOM 2402 O O . ILE A 1 304 ? 51.433 -10.765 -53.716 1.00 55.94 304 ILE A O 1
ATOM 2406 N N . LEU A 1 305 ? 50.241 -9.609 -52.211 1.00 55.50 305 LEU A N 1
ATOM 2407 C CA . LEU A 1 305 ? 50.495 -8.302 -52.769 1.00 55.50 305 LEU A CA 1
ATOM 2408 C C . LEU A 1 305 ? 51.961 -8.035 -52.467 1.00 55.50 305 LEU A C 1
ATOM 2410 O O . LEU A 1 305 ? 52.319 -7.829 -51.305 1.00 55.50 305 LEU A O 1
ATOM 2414 N N . ASP A 1 306 ? 52.785 -8.121 -53.512 1.00 58.41 306 ASP A N 1
ATOM 2415 C CA . ASP A 1 306 ? 54.191 -7.747 -53.490 1.00 58.41 306 ASP A CA 1
ATOM 2416 C C . ASP A 1 306 ? 54.333 -6.480 -52.653 1.00 58.41 306 ASP A C 1
ATOM 2418 O O . ASP A 1 306 ? 53.738 -5.440 -52.952 1.00 58.41 306 ASP A O 1
ATOM 2422 N N . GLU A 1 307 ? 55.055 -6.608 -51.543 1.00 61.22 307 GLU A N 1
ATOM 2423 C CA . GLU A 1 307 ? 55.228 -5.561 -50.554 1.00 61.22 307 GLU A CA 1
ATOM 2424 C C . GLU A 1 307 ? 56.026 -4.432 -51.217 1.00 61.22 307 GLU A C 1
ATOM 2426 O O . GLU A 1 307 ? 57.259 -4.420 -51.227 1.00 61.22 307 GLU A O 1
ATOM 2431 N N . VAL A 1 308 ? 55.311 -3.508 -51.869 1.00 72.75 308 VAL A N 1
ATOM 2432 C CA . VAL A 1 308 ? 55.885 -2.342 -52.537 1.00 72.75 308 VAL A CA 1
ATOM 2433 C C . VAL A 1 308 ? 56.639 -1.566 -51.474 1.00 72.75 308 VAL A C 1
ATOM 2435 O O . VAL A 1 308 ? 56.038 -0.881 -50.648 1.00 72.75 308 VAL A O 1
ATOM 2438 N N . ASN A 1 309 ? 57.963 -1.721 -51.477 1.00 78.62 309 ASN A N 1
ATOM 2439 C CA . ASN A 1 309 ? 58.849 -1.197 -50.451 1.00 78.62 309 ASN A CA 1
ATOM 2440 C C . ASN A 1 309 ? 58.674 0.329 -50.416 1.00 78.62 309 ASN A C 1
ATOM 2442 O O . ASN A 1 309 ? 59.087 1.012 -51.362 1.00 78.62 309 ASN A O 1
ATOM 2446 N N . PRO A 1 310 ? 58.006 0.883 -49.387 1.00 78.31 310 PRO A N 1
ATOM 2447 C CA . PRO A 1 310 ? 57.598 2.272 -49.430 1.00 78.31 310 PRO A CA 1
ATOM 2448 C C . PRO A 1 310 ? 58.853 3.132 -49.425 1.00 78.31 310 PRO A C 1
ATOM 2450 O O . PRO A 1 310 ? 59.807 2.863 -48.682 1.00 78.31 310 PRO A O 1
ATOM 2453 N N . SER A 1 311 ? 58.862 4.164 -50.266 1.00 87.12 311 SER A N 1
ATOM 2454 C CA . SER A 1 311 ? 60.028 5.030 -50.398 1.00 87.12 311 SER A CA 1
ATOM 2455 C C . SER A 1 311 ? 60.406 5.624 -49.030 1.00 87.12 311 SER A C 1
ATOM 2457 O O . SER A 1 311 ? 59.533 5.812 -48.172 1.00 87.12 311 SER A O 1
ATOM 2459 N N . PRO A 1 312 ? 61.686 5.959 -48.788 1.00 83.50 312 PRO A N 1
ATOM 2460 C CA . PRO A 1 312 ? 62.121 6.549 -47.518 1.00 83.50 312 PRO A CA 1
ATOM 2461 C C . PRO A 1 312 ? 61.273 7.758 -47.083 1.00 83.50 312 PRO A C 1
ATOM 2463 O O . PRO A 1 312 ? 60.985 7.934 -45.900 1.00 83.50 312 PRO A O 1
ATOM 2466 N N . TRP A 1 313 ? 60.779 8.537 -48.049 1.00 80.62 313 TRP A N 1
ATOM 2467 C CA . TRP A 1 313 ? 59.847 9.643 -47.826 1.00 80.62 313 TRP A CA 1
ATOM 2468 C C . TRP A 1 313 ? 58.465 9.203 -47.329 1.00 80.62 313 TRP A C 1
ATOM 2470 O O . TRP A 1 313 ? 57.901 9.838 -46.436 1.00 80.62 313 TRP A O 1
ATOM 2480 N N . GLN A 1 314 ? 57.916 8.111 -47.862 1.00 82.94 314 GLN A N 1
ATOM 2481 C CA . GLN A 1 314 ? 56.656 7.543 -47.378 1.00 82.94 314 GLN A CA 1
ATOM 2482 C C . GLN A 1 314 ? 56.804 7.008 -45.950 1.00 82.94 314 GLN A C 1
ATOM 2484 O O . GLN A 1 314 ? 55.931 7.292 -45.130 1.00 82.94 314 GLN A O 1
ATOM 2489 N N . LYS A 1 315 ? 57.928 6.345 -45.625 1.00 81.88 315 LYS A N 1
ATOM 2490 C CA . LYS A 1 315 ? 58.254 5.898 -44.254 1.00 81.88 315 LYS A CA 1
ATOM 2491 C C . LYS A 1 315 ? 58.372 7.080 -43.280 1.00 81.88 315 LYS A C 1
ATOM 2493 O O . LYS A 1 315 ? 57.838 7.028 -42.176 1.00 81.88 315 LYS A O 1
ATOM 2498 N N . GLY A 1 316 ? 58.999 8.180 -43.701 1.00 81.62 316 GLY A N 1
ATOM 2499 C CA . GLY A 1 316 ? 59.082 9.406 -42.899 1.00 81.62 316 GLY A CA 1
ATOM 2500 C C . GLY A 1 316 ? 57.718 10.057 -42.645 1.00 81.62 316 GLY A C 1
ATOM 2501 O O . GLY A 1 316 ? 57.447 10.515 -41.536 1.00 81.62 316 GLY A O 1
ATOM 2502 N N . ARG A 1 317 ? 56.822 10.058 -43.641 1.00 79.50 317 ARG A N 1
ATOM 2503 C CA . ARG A 1 317 ? 55.476 10.644 -43.526 1.00 79.50 317 ARG A CA 1
ATOM 2504 C C . ARG A 1 317 ? 54.560 9.822 -42.622 1.00 79.50 317 ARG A C 1
ATOM 2506 O O . ARG A 1 317 ? 53.826 10.411 -41.833 1.00 79.50 317 ARG A O 1
ATOM 2513 N N . THR A 1 318 ? 54.607 8.492 -42.696 1.00 79.25 318 THR A N 1
ATOM 2514 C CA . THR A 1 318 ? 53.864 7.618 -41.773 1.00 79.25 318 THR A CA 1
ATOM 2515 C C . THR A 1 318 ? 54.401 7.723 -40.352 1.00 79.25 318 THR A C 1
ATOM 2517 O O . THR A 1 318 ? 53.604 7.821 -39.422 1.00 79.25 318 THR A O 1
ATOM 2520 N N . MET A 1 319 ? 55.721 7.815 -40.170 1.00 78.75 319 MET A N 1
ATOM 2521 C CA . MET A 1 319 ? 56.325 8.051 -38.857 1.00 78.75 319 MET A CA 1
ATOM 2522 C C . MET A 1 319 ? 55.904 9.409 -38.271 1.00 78.75 319 MET A C 1
ATOM 2524 O O . MET A 1 319 ? 55.465 9.470 -37.126 1.00 78.75 319 MET A O 1
ATOM 2528 N N . TRP A 1 320 ? 55.923 10.489 -39.061 1.00 74.19 320 TRP A N 1
ATOM 2529 C CA . TRP A 1 320 ? 55.429 11.803 -38.624 1.00 74.19 320 TRP A CA 1
ATOM 2530 C C . TRP A 1 320 ? 53.928 11.808 -38.323 1.00 74.19 320 TRP A C 1
ATOM 2532 O O . TRP A 1 320 ? 53.506 12.393 -37.331 1.00 74.19 320 TRP A O 1
ATOM 2542 N N . GLN A 1 321 ? 53.114 11.116 -39.123 1.00 75.12 321 GLN A N 1
ATOM 2543 C CA . GLN A 1 321 ? 51.683 10.953 -38.852 1.00 75.12 321 GLN A CA 1
ATOM 2544 C C . GLN A 1 321 ? 51.397 10.111 -37.603 1.00 75.12 321 GLN A C 1
ATOM 2546 O O . GLN A 1 321 ? 50.358 10.312 -36.972 1.00 75.12 321 GLN A O 1
ATOM 2551 N N . ALA A 1 322 ? 52.285 9.174 -37.263 1.00 71.94 322 ALA A N 1
ATOM 2552 C CA . ALA A 1 322 ? 52.209 8.384 -36.042 1.00 71.94 322 ALA A CA 1
ATOM 2553 C C . ALA A 1 322 ? 52.654 9.189 -34.814 1.00 71.94 322 ALA A C 1
ATOM 2555 O O . ALA A 1 322 ? 52.114 8.971 -33.734 1.00 71.94 322 ALA A O 1
ATOM 2556 N N . ILE A 1 323 ? 53.590 10.130 -34.973 1.00 79.69 323 ILE A N 1
ATOM 2557 C CA . ILE A 1 323 ? 54.134 10.952 -33.882 1.00 79.69 323 ILE A CA 1
ATOM 2558 C C . ILE A 1 323 ? 53.342 12.250 -33.674 1.00 79.69 323 ILE A C 1
ATOM 2560 O O . ILE A 1 323 ? 53.423 12.802 -32.583 1.00 79.69 323 ILE A O 1
ATOM 2564 N N . ASP A 1 324 ? 52.546 12.710 -34.651 1.00 83.56 324 ASP A N 1
ATOM 2565 C CA . ASP A 1 324 ? 51.754 13.946 -34.564 1.00 83.56 324 ASP A CA 1
ATOM 2566 C C . ASP A 1 324 ? 50.889 13.976 -33.282 1.00 83.56 324 ASP A C 1
ATOM 2568 O O . ASP A 1 324 ? 49.824 13.334 -33.209 1.00 83.56 324 ASP A O 1
ATOM 2572 N N . PRO A 1 325 ? 51.307 14.750 -32.259 1.00 78.38 325 PRO A N 1
ATOM 2573 C CA . PRO A 1 325 ? 50.633 14.774 -30.970 1.00 78.38 325 PRO A CA 1
ATOM 2574 C C . PRO A 1 325 ? 49.216 15.329 -31.093 1.00 78.38 325 PRO A C 1
ATOM 2576 O O . PRO A 1 325 ? 48.335 14.956 -30.313 1.00 78.38 325 PRO A O 1
ATOM 2579 N N . TRP A 1 326 ? 48.972 16.190 -32.087 1.00 73.75 326 TRP A N 1
ATOM 2580 C CA . TRP A 1 326 ? 47.677 16.805 -32.332 1.00 73.75 326 TRP A CA 1
ATOM 2581 C C . TRP A 1 326 ? 46.689 15.805 -32.917 1.00 73.75 326 TRP A C 1
ATOM 2583 O O . TRP A 1 326 ? 45.555 15.706 -32.443 1.00 73.75 326 TRP A O 1
ATOM 2593 N N . ARG A 1 327 ? 47.121 14.989 -33.883 1.00 77.62 327 ARG A N 1
ATOM 2594 C CA . ARG A 1 327 ? 46.286 13.923 -34.448 1.00 77.62 327 ARG A CA 1
ATOM 2595 C C . ARG A 1 327 ? 45.975 12.846 -33.414 1.00 77.62 327 ARG A C 1
ATOM 2597 O O . ARG A 1 327 ? 44.812 12.464 -33.280 1.00 77.62 327 ARG A O 1
ATOM 2604 N N . GLN A 1 328 ? 46.962 12.414 -32.624 1.00 78.56 328 GLN A N 1
ATOM 2605 C CA . GLN A 1 328 ? 46.724 11.487 -31.511 1.00 78.56 328 GLN A CA 1
ATOM 2606 C C . GLN A 1 328 ? 45.790 12.087 -30.453 1.00 78.56 328 GLN A C 1
ATOM 2608 O O . GLN A 1 328 ? 44.929 11.394 -29.912 1.00 78.56 328 GLN A O 1
ATOM 2613 N N . PHE A 1 329 ? 45.922 13.380 -30.152 1.00 78.75 329 PHE A N 1
ATOM 2614 C CA . PHE A 1 329 ? 45.013 14.090 -29.255 1.00 78.75 329 PHE A CA 1
ATOM 2615 C C . PHE A 1 329 ? 43.582 14.143 -29.811 1.00 78.75 329 PHE A C 1
ATOM 2617 O O . PHE A 1 329 ? 42.642 13.800 -29.094 1.00 78.75 329 PHE A O 1
ATOM 2624 N N . GLN A 1 330 ? 43.396 14.489 -31.089 1.00 82.69 330 GLN A N 1
ATOM 2625 C CA . GLN A 1 330 ? 42.082 14.476 -31.738 1.00 82.69 330 GLN A CA 1
ATOM 2626 C C . GLN A 1 330 ? 41.479 13.072 -31.796 1.00 82.69 330 GLN A C 1
ATOM 2628 O O . 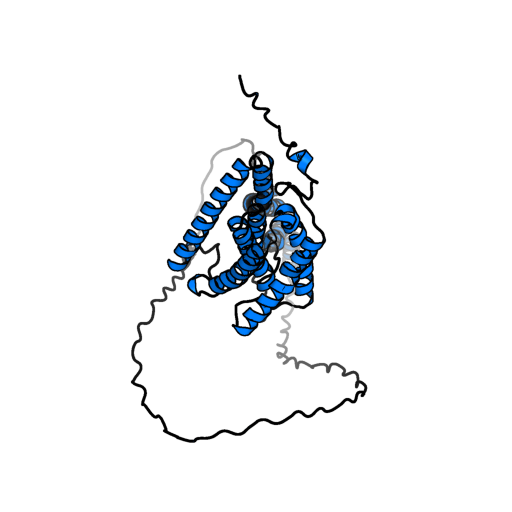GLN A 1 330 ? 40.280 12.920 -31.568 1.00 82.69 330 GLN A O 1
ATOM 2633 N N . HIS A 1 331 ? 42.289 12.046 -32.060 1.00 78.25 331 HIS A N 1
ATOM 2634 C CA . HIS A 1 331 ? 41.839 10.660 -32.069 1.00 78.25 331 HIS A CA 1
ATOM 2635 C C . HIS A 1 331 ? 41.423 10.199 -30.669 1.00 78.25 331 HIS A C 1
ATOM 2637 O O . HIS A 1 331 ? 40.303 9.727 -30.508 1.00 78.25 331 HIS A O 1
ATOM 2643 N N . ARG A 1 332 ? 42.235 10.447 -29.630 1.00 76.12 332 ARG A N 1
ATOM 2644 C CA . ARG A 1 332 ? 41.862 10.179 -28.228 1.00 76.12 332 ARG A CA 1
ATOM 2645 C C . ARG A 1 332 ? 40.593 10.919 -27.821 1.00 76.12 332 ARG A C 1
ATOM 2647 O O . ARG A 1 332 ? 39.759 10.340 -27.134 1.00 76.12 332 ARG A O 1
ATOM 2654 N N . ARG A 1 333 ? 40.402 12.159 -28.290 1.00 76.38 333 ARG A N 1
ATOM 2655 C CA . ARG A 1 333 ? 39.133 12.873 -28.116 1.00 76.38 333 ARG A CA 1
ATOM 2656 C C . ARG A 1 333 ? 37.994 12.133 -28.819 1.00 76.38 333 ARG A C 1
ATOM 2658 O O . ARG A 1 333 ? 37.038 11.797 -28.138 1.00 76.38 333 ARG A O 1
ATOM 2665 N N . LYS A 1 334 ? 38.088 11.829 -30.121 1.00 77.56 334 LYS A N 1
ATOM 2666 C CA . LYS A 1 334 ? 37.065 11.077 -30.895 1.00 77.56 334 LYS A CA 1
ATOM 2667 C C . LYS A 1 334 ? 36.708 9.730 -30.260 1.00 77.56 334 LYS A C 1
ATOM 2669 O O . LYS A 1 334 ? 35.529 9.414 -30.145 1.00 77.56 334 LYS A O 1
ATOM 2674 N N . VAL A 1 335 ? 37.694 8.981 -29.777 1.00 76.94 335 VAL A N 1
ATOM 2675 C CA . VAL A 1 335 ? 37.481 7.714 -29.061 1.00 76.94 335 VAL A CA 1
ATOM 2676 C C . VAL A 1 335 ? 36.799 7.954 -27.709 1.00 76.94 335 VAL A C 1
ATOM 2678 O O . VAL A 1 335 ? 35.855 7.256 -27.361 1.00 76.94 335 VAL A O 1
ATOM 2681 N N . ALA A 1 336 ? 37.192 8.988 -26.961 1.00 69.75 336 ALA A N 1
ATOM 2682 C CA . ALA A 1 336 ? 36.507 9.357 -25.721 1.00 69.75 336 ALA A CA 1
ATOM 2683 C C . ALA A 1 336 ? 35.068 9.871 -25.949 1.00 69.75 336 ALA A C 1
ATOM 2685 O O . ALA A 1 336 ? 34.227 9.677 -25.081 1.00 69.75 336 ALA A O 1
ATOM 2686 N N . TYR A 1 337 ? 34.768 10.489 -27.101 1.00 65.00 337 TYR A N 1
ATOM 2687 C CA . TYR A 1 337 ? 33.410 10.910 -27.490 1.00 65.00 337 TYR A CA 1
ATOM 2688 C C . TYR A 1 337 ? 32.505 9.743 -27.889 1.00 65.00 337 TYR A C 1
ATOM 2690 O O . TYR A 1 337 ? 31.287 9.871 -27.819 1.00 65.00 337 TYR A O 1
ATOM 2698 N N . THR A 1 338 ? 33.091 8.647 -28.366 1.00 72.88 338 THR A N 1
ATOM 2699 C CA . THR A 1 338 ? 32.350 7.491 -28.887 1.00 72.88 338 THR A CA 1
ATOM 2700 C C . THR A 1 338 ? 32.179 6.391 -27.853 1.00 72.88 338 THR A C 1
ATOM 2702 O O . THR A 1 338 ? 31.329 5.525 -28.044 1.00 72.88 338 THR A O 1
ATOM 2705 N N . LYS A 1 339 ? 32.920 6.433 -26.734 1.00 75.56 339 LYS A N 1
ATOM 2706 C CA . LYS A 1 339 ? 32.658 5.531 -25.614 1.00 75.56 339 LYS A CA 1
ATOM 2707 C C . LYS A 1 339 ? 31.259 5.820 -25.055 1.00 75.56 339 LYS A C 1
ATOM 2709 O O . LYS A 1 339 ? 31.021 6.939 -24.594 1.00 75.56 339 LYS A O 1
ATOM 2714 N N . PRO A 1 340 ? 30.336 4.845 -25.084 1.00 74.12 340 PRO A N 1
ATOM 2715 C CA . PRO A 1 340 ? 29.037 5.020 -24.460 1.00 74.12 340 PRO A CA 1
ATOM 2716 C C . PRO A 1 340 ? 29.243 5.308 -22.970 1.00 74.12 340 PRO A C 1
ATOM 2718 O O . PRO A 1 340 ? 30.072 4.676 -22.315 1.00 74.12 340 PRO A O 1
ATOM 2721 N N . LEU A 1 341 ? 28.505 6.291 -22.445 1.00 71.94 341 LEU A N 1
ATOM 2722 C CA . LEU A 1 341 ? 28.408 6.503 -20.999 1.00 71.94 341 LEU A CA 1
ATOM 2723 C C . LEU A 1 341 ? 28.057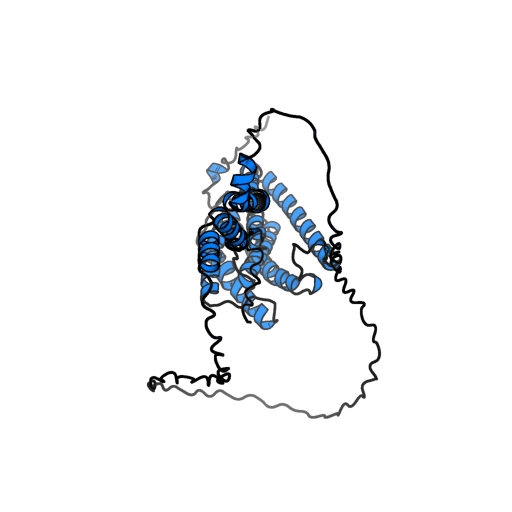 5.177 -20.329 1.00 71.94 341 LEU A C 1
ATOM 2725 O O . LEU A 1 341 ? 27.186 4.457 -20.825 1.00 71.94 341 LEU A O 1
ATOM 2729 N N . HIS A 1 342 ? 28.708 4.895 -19.202 1.00 76.00 342 HIS A N 1
ATOM 2730 C CA . HIS A 1 342 ? 28.410 3.700 -18.430 1.00 76.00 342 HIS A CA 1
ATOM 2731 C C . HIS A 1 342 ? 26.902 3.669 -18.104 1.00 76.00 342 HIS A C 1
ATOM 2733 O O . HIS A 1 342 ? 26.377 4.694 -17.652 1.00 76.00 342 HIS A O 1
ATOM 2739 N N . PRO A 1 343 ? 26.190 2.548 -18.334 1.00 74.75 343 PRO A N 1
ATOM 2740 C CA . PRO A 1 343 ? 24.737 2.466 -18.153 1.00 74.75 343 PRO A CA 1
ATOM 2741 C C . PRO A 1 343 ? 24.257 2.961 -16.781 1.00 74.75 343 PRO A C 1
ATOM 2743 O O . PRO A 1 343 ? 23.282 3.708 -16.706 1.00 74.75 343 PRO A O 1
ATOM 2746 N N . CYS A 1 344 ? 25.018 2.678 -15.715 1.00 76.56 344 CYS A N 1
ATOM 2747 C CA . CYS A 1 344 ? 24.712 3.129 -14.349 1.00 76.56 344 CYS A CA 1
ATOM 2748 C C . CYS A 1 344 ? 24.597 4.660 -14.185 1.00 76.56 344 CYS A C 1
ATOM 2750 O O . CYS A 1 344 ? 23.933 5.140 -13.273 1.00 76.56 344 CYS A O 1
ATOM 2752 N N . LEU A 1 345 ? 25.208 5.455 -15.071 1.00 74.56 345 LEU A N 1
ATOM 2753 C CA . LEU A 1 345 ? 25.144 6.922 -15.017 1.00 74.56 345 LEU A CA 1
ATOM 2754 C C . LEU A 1 345 ? 23.848 7.475 -15.610 1.00 74.56 345 LEU A C 1
ATOM 2756 O O . LEU A 1 345 ? 23.494 8.630 -15.359 1.00 74.56 345 LEU A O 1
ATOM 2760 N N . LYS A 1 346 ? 23.177 6.671 -16.440 1.00 75.44 346 LYS A N 1
ATOM 2761 C CA . LYS A 1 346 ? 21.909 7.000 -17.097 1.00 75.44 346 LYS A CA 1
ATOM 2762 C C . LYS A 1 346 ? 20.706 6.358 -16.419 1.00 75.44 346 LYS A C 1
ATOM 2764 O O . LYS A 1 346 ? 19.591 6.746 -16.758 1.00 75.44 346 LYS A O 1
ATOM 2769 N N . GLN A 1 347 ? 20.940 5.425 -15.499 1.00 82.62 347 GLN A N 1
ATOM 2770 C CA . GLN A 1 347 ? 19.905 4.780 -14.709 1.00 82.62 347 GLN A CA 1
ATOM 2771 C C . GLN A 1 347 ? 19.068 5.854 -14.009 1.00 82.62 347 GLN A C 1
ATOM 2773 O O . GLN A 1 347 ? 19.601 6.740 -13.333 1.00 82.62 347 GLN A O 1
ATOM 2778 N N . ARG A 1 348 ? 17.762 5.838 -14.263 1.00 83.94 348 ARG A N 1
ATOM 2779 C CA . ARG A 1 348 ? 16.797 6.725 -13.614 1.00 83.94 348 ARG A CA 1
ATOM 2780 C C . ARG A 1 348 ? 15.993 5.878 -12.653 1.00 83.94 348 ARG A C 1
ATOM 2782 O O . ARG A 1 348 ? 15.701 4.735 -12.974 1.00 83.94 348 ARG A O 1
ATOM 2789 N N . TYR A 1 349 ? 15.630 6.459 -11.522 1.00 84.75 349 TYR A N 1
ATOM 2790 C CA . TYR A 1 349 ? 14.746 5.808 -10.573 1.00 84.75 349 TYR A CA 1
ATOM 2791 C C . TYR A 1 349 ? 13.366 6.465 -10.634 1.00 84.75 349 TYR A C 1
ATOM 2793 O O . TYR A 1 349 ? 13.227 7.678 -10.413 1.00 84.75 349 TYR A O 1
ATOM 2801 N N . GLY A 1 350 ? 12.363 5.670 -10.987 1.00 83.62 350 GLY A N 1
ATOM 2802 C CA . GLY A 1 350 ? 10.952 6.008 -10.908 1.00 83.62 350 GLY A CA 1
ATOM 2803 C C . GLY A 1 350 ? 10.419 5.686 -9.516 1.00 83.62 350 GLY A C 1
ATOM 2804 O O . GLY A 1 350 ? 10.824 4.706 -8.900 1.00 83.62 350 GLY A O 1
ATOM 2805 N N . VAL A 1 351 ? 9.526 6.530 -8.996 1.00 84.81 351 VAL A N 1
ATOM 2806 C CA . VAL A 1 351 ? 8.759 6.173 -7.796 1.00 84.81 351 VAL A CA 1
ATOM 2807 C C . VAL A 1 351 ? 7.559 5.363 -8.248 1.00 84.81 351 VAL A C 1
ATOM 2809 O O . VAL A 1 351 ? 6.681 5.911 -8.921 1.00 84.81 351 VAL A O 1
ATOM 2812 N N . HIS A 1 352 ? 7.523 4.095 -7.858 1.00 84.75 352 HIS A N 1
ATOM 2813 C CA . HIS A 1 352 ? 6.378 3.223 -8.055 1.00 84.75 352 HIS A CA 1
ATOM 2814 C C . HIS A 1 352 ? 5.672 3.050 -6.715 1.00 84.75 352 HIS A C 1
ATOM 2816 O O . HIS A 1 352 ? 6.179 2.410 -5.797 1.00 84.75 352 HIS A O 1
ATOM 2822 N N . LEU A 1 353 ? 4.517 3.700 -6.566 1.00 83.94 353 LEU A N 1
ATOM 2823 C CA . LEU A 1 353 ? 3.710 3.524 -5.364 1.00 83.94 353 LEU A CA 1
ATOM 2824 C C . LEU A 1 353 ? 2.903 2.245 -5.501 1.00 83.94 353 LEU A C 1
ATOM 2826 O O . LEU A 1 353 ? 1.940 2.199 -6.266 1.00 83.94 353 LEU A O 1
ATOM 2830 N N . HIS A 1 354 ? 3.264 1.243 -4.712 1.00 83.06 354 HIS A N 1
ATOM 2831 C CA . HIS A 1 354 ? 2.459 0.041 -4.586 1.00 83.06 354 HIS A CA 1
ATOM 2832 C C . HIS A 1 354 ? 1.274 0.334 -3.668 1.00 83.06 354 HIS A C 1
ATOM 2834 O O . HIS A 1 354 ? 1.390 1.037 -2.659 1.00 83.06 354 HIS A O 1
ATOM 2840 N N . HIS A 1 355 ? 0.105 -0.216 -3.984 1.00 81.19 355 HIS A N 1
ATOM 2841 C CA . HIS A 1 355 ? -1.104 -0.002 -3.186 1.00 81.19 355 HIS A CA 1
ATOM 2842 C C . HIS A 1 355 ? -0.923 -0.435 -1.732 1.00 81.19 355 HIS A C 1
ATOM 2844 O O . HIS A 1 355 ? -1.460 0.235 -0.852 1.00 81.19 355 HIS A O 1
ATOM 2850 N N . TRP A 1 356 ? -0.110 -1.459 -1.443 1.00 81.56 356 TRP A N 1
ATOM 2851 C CA . TRP A 1 356 ? 0.185 -1.849 -0.061 1.00 81.56 356 TRP A CA 1
ATOM 2852 C C . TRP A 1 356 ? 0.748 -0.675 0.764 1.00 81.56 356 TRP A C 1
ATOM 2854 O O . TRP A 1 356 ? 0.367 -0.514 1.919 1.00 81.56 356 TRP A O 1
ATOM 2864 N N . GLN A 1 357 ? 1.552 0.217 0.174 1.00 82.19 357 GLN A N 1
ATOM 2865 C CA . GLN A 1 357 ? 2.118 1.389 0.859 1.00 82.19 357 GLN A CA 1
ATOM 2866 C C . GLN A 1 357 ? 1.045 2.429 1.196 1.00 82.19 357 GLN A C 1
ATOM 2868 O O . GLN A 1 357 ? 1.065 3.036 2.267 1.00 82.19 357 GLN A O 1
ATOM 2873 N N . ILE A 1 358 ? 0.082 2.623 0.292 1.00 84.19 358 ILE A N 1
ATOM 2874 C CA . ILE A 1 358 ? -1.034 3.555 0.484 1.00 84.19 358 ILE A CA 1
ATOM 2875 C C . ILE A 1 358 ? -1.950 3.034 1.593 1.00 84.19 358 ILE A C 1
ATOM 2877 O O . ILE A 1 358 ? -2.277 3.761 2.531 1.00 84.19 358 ILE A O 1
ATOM 2881 N N . PHE A 1 359 ? -2.339 1.761 1.515 1.00 81.69 359 PHE A N 1
ATOM 2882 C CA . PHE A 1 359 ? -3.246 1.153 2.486 1.00 81.69 359 PHE A CA 1
ATOM 2883 C C . PHE A 1 359 ? -2.589 0.958 3.856 1.00 81.69 359 PHE A C 1
ATOM 2885 O O . PHE A 1 359 ? -3.253 1.113 4.878 1.00 81.69 359 PHE A O 1
ATOM 2892 N N . TYR A 1 360 ? -1.273 0.761 3.902 1.00 77.00 360 TYR A N 1
ATOM 2893 C CA . TYR A 1 360 ? -0.505 0.798 5.142 1.00 77.00 360 TYR A CA 1
ATOM 2894 C C . TYR A 1 360 ? -0.670 2.133 5.888 1.00 77.00 360 TYR A C 1
ATOM 2896 O O . TYR A 1 360 ? -0.945 2.138 7.087 1.00 77.00 360 TYR A O 1
ATOM 2904 N N . ILE A 1 361 ? -0.585 3.269 5.181 1.00 82.94 361 ILE A N 1
ATOM 2905 C CA . ILE A 1 361 ? -0.837 4.589 5.780 1.00 82.94 361 ILE A CA 1
ATOM 2906 C C . ILE A 1 361 ? -2.287 4.681 6.249 1.00 82.94 361 ILE A C 1
ATOM 2908 O O . ILE A 1 361 ? -2.537 5.108 7.373 1.00 82.94 361 ILE A O 1
ATOM 2912 N N . LEU A 1 362 ? -3.244 4.261 5.416 1.00 85.75 362 LEU A N 1
ATOM 2913 C CA . LEU A 1 362 ? -4.670 4.345 5.739 1.00 85.75 362 LEU A CA 1
ATOM 2914 C C . LEU A 1 362 ? -5.050 3.545 6.996 1.00 85.75 362 LEU A C 1
ATOM 2916 O O . LEU A 1 362 ? -5.946 3.968 7.725 1.00 85.75 362 LEU A O 1
ATOM 2920 N N . ALA A 1 363 ? -4.338 2.459 7.305 1.00 77.50 363 ALA A N 1
ATOM 2921 C CA . ALA A 1 363 ? -4.597 1.641 8.489 1.00 77.50 363 ALA A CA 1
ATOM 2922 C C . ALA A 1 363 ? -4.351 2.395 9.810 1.00 77.50 363 ALA A C 1
ATOM 2924 O O . ALA A 1 363 ? -4.959 2.065 10.827 1.00 77.50 363 ALA A O 1
ATOM 2925 N N . PHE A 1 364 ? -3.516 3.443 9.804 1.00 77.94 364 PHE A N 1
ATOM 2926 C CA . PHE A 1 364 ? -3.343 4.332 10.960 1.00 77.94 364 PHE A CA 1
ATOM 2927 C C . PHE A 1 364 ? -4.625 5.107 11.299 1.00 77.94 364 PHE A C 1
ATOM 2929 O O . PHE A 1 364 ? -4.881 5.432 12.460 1.00 77.94 364 PHE A O 1
ATOM 2936 N N . PHE A 1 365 ? -5.443 5.402 10.287 1.00 82.81 365 PHE A N 1
ATOM 2937 C CA . PHE A 1 365 ? -6.609 6.271 10.424 1.00 82.81 365 PHE A CA 1
ATOM 2938 C C . PHE A 1 365 ? -7.830 5.514 10.929 1.00 82.81 365 PHE A C 1
ATOM 2940 O O . PHE A 1 365 ? -8.705 6.123 11.526 1.00 82.81 365 PHE A O 1
ATOM 2947 N N . THR A 1 366 ? -7.874 4.191 10.784 1.00 86.62 366 THR A N 1
ATOM 2948 C CA . THR A 1 366 ? -9.007 3.329 11.156 1.00 86.62 366 THR A CA 1
ATOM 2949 C C . THR A 1 366 ? -8.874 2.738 12.565 1.00 86.62 366 THR A C 1
ATOM 2951 O O . THR A 1 366 ? -9.118 1.554 12.790 1.00 86.62 366 THR A O 1
ATOM 2954 N N . ARG A 1 367 ? -8.425 3.557 13.521 1.00 91.12 367 ARG A N 1
ATOM 2955 C CA . ARG A 1 367 ? -7.981 3.125 14.861 1.00 91.12 367 ARG A CA 1
ATOM 2956 C C . ARG A 1 367 ? -9.028 3.232 15.976 1.00 91.12 367 ARG A C 1
ATOM 2958 O O . ARG A 1 367 ? -8.685 3.039 17.144 1.00 91.12 367 ARG A O 1
ATOM 2965 N N . PHE A 1 368 ? -10.275 3.572 15.649 1.00 93.69 368 PHE A N 1
ATOM 2966 C CA . PHE A 1 368 ? -11.312 3.826 16.653 1.00 93.69 368 PHE A CA 1
ATOM 2967 C C . PHE A 1 368 ? -12.107 2.553 16.977 1.00 93.69 368 PHE A C 1
ATOM 2969 O O . PHE A 1 368 ? -12.412 1.768 16.076 1.00 93.69 368 PHE A O 1
ATOM 2976 N N . PRO A 1 369 ? -12.522 2.346 18.238 1.00 93.69 369 PRO A N 1
ATOM 2977 C CA . PRO A 1 369 ? -13.241 1.147 18.677 1.00 93.69 369 PRO A CA 1
ATOM 2978 C C . PRO A 1 369 ? -14.731 1.150 18.277 1.00 93.69 369 PRO A C 1
ATOM 2980 O O . PRO A 1 369 ? -15.563 0.561 18.962 1.00 93.69 369 PRO A O 1
ATOM 2983 N N . ASN A 1 370 ? -15.099 1.805 17.173 1.00 95.00 370 ASN A N 1
ATOM 2984 C CA . ASN A 1 370 ? -16.464 1.810 16.654 1.00 95.00 370 ASN A CA 1
ATOM 2985 C C . ASN A 1 370 ? -16.590 0.894 15.426 1.00 95.00 370 ASN A C 1
ATOM 2987 O O . ASN A 1 370 ? -15.627 0.683 14.692 1.00 95.00 370 ASN A O 1
ATOM 2991 N N . VAL A 1 371 ? -17.792 0.356 15.194 1.00 96.56 371 VAL A N 1
ATOM 2992 C CA . VAL A 1 371 ? -18.048 -0.646 14.141 1.00 96.56 371 VAL A CA 1
ATOM 2993 C C . VAL A 1 371 ? -17.638 -0.146 12.754 1.00 96.56 371 VAL A C 1
ATOM 2995 O O . VAL A 1 371 ? -17.039 -0.891 11.985 1.00 96.56 371 VAL A O 1
ATOM 2998 N N . VAL A 1 372 ? -17.915 1.120 12.435 1.00 96.00 372 VAL A N 1
ATOM 2999 C CA . VAL A 1 372 ? -17.599 1.691 11.119 1.00 96.00 372 VAL A CA 1
ATOM 3000 C C . VAL A 1 372 ? -16.085 1.759 10.907 1.00 96.00 372 VAL A C 1
ATOM 3002 O O . VAL A 1 372 ? -15.601 1.329 9.863 1.00 96.00 372 VAL A O 1
ATOM 3005 N N . SER A 1 373 ? -15.329 2.236 11.897 1.00 95.75 373 SER A N 1
ATOM 3006 C CA . SER A 1 373 ? -13.865 2.296 11.841 1.00 95.75 373 SER A CA 1
ATOM 3007 C C . SER A 1 373 ? -13.242 0.901 11.788 1.00 95.75 373 SER A C 1
ATOM 3009 O O . SER A 1 373 ? -12.338 0.679 10.991 1.00 95.75 373 SER A O 1
ATOM 3011 N N . GLN A 1 374 ? -13.786 -0.065 12.536 1.00 96.44 374 GLN A N 1
ATOM 3012 C CA . GLN A 1 374 ? -13.368 -1.471 12.494 1.00 96.44 374 GLN A CA 1
ATOM 3013 C C . GLN A 1 374 ? -13.564 -2.095 11.106 1.00 96.44 374 GLN A C 1
ATOM 3015 O O . GLN A 1 374 ? -12.640 -2.706 10.574 1.00 96.44 374 GLN A O 1
ATOM 3020 N N . ILE A 1 375 ? -14.727 -1.889 10.476 1.00 97.12 375 ILE A N 1
ATOM 3021 C CA . ILE A 1 375 ? -14.977 -2.344 9.099 1.00 97.12 375 ILE A CA 1
ATOM 3022 C C . ILE A 1 375 ? -14.007 -1.663 8.129 1.00 97.12 375 ILE A C 1
ATOM 3024 O O . ILE A 1 375 ? -13.411 -2.345 7.300 1.00 97.12 375 ILE A O 1
ATOM 3028 N N . CYS A 1 376 ? -13.811 -0.345 8.240 1.00 96.38 376 CYS A N 1
ATOM 3029 C CA . CYS A 1 376 ? -12.871 0.391 7.390 1.00 96.38 376 CYS A CA 1
ATOM 3030 C C . CYS A 1 376 ? -11.433 -0.117 7.554 1.00 96.38 376 CYS A C 1
ATOM 3032 O O . CYS A 1 376 ? -10.740 -0.302 6.557 1.00 96.38 376 CYS A O 1
ATOM 3034 N N . GLY A 1 377 ? -10.996 -0.375 8.788 1.00 95.81 377 GLY A N 1
ATOM 3035 C CA . GLY A 1 377 ? -9.669 -0.916 9.078 1.00 95.81 377 GLY A CA 1
ATOM 3036 C C . GLY A 1 377 ? -9.498 -2.320 8.530 1.00 95.81 377 GLY A C 1
ATOM 3037 O O . GLY A 1 377 ? -8.492 -2.604 7.888 1.00 95.81 377 GLY A O 1
ATOM 3038 N N . GLY A 1 378 ? -10.532 -3.152 8.664 1.00 97.19 378 GLY A N 1
ATOM 3039 C CA . GLY A 1 378 ? -10.629 -4.432 7.976 1.00 97.19 378 GLY A CA 1
ATOM 3040 C C . GLY A 1 378 ? -10.436 -4.280 6.468 1.00 97.19 378 GLY A C 1
ATOM 3041 O O . GLY A 1 378 ? -9.506 -4.861 5.924 1.00 97.19 378 GLY A O 1
ATOM 3042 N N . LEU A 1 379 ? -11.255 -3.460 5.799 1.00 96.75 379 LEU A N 1
ATOM 3043 C CA . LEU A 1 379 ? -11.188 -3.245 4.345 1.00 96.75 379 LEU A CA 1
ATOM 3044 C C . LEU A 1 379 ? -9.780 -2.845 3.893 1.00 96.75 379 LEU A C 1
ATOM 3046 O O . LEU A 1 379 ? -9.220 -3.467 2.994 1.00 96.75 379 LEU A O 1
ATOM 3050 N N . VAL A 1 380 ? -9.193 -1.843 4.547 1.00 95.50 380 VAL A N 1
ATOM 3051 C CA . VAL A 1 380 ? -7.838 -1.356 4.263 1.00 95.50 380 VAL A CA 1
ATOM 3052 C C . VAL A 1 380 ? -6.800 -2.467 4.438 1.00 95.50 380 VAL A C 1
ATOM 3054 O O . VAL A 1 380 ? -5.944 -2.648 3.573 1.00 95.50 380 VAL A O 1
ATOM 3057 N N . LEU A 1 381 ? -6.894 -3.242 5.519 1.00 96.06 381 LEU A N 1
ATOM 3058 C CA . LEU A 1 381 ? -5.990 -4.355 5.798 1.00 96.06 381 LEU A CA 1
ATOM 3059 C C . LEU A 1 381 ? -6.141 -5.492 4.775 1.00 96.06 381 LEU A C 1
ATOM 3061 O O . LEU A 1 381 ? -5.146 -6.083 4.365 1.00 96.06 381 LEU A O 1
ATOM 3065 N N . GLY A 1 382 ? -7.364 -5.765 4.322 1.00 96.88 382 GLY A N 1
ATOM 3066 C CA . GLY A 1 382 ? -7.645 -6.736 3.267 1.00 96.88 382 GLY A CA 1
ATOM 3067 C C . GLY A 1 382 ? -7.012 -6.339 1.936 1.00 96.88 382 GLY A C 1
ATOM 3068 O O . GLY A 1 382 ? -6.349 -7.156 1.303 1.00 96.88 382 GLY A O 1
ATOM 3069 N N . ILE A 1 383 ? -7.141 -5.067 1.543 1.00 95.81 383 ILE A N 1
ATOM 3070 C CA . ILE A 1 383 ? -6.524 -4.543 0.314 1.00 95.81 383 ILE A CA 1
ATOM 3071 C C . ILE A 1 383 ? -4.990 -4.527 0.425 1.00 95.81 383 ILE A C 1
ATOM 3073 O O . ILE A 1 383 ? -4.285 -4.824 -0.541 1.00 95.81 383 ILE A O 1
ATOM 3077 N N . PHE A 1 384 ? -4.456 -4.225 1.611 1.00 95.06 384 PHE A N 1
ATOM 3078 C CA . PHE A 1 384 ? -3.029 -4.360 1.896 1.00 95.06 384 PHE A CA 1
ATOM 3079 C C . PHE A 1 384 ? -2.554 -5.807 1.695 1.00 95.06 384 PHE A C 1
ATOM 3081 O O . PHE A 1 384 ? -1.602 -6.034 0.946 1.00 95.06 384 PHE A O 1
ATOM 3088 N N . THR A 1 385 ? -3.240 -6.792 2.293 1.00 96.00 385 THR A N 1
ATOM 3089 C CA . THR A 1 385 ? -2.885 -8.206 2.116 1.00 96.00 385 THR A CA 1
ATOM 3090 C C . THR A 1 385 ? -3.023 -8.648 0.664 1.00 96.00 385 THR A C 1
ATOM 3092 O O . THR A 1 385 ? -2.162 -9.384 0.193 1.00 96.00 385 THR A O 1
ATOM 3095 N N . HIS A 1 386 ? -4.045 -8.181 -0.060 1.00 96.38 386 HIS A N 1
ATOM 3096 C CA . HIS A 1 386 ? -4.175 -8.438 -1.494 1.00 96.38 386 HIS A CA 1
ATOM 3097 C C . HIS A 1 386 ? -2.893 -8.048 -2.237 1.00 96.38 386 HIS A C 1
ATOM 3099 O O . HIS A 1 386 ? -2.381 -8.832 -3.024 1.00 96.38 386 HIS A O 1
ATOM 3105 N N . GLY A 1 387 ? -2.333 -6.866 -1.957 1.00 93.25 387 GLY A N 1
ATOM 3106 C CA . GLY A 1 387 ? -1.099 -6.420 -2.602 1.00 93.25 387 GLY A CA 1
ATOM 3107 C C . GLY A 1 387 ? 0.113 -7.286 -2.335 1.00 93.25 387 GLY A C 1
ATOM 3108 O O . GLY A 1 387 ? 0.766 -7.695 -3.291 1.00 93.25 387 GLY A O 1
ATOM 3109 N N . GLY A 1 388 ? 0.367 -7.628 -1.072 1.00 93.62 388 GLY A N 1
ATOM 3110 C CA . GLY A 1 388 ? 1.467 -8.537 -0.742 1.00 93.62 388 GLY A CA 1
ATOM 3111 C C . GLY A 1 388 ? 1.261 -9.940 -1.329 1.00 93.62 388 GLY A C 1
ATOM 3112 O O . GLY A 1 388 ? 2.186 -10.552 -1.858 1.00 93.62 388 GLY A O 1
ATOM 3113 N N . ALA A 1 389 ? 0.030 -10.454 -1.293 1.00 94.94 389 ALA A N 1
ATOM 3114 C CA . ALA A 1 389 ? -0.265 -11.809 -1.745 1.00 94.94 389 ALA A CA 1
ATOM 3115 C C . ALA A 1 389 ? -0.262 -11.952 -3.276 1.00 94.94 389 ALA A C 1
ATOM 3117 O O . ALA A 1 389 ? 0.214 -12.974 -3.780 1.00 94.94 389 ALA A O 1
ATOM 3118 N N . ALA A 1 390 ? -0.785 -10.967 -4.008 1.00 94.69 390 ALA A N 1
ATOM 3119 C CA . ALA A 1 390 ? -0.841 -10.965 -5.468 1.00 94.69 390 ALA A CA 1
ATOM 3120 C C . ALA A 1 390 ? 0.526 -10.651 -6.082 1.00 94.69 390 ALA A C 1
ATOM 3122 O O . ALA A 1 390 ? 1.025 -11.463 -6.857 1.00 94.69 390 ALA A O 1
ATOM 3123 N N . TYR A 1 391 ? 1.143 -9.548 -5.645 1.00 92.44 391 TYR A N 1
ATOM 3124 C CA . TYR A 1 391 ? 2.307 -8.948 -6.307 1.00 92.44 391 TYR A CA 1
ATOM 3125 C C . TYR A 1 391 ? 3.564 -9.004 -5.436 1.00 92.44 391 TYR A C 1
ATOM 3127 O O . TYR A 1 391 ? 4.611 -9.458 -5.865 1.00 92.44 391 TYR A O 1
ATOM 3135 N N . GLY A 1 392 ? 3.443 -8.767 -4.127 1.00 93.06 392 GLY A 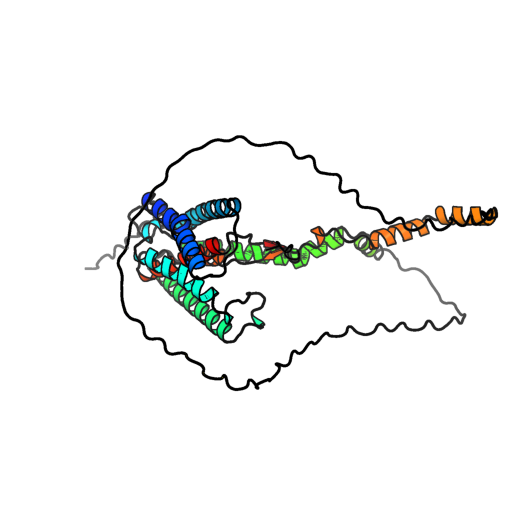N 1
ATOM 3136 C CA . GLY A 1 392 ? 4.576 -8.815 -3.187 1.00 93.06 392 GLY A CA 1
ATOM 3137 C C . GLY A 1 392 ? 4.913 -7.459 -2.599 1.00 93.06 392 GLY A C 1
ATOM 3138 O O . GLY A 1 392 ? 4.180 -6.482 -2.778 1.00 93.06 392 GLY A O 1
ATOM 3139 N N . PHE A 1 393 ? 6.006 -7.417 -1.840 1.00 91.12 393 PHE A N 1
ATOM 3140 C CA . PHE A 1 393 ? 6.511 -6.197 -1.207 1.00 91.12 393 PHE A CA 1
ATOM 3141 C C . PHE A 1 393 ? 7.638 -5.559 -2.020 1.00 91.12 393 PHE A C 1
ATOM 3143 O O . PHE A 1 393 ? 8.764 -5.403 -1.551 1.00 91.12 393 PHE A O 1
ATOM 3150 N N . ASP A 1 394 ? 7.309 -5.156 -3.244 1.00 88.38 394 ASP A N 1
ATOM 3151 C CA . ASP A 1 394 ? 8.261 -4.532 -4.156 1.00 88.38 394 ASP A CA 1
ATOM 3152 C C . ASP A 1 394 ? 8.847 -3.214 -3.631 1.00 88.38 394 ASP A C 1
ATOM 3154 O O . ASP A 1 394 ? 8.289 -2.501 -2.781 1.00 88.38 394 ASP A O 1
ATOM 3158 N N . SER A 1 395 ? 10.017 -2.884 -4.177 1.00 86.50 395 SER A N 1
ATOM 3159 C CA . SER A 1 395 ? 10.751 -1.672 -3.837 1.00 86.50 395 SER A CA 1
ATOM 3160 C C . SER A 1 395 ? 10.036 -0.418 -4.342 1.00 86.50 395 SER A C 1
ATOM 3162 O O . SER A 1 395 ? 9.669 -0.316 -5.502 1.00 86.50 395 SER A O 1
ATOM 3164 N N . LEU A 1 396 ? 9.960 0.614 -3.494 1.00 83.31 396 LEU A N 1
ATOM 3165 C CA . LEU A 1 396 ? 9.395 1.929 -3.846 1.00 83.31 396 LEU A CA 1
ATOM 3166 C C . LEU A 1 396 ? 10.086 2.602 -5.053 1.00 83.31 396 LEU A C 1
ATOM 3168 O O . LEU A 1 396 ? 9.504 3.473 -5.705 1.00 83.31 396 LEU A O 1
ATOM 3172 N N . LEU A 1 397 ? 11.358 2.270 -5.288 1.00 83.56 397 LEU A N 1
ATOM 3173 C CA . LEU A 1 397 ? 12.175 2.833 -6.356 1.00 83.56 397 LEU A CA 1
ATOM 3174 C C . LEU A 1 397 ? 12.430 1.767 -7.417 1.00 83.56 397 LEU A C 1
ATOM 3176 O O . LEU A 1 397 ? 13.188 0.828 -7.184 1.00 83.56 397 LEU A O 1
ATOM 3180 N N . GLU A 1 398 ? 11.845 1.965 -8.591 1.00 84.75 398 GLU A N 1
ATOM 3181 C CA . GLU A 1 398 ? 12.070 1.135 -9.770 1.00 84.75 398 GLU A CA 1
ATOM 3182 C C . GLU A 1 398 ? 13.091 1.792 -10.691 1.00 84.75 398 GLU A C 1
ATOM 3184 O O . GLU A 1 398 ? 13.210 3.017 -10.756 1.00 84.75 398 GLU A O 1
ATOM 3189 N N . VAL A 1 399 ? 13.834 0.985 -11.436 1.00 84.88 399 VAL A N 1
ATOM 3190 C CA . VAL A 1 399 ? 14.800 1.471 -12.419 1.00 84.88 399 VAL A CA 1
ATOM 3191 C C . VAL A 1 399 ? 14.084 1.710 -13.752 1.00 84.88 399 VAL A C 1
ATOM 3193 O O . VAL A 1 399 ? 13.670 0.758 -14.404 1.00 84.88 399 VAL A O 1
ATOM 3196 N N . ASP A 1 400 ? 13.972 2.967 -14.207 1.00 80.94 400 ASP A N 1
ATOM 3197 C CA . ASP A 1 400 ? 13.386 3.263 -15.520 1.00 80.94 400 ASP A CA 1
ATOM 3198 C C . ASP A 1 400 ? 14.278 2.646 -16.618 1.00 80.94 400 ASP A C 1
ATOM 3200 O O . ASP A 1 400 ? 15.407 3.100 -16.852 1.00 80.94 400 ASP A O 1
ATOM 3204 N N . GLY A 1 401 ? 13.734 1.695 -17.376 1.00 67.81 401 GLY A N 1
ATOM 3205 C CA . GLY A 1 401 ? 14.295 1.295 -18.665 1.00 67.81 401 GLY A CA 1
ATOM 3206 C C . GLY A 1 401 ? 15.364 0.209 -18.627 1.00 67.81 401 GLY A C 1
ATOM 3207 O O . GLY A 1 401 ? 16.070 0.062 -19.627 1.00 67.81 401 GLY A O 1
ATOM 3208 N N . GLU A 1 402 ? 15.450 -0.595 -17.564 1.00 58.81 402 GLU A N 1
ATOM 3209 C CA . GLU A 1 402 ? 15.697 -2.002 -17.876 1.00 58.81 402 GLU A CA 1
ATOM 3210 C C . GLU A 1 402 ? 14.480 -2.455 -18.693 1.00 58.81 402 GLU A C 1
ATOM 3212 O O . GLU A 1 402 ? 13.352 -2.303 -18.211 1.00 58.81 402 GLU A O 1
ATOM 3217 N N . PRO A 1 403 ? 14.642 -2.897 -19.961 1.00 54.91 403 PRO A N 1
ATOM 3218 C CA . PRO A 1 403 ? 13.591 -3.720 -20.538 1.00 54.91 403 PRO A CA 1
ATOM 3219 C C . PRO A 1 403 ? 13.374 -4.798 -19.490 1.00 54.91 403 PRO A C 1
ATOM 3221 O O . PRO A 1 403 ? 14.379 -5.390 -19.093 1.00 54.91 403 PRO A O 1
ATOM 3224 N N . ALA A 1 404 ? 12.143 -4.943 -18.974 1.00 55.38 404 ALA A N 1
ATOM 3225 C CA . ALA A 1 404 ? 11.799 -6.063 -18.10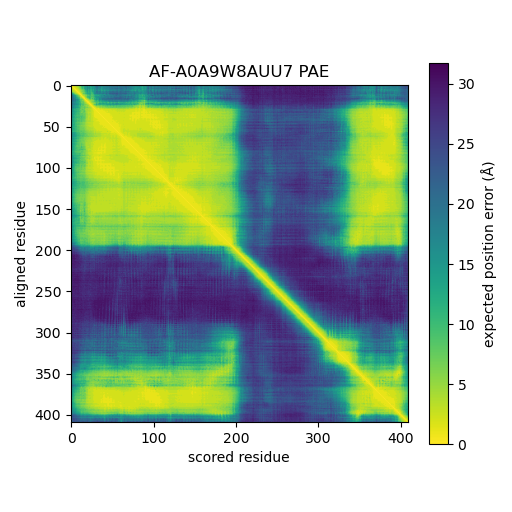5 1.00 55.38 404 ALA A CA 1
ATOM 3226 C C . ALA A 1 404 ? 12.464 -7.258 -18.768 1.00 55.38 404 ALA A C 1
ATOM 3228 O O . ALA A 1 404 ? 12.158 -7.523 -19.934 1.00 55.38 404 ALA A O 1
ATOM 3229 N N . LEU A 1 405 ? 13.547 -7.752 -18.154 1.00 52.94 405 LEU A N 1
ATOM 3230 C CA . LEU A 1 405 ? 14.390 -8.766 -18.762 1.00 52.94 405 LEU A CA 1
ATOM 3231 C C . LEU A 1 405 ? 13.422 -9.901 -18.903 1.00 52.94 405 LEU A C 1
ATOM 3233 O O . LEU A 1 405 ? 13.091 -10.449 -17.861 1.00 52.94 405 LEU A O 1
ATOM 3237 N N . ASP A 1 406 ? 12.911 -10.079 -20.128 1.00 46.28 406 ASP A N 1
ATOM 3238 C CA . ASP A 1 406 ? 11.758 -10.899 -20.472 1.00 46.28 406 ASP A CA 1
ATOM 3239 C C . ASP A 1 406 ? 11.900 -12.153 -19.638 1.00 46.28 406 ASP A C 1
ATOM 3241 O O . ASP A 1 406 ? 12.813 -12.956 -19.870 1.00 46.28 406 ASP A O 1
ATOM 3245 N N . SER A 1 407 ? 11.191 -12.162 -18.509 1.00 46.94 407 SER A N 1
ATOM 3246 C CA . SER A 1 407 ? 11.469 -13.075 -17.416 1.00 46.94 407 SER A CA 1
ATOM 3247 C C . SER A 1 407 ? 10.773 -14.320 -17.873 1.00 46.94 407 SER A C 1
ATOM 3249 O O . SER A 1 407 ? 9.638 -14.504 -17.480 1.00 46.94 407 SER A O 1
ATOM 3251 N N . GLY A 1 408 ? 11.382 -15.013 -18.843 1.00 40.94 408 GLY A N 1
ATOM 3252 C CA . GLY A 1 408 ? 10.692 -15.885 -19.781 1.00 40.94 408 GLY A CA 1
ATOM 3253 C C . GLY A 1 408 ? 9.693 -16.771 -19.060 1.00 40.94 408 GLY A C 1
ATOM 3254 O O . GLY A 1 408 ? 10.090 -17.776 -18.471 1.00 40.94 408 GLY A O 1
ATOM 3255 N N . GLU A 1 409 ? 8.436 -16.343 -19.094 1.00 38.69 409 GLU A N 1
ATOM 3256 C CA . GLU A 1 409 ? 7.267 -17.052 -18.587 1.00 38.69 409 GLU A CA 1
ATOM 3257 C C . GLU A 1 409 ? 6.518 -17.658 -19.769 1.00 38.69 409 GLU A C 1
ATOM 3259 O O . GLU A 1 409 ? 6.342 -16.959 -20.799 1.00 38.69 409 GLU A O 1
#

Foldseek 3Di:
DDDPPPPPPDPDQVVQQEDLPDLPHQFDDDPVLLVVQLCVQLPVQLVVLVVVCVVVVFFFDDDDPVQNVVLSVVSNVLSVVLCGLLSSSQLVDPLLQVLQQCLQVVVSVVCPDPQCVDDPVCVVVGDPVNVVVVVVVVVVLVVVLVVLLVVCVVVVNNPPNVVVLLCVLCVVVVVLVVVLVCCVPPVLVVLVCVPQVVVVVVVVPPPDDDDDDDDDDDDDDDDDDDDDPDDDDDPPPPPPPDDDDDDDDDDDDDDDDDDDDDDDDDDDDDDDDDDDDDDDDDDDDDDPPPPDPPPDDPPDPPPPPPPPPDPPVVVVVVVCVVVVVVNVVVVVVVVSVPPDDDVVSVWRKDFDDQLLSVLSSVSSSLNGSDSVSSSSNSSSSSNNSSRCSRPRDDDRIDTPDPPPPCPPD

Secondary structure (DSSP, 8-state):
---------PPPGGGGTT-TT-TT-SS---HHHHHHHHIIIIIIHHHHHHHHHHHHT-------HHHHHHHHHHHHHHHHHHHHHTTHHHH-SHHHHHHHHHHHHHHHHHHTSTTT---GGGGGG--HHHHHHHHHHHHHHHHHHHHHHHHHHHTT-IIIIIHHHHHHHHHHHHHHHHHHHHIIIIIHHHHHHHHSHHHHHHTTSSS-----------------------PPPP---------------PPPP--PPP---------------------PPP-----------------------------HHHHHHHHHHHH-HHHHHHHHHHHHHHSPPPGGGT-EEEE---HHHHHHHHHTT--SSSHHHHHHHHHHHHHHHHHHHHT----SEEEET--------